Protein 2VQG (pdb70)

Organism: Corynebacterium glutamicum (strain ATCC 13032 / DSM 20300 / JCM 1318 / BCRC 11384 / CCUG 27702 / LMG 3730 / NBRC 12168 / NCIMB 10025 / NRRL B-2784 / 534) (NCBI:txid196627)

Foldseek 3Di:
DDPCQDLVNLVVLLVVCVVLVQADDQAALVSSLVSQLVSLDDDVLVPDVVSSVVSSVVSSVSSVSNVSSVRHHYDD/DVPDPCQDCVNLVVLLVVLVVVVQADPAAALVSSLVSQLVVVDDDPVVVPVVVSVVSSVVSSVSSVSNVSNVRHHYD/DVCLDLVNLVVLLVVCVVLVQADPAAALVSSLVSQLVSVDDDCVVVPVVVVVVSSVVSSVSSVSNVSNVRHHYDDVD/DDDPCQDLVNLVVLVVVLVVLVQADPAAALVSSLVSQLVSVDDDDLVPPVVVVVVSSVVSNVSSVSNVSNVRYHYD/DVCLDLVNLVVLLVVLVVLVQADPAAALVSSLVSQLVSVDDDVLVVDVVSSVVSSVVSSVSSVSNVVNVRYHYDDD/DDDPCQDLVVLVVLLVVCVVLVQADPAAALVSSLVSQLVSLDDDVLVPDVVVSVVSSVVSSVSSVSNVSNVRHHYD/DDPCQDLVVLVVLLVVCVVLVQADPAAALVSSLVSQLVSVDDDDLVVDVVVVVVSSVVSSVSSVSNVSNVRYHYDDD/DDPCQDCVVLVVLLVVLVVVVQADPAAALVSSLVSQLVVVDDDPVVVPVVVNVVSSVVSSVSSVSNVSNVRHHYDDD/DDDPCQPLVNLVVLLVVLVVLVLADPAAALVSSLVSQLVSLDDDDLVVDVVNSVVSSVVSSVSSVSNVSNVRHHYDD

Secondary structure (DSSP, 8-state):
--GGGSHHHHHHHHHHHHHTT---TT-BHHHHHHHHHHHH-SHHHHH-HHHHHHHHHHHHHHHHHHHHTTSSBPP-/--S-GGGSHHHHHHHHHHHHHTT---TT-BHHHHHHHHHHHH-SHHHHH-HHHHHHHHHHHHHHHHHHHHTTSSB--/-TTSSHHHHHHHHHHHHHTT---TT-BHHHHHHHHHHHH-SHHHHH-HHHHHHHHHHHHHHHHHHHHTTSSBPP---/---GGGSHHHHHHHHHHHHHTT---TT-BHHHHHHHHHHHH-SHHHHH-HHHHHHHHHHHHHHHHHHHHTT-SB--/-GGGSHHHHHHHHHHHHHTT---TT-BHHHHHHHHHHHH-SHHHHH-HHHHHHHHHHHHHHHHHHHHTTSSBPP--/---GGGSHHHHHHHHHHHHHTT---TT-BHHHHHHHHHHHH-SHHHHH-HHHHHHHHHHHHHHHHHHHHTTSSB--/--GGGSHHHHHHHHHHHHHTT---TT-BHHHHHHHHHHHH-SHHHHH-HHHHHHHHHHHHHHHHHHHHTTSSBPP--/--GGGSHHHHHHHHHHHHHTT---TT-BHHHHHHHHHHHH-SHHHHH-HHHHHHHHHHHHHHHHHHHHTTSSBPP--/---GGGSHHHHHHHHHHHHHTT---TT-BHHHHHHHHHHHH-SHHHHH-HHHHHHHHHHHHHHHHHHHHTTSSBPP-

Radius of gyration: 30.25 Å; Cα contacts (8 Å, |Δi|>4): 907; chains: 9; bounding box: 77×79×77 Å

B-factor: mean 21.17, std 8.53, range [7.39, 66.97]

Solvent-accessible surface area: 39552 Å² total; per-residue (Å²): 163,48,57,123,91,56,82,32,34,12,18,76,35,19,3,9,5,80,50,25,53,4,20,121,134,39,9,84,15,144,83,0,16,110,29,0,4,59,103,12,99,18,12,16,22,95,83,88,117,133,40,19,80,103,3,93,73,60,1,45,33,15,0,77,76,0,63,91,20,61,22,14,95,52,68,166,112,151,100,39,58,105,77,63,78,34,32,13,20,75,35,17,7,17,12,83,18,60,22,8,13,99,146,39,20,98,14,160,88,0,11,106,29,27,6,64,138,41,106,36,134,151,20,101,109,95,116,153,64,17,81,124,14,107,66,23,2,46,29,57,0,80,70,0,66,88,22,64,29,14,96,63,121,77,83,111,29,40,27,32,40,5,20,72,37,22,5,18,12,82,21,56,19,7,19,91,143,42,15,57,14,164,87,0,14,99,29,27,15,62,136,39,108,36,132,154,20,106,110,98,118,148,63,15,75,123,13,110,79,15,2,45,15,37,0,60,34,0,65,40,8,59,29,13,106,55,81,86,232,159,223,174,48,101,98,87,64,212,70,24,11,42,125,30,50,38,34,5,107,93,25,45,1,15,121,160,51,14,89,14,160,83,0,17,108,28,0,16,61,102,10,78,19,14,10,20,30,17,15,33,79,24,18,82,91,4,111,79,68,1,46,59,31,0,77,72,0,67,87,18,66,31,12,100,62,115,101,92,102,40,41,30,32,39,4,20,75,38,21,4,11,5,92,54,29,52,2,23,115,140,45,6,66,12,156,89,0,16,108,27,0,11,60,104,11,105,18,12,17,23,98,84,102,118,147,36,17,78,88,3,110,79,31,1,45,37,14,0,78,52,0,64,45,9,59,31,11,94,60,81,77,260,154,122,50,66,131,93,63,80,32,34,14,18,77,36,17,3,9,4,81,52,24,44,0,16,112,146,44,13,104,13,144,88,0,15,108,29,0,13,64,105,11,104,19,10,13,23,99,81,92,110,148,40,17,85,100,4,109,90,61,0,46,33,20,0,77,85,0,65,90,20,59,23,14,110,64,105,230,55,101,127,76,60,212,68,29,13,42,126,40,54,39,31,5,120,92,21,46,1,19,114,174,50,10,78,13,137,90,0,15,109,27,0,5,61,101,11,77,18,12,21,20,32,22,31,31,68,40,17,83,94,2,98,80,60,1,47,39,13,0,78,75,0,70,90,20,66,34,14,96,51,58,91,263,57,53,61,121,49,32,30,35,33,5,22,74,17,18,6,18,11,84,18,59,24,7,17,90,144,45,14,81,13,138,91,0,13,112,28,27,13,60,133,39,113,35,132,152,19,104,106,94,114,156,65,16,75,125,15,112,78,50,2,45,56,49,0,79,66,0,64,45,6,59,27,13,97,53,62,92,268,224,173,51,99,78,82,60,210,70,19,14,43,128,28,58,40,31,5,94,93,20,43,2,11,110,156,48,17,72,14,158,90,0,15,125,29,0,12,60,96,11,82,19,13,17,20,35,23,27,33,70,40,17,82,95,3,112,78,68,1,47,57,27,0,80,86,0,68,91,17,65,31,13,96,62,62,155

CATH classification: 1.10.10.1280

Nearest PDB structures (foldseek):
  2vqg-assembly7_G  TM=9.980E-01  e=3.128E-11  Corynebacterium glutamicum
  2vql-assembly2_B  TM=9.783E-01  e=1.333E-09  Corynebacterium glutamicum
  2vql-assembly4_D  TM=9.890E-01  e=3.830E-09  Corynebacterium glutamicum
  2vqg-assembly7_G  TM=1.006E+00  e=2.768E-11  Corynebacterium glutamicum
  2vql-assembly2_B  TM=9.774E-01  e=5.605E-10  Corynebacterium glutamicum

Sequence (689 aa):
LSPQYNWVACGILEGGLKAAGVLEEGQYNRRELAEAIAAKGEGFWTTQFPQQIGDDWNEEDQAAALADRRAQTCGLVKADTKELSPQYNWVACGILEGGLKAAGVLEEGQYNRELAEEAIAAKGEGFWTTQFPQIGDDWNEDQAAALADRAQTCGLVKADSPQYNWVACGILEGGLKAAGVLEEGQYNRELAEAIAAKGEGFWTTQFPQQIGDDWNEDQAAALADRRAQTCGLVKADTYLELSPQYNWVACGILEGGLKAAGVLEEGQYNRELAEAIAAKGEGFWTTQFPQIGDWNEDQAAALADRRAQTCGLVKADSPQYNWVACGILEGGLKAAGVLEEGQYNRELAEAIAAKGEGFWTTQFPQQIGDDWNEDQAAALADRRAQTCGLVKADTYELSPQYNWVACGILEGGLKAAGVLEEGQYNRELAEAIAAKGEGFWTTQFPQIGDDWNEDQAAALADRAQTCGLVKADLSPQYNWVACGILEGGLKAAGVLEEGQYNRELAEAIAAKGEGFWTTQFPQIGDDWNEDQAAALADRRAQTCGLVKADTYLSPQYNWVACGILEGGLKAAGVLEEGQYNRELAEAIAAKGEGFWTTQFPQIGDWNEDQAAALADRAQTCGLVKADTYELSPQYNWVACGILEGGLKAAGVLEEGQYNRELAEAIAAKGEGFWTTQFPQIGDDWNEDQAAALADRAQTCGLVKADT

InterPro domains:
  IPR021114 Porin PorB/PorC [PF11565] (32-126)
  IPR041910 Alpha-helical PorB/PorC [G3DSA:1.10.10.1280] (28-126)

Structure (mmCIF, N/CA/C/O backbone):
data_2VQG
#
_entry.id   2VQG
#
_cell.length_a   87.070
_cell.length_b   87.070
_cell.length_c   260.530
_cell.angle_alpha   90.00
_cell.angle_beta   90.00
_cell.angle_gamma   90.00
#
_symmetry.space_group_name_H-M   'P 41 21 2'
#
loop_
_entity.id
_entity.type
_entity.pdbx_description
1 polymer 'UNCHARACTERIZED PROTEIN CGL0972'
2 non-polymer 'ZINC ION'
3 non-polymer 'CACODYLATE ION'
4 non-polymer 'ACETATE ION'
5 non-polymer (4R)-2-METHYLPENTANE-2,4-DIOL
6 non-polymer 3,6,9,12,15,18,21,24,27-nonaoxaheptatriacontan-1-ol
7 water water
#
loop_
_atom_site.group_PDB
_atom_site.id
_atom_site.type_symbol
_atom_site.label_atom_id
_atom_site.label_alt_id
_atom_site.label_comp_id
_atom_site.label_asym_id
_atom_site.label_entity_id
_atom_site.label_seq_id
_atom_site.pdbx_PDB_ins_code
_atom_site.Cartn_x
_atom_site.Cartn_y
_atom_site.Cartn_z
_atom_site.occupancy
_atom_site.B_iso_or_equiv
_atom_site.auth_seq_id
_atom_site.auth_comp_id
_atom_site.auth_asym_id
_atom_site.auth_atom_id
_atom_site.pdbx_PDB_model_num
ATOM 1 N N . LEU A 1 13 ? 30.746 9.098 97.771 1.00 36.22 13 LEU A N 1
ATOM 2 C CA . LEU A 1 13 ? 29.410 9.758 97.755 1.00 36.19 13 LEU A CA 1
ATOM 3 C C . LEU A 1 13 ? 28.318 8.821 97.275 1.00 36.40 13 LEU A C 1
ATOM 4 O O . LEU A 1 13 ? 28.340 8.359 96.130 1.00 36.51 13 LEU A O 1
ATOM 9 N N . SER A 1 14 ? 27.354 8.560 98.153 1.00 36.51 14 SER A N 1
ATOM 10 C CA . SER A 1 14 ? 26.265 7.662 97.835 1.00 36.51 14 SER A CA 1
ATOM 11 C C . SER A 1 14 ? 25.196 8.376 97.014 1.00 35.95 14 SER A C 1
ATOM 12 O O . SER A 1 14 ? 24.712 9.442 97.411 1.00 35.66 14 SER A O 1
ATOM 15 N N . PRO A 1 15 ? 24.811 7.778 95.869 1.00 35.42 15 PRO A N 1
ATOM 16 C CA . PRO A 1 15 ? 23.777 8.352 94.995 1.00 34.38 15 PRO A CA 1
ATOM 17 C C . PRO A 1 15 ? 22.452 8.489 95.741 1.00 33.48 15 PRO A C 1
ATOM 18 O O . PRO A 1 15 ? 21.566 9.240 95.316 1.00 33.95 15 PRO A O 1
ATOM 22 N N . GLN A 1 16 ? 22.326 7.773 96.852 1.00 31.27 16 GLN A N 1
ATOM 23 C CA . GLN A 1 16 ? 21.125 7.859 97.657 1.00 29.45 16 GLN A CA 1
ATOM 24 C C . GLN A 1 16 ? 20.866 9.265 98.188 1.00 26.23 16 GLN A C 1
ATOM 25 O O . GLN A 1 16 ? 19.733 9.563 98.561 1.00 26.45 16 GLN A O 1
ATOM 31 N N . TYR A 1 17 ? 21.887 10.131 98.236 1.00 22.25 17 TYR A N 1
ATOM 32 C CA . TYR A 1 17 ? 21.617 11.506 98.694 1.00 19.09 17 TYR A CA 1
ATOM 33 C C . TYR A 1 17 ? 21.944 12.592 97.661 1.00 16.57 17 TYR A C 1
ATOM 34 O O . TYR A 1 17 ? 22.196 13.734 98.026 1.00 15.89 17 TYR A O 1
ATOM 43 N N . ASN A 1 18 ? 21.943 12.236 96.386 1.00 13.40 18 ASN A N 1
ATOM 44 C CA . ASN A 1 18 ? 22.116 13.245 95.340 1.00 12.29 18 ASN A CA 1
ATOM 45 C C . ASN A 1 18 ? 20.786 13.994 95.132 1.00 11.24 18 ASN A C 1
ATOM 46 O O . ASN A 1 18 ? 19.763 13.638 95.727 1.00 10.57 18 ASN A O 1
ATOM 51 N N . TRP A 1 19 ? 20.812 15.043 94.323 1.00 9.94 19 TRP A N 1
ATOM 52 C CA . TRP A 1 19 ? 19.646 15.927 94.222 1.00 10.61 19 TRP A CA 1
ATOM 53 C C . TRP A 1 19 ? 18.467 15.215 93.586 1.00 10.60 19 TRP A C 1
ATOM 54 O O . TRP A 1 19 ? 17.328 15.609 93.799 1.00 9.37 19 TRP A O 1
ATOM 65 N N . VAL A 1 20 ? 18.756 14.185 92.786 1.00 8.93 20 VAL A N 1
ATOM 66 C CA . VAL A 1 20 ? 17.658 13.426 92.118 1.00 9.52 20 VAL A CA 1
ATOM 67 C C . VAL A 1 20 ? 16.956 12.594 93.165 1.00 10.08 20 VAL A C 1
ATOM 68 O O . VAL A 1 20 ? 15.732 12.654 93.272 1.00 9.57 20 VAL A O 1
ATOM 72 N N . ALA A 1 21 ? 17.712 11.797 93.929 1.00 9.86 21 ALA A N 1
ATOM 73 C CA . ALA A 1 21 ? 17.084 11.028 94.998 1.00 10.24 21 ALA A CA 1
ATOM 74 C C . ALA A 1 21 ? 16.359 11.921 96.009 1.00 10.55 21 ALA A C 1
ATOM 75 O O . ALA A 1 21 ? 15.231 11.623 96.423 1.00 10.98 21 ALA A O 1
ATOM 77 N N . CYS A 1 22 ? 17.014 13.008 96.423 1.00 10.67 22 CYS A N 1
ATOM 78 C CA . CYS A 1 22 ? 16.419 13.934 97.381 1.00 10.65 22 CYS A CA 1
ATOM 79 C C . CYS A 1 22 ? 15.196 14.636 96.801 1.00 11.40 22 CYS A C 1
ATOM 80 O O . CYS A 1 22 ? 14.248 14.938 97.527 1.00 11.84 22 CYS A O 1
ATOM 83 N N . GLY A 1 23 ? 15.240 14.930 95.511 1.00 12.12 23 GLY A N 1
ATOM 84 C CA . GLY A 1 23 ? 14.091 15.576 94.863 1.00 12.46 23 GLY A CA 1
ATOM 85 C C . GLY A 1 23 ? 12.891 14.644 94.707 1.00 13.03 23 GLY A C 1
ATOM 86 O O . GLY A 1 23 ? 11.739 15.090 94.750 1.00 13.31 23 GLY A O 1
ATOM 87 N N . ILE A 1 24 ? 13.145 13.361 94.450 1.00 11.97 24 ILE A N 1
ATOM 88 C CA . ILE A 1 24 ? 12.054 12.368 94.446 1.00 12.40 24 ILE A CA 1
ATOM 89 C C . ILE A 1 24 ? 11.443 12.263 95.863 1.00 12.65 24 ILE A C 1
ATOM 90 O O . ILE A 1 24 ? 10.216 12.225 96.035 1.00 13.52 24 ILE A O 1
ATOM 95 N N . LEU A 1 25 ? 12.304 12.197 96.871 1.00 11.74 25 LEU A N 1
ATOM 96 C CA . LEU A 1 25 ? 11.849 12.157 98.253 1.00 12.29 25 LEU A CA 1
ATOM 97 C C . LEU A 1 25 ? 10.996 13.400 98.553 1.00 12.65 25 LEU A C 1
ATOM 98 O O . LEU A 1 25 ? 9.903 13.292 99.135 1.00 12.77 25 LEU A O 1
ATOM 103 N N . GLU A 1 26 ? 11.482 14.569 98.130 1.00 12.39 26 GLU A N 1
ATOM 104 C CA . GLU A 1 26 ? 10.775 15.830 98.463 1.00 12.47 26 GLU A CA 1
ATOM 105 C C . GLU A 1 26 ? 9.401 15.884 97.760 1.00 12.23 26 GLU A C 1
ATOM 106 O O . GLU A 1 26 ? 8.389 16.194 98.405 1.00 11.86 26 GLU A O 1
ATOM 112 N N . GLY A 1 27 ? 9.370 15.573 96.456 1.00 12.47 27 GLY A N 1
ATOM 113 C CA . GLY A 1 27 ? 8.100 15.512 95.702 1.00 11.28 27 GLY A CA 1
ATOM 114 C C . GLY A 1 27 ? 7.135 14.526 96.361 1.00 12.94 27 GLY A C 1
ATOM 115 O O . GLY A 1 27 ? 5.950 14.831 96.603 1.00 12.17 27 GLY A O 1
ATOM 116 N N . GLY A 1 28 ? 7.643 13.343 96.690 1.00 11.59 28 GLY A N 1
ATOM 117 C CA . GLY A 1 28 ? 6.774 12.305 97.268 1.00 13.06 28 GLY A CA 1
ATOM 118 C C . GLY A 1 28 ? 6.192 12.714 98.625 1.00 13.92 28 GLY A C 1
ATOM 119 O O . GLY A 1 28 ? 5.012 12.457 98.884 1.00 13.54 28 GLY A O 1
ATOM 120 N N . LEU A 1 29 ? 6.998 13.369 99.467 1.00 12.85 29 LEU A N 1
ATOM 121 C CA . LEU A 1 29 ? 6.528 13.827 100.772 1.00 14.02 29 LEU A CA 1
ATOM 122 C C . LEU A 1 29 ? 5.536 14.990 100.631 1.00 13.87 29 LEU A C 1
ATOM 123 O O . LEU A 1 29 ? 4.583 15.079 101.415 1.00 16.07 29 LEU A O 1
ATOM 128 N N . LYS A 1 30 ? 5.750 15.871 99.648 1.00 13.33 30 LYS A N 1
ATOM 129 C CA . LYS A 1 30 ? 4.762 16.923 99.365 1.00 12.85 30 LYS A CA 1
ATOM 130 C C . LYS A 1 30 ? 3.457 16.303 98.878 1.00 13.40 30 LYS A C 1
ATOM 131 O O . LYS A 1 30 ? 2.371 16.682 99.335 1.00 11.98 30 LYS A O 1
ATOM 137 N N . ALA A 1 31 ? 3.550 15.371 97.925 1.00 12.61 31 ALA A N 1
ATOM 138 C CA . ALA A 1 31 ? 2.331 14.745 97.360 1.00 12.35 31 ALA A CA 1
ATOM 139 C C . ALA A 1 31 ? 1.548 13.948 98.403 1.00 14.00 31 ALA A C 1
ATOM 140 O O . ALA A 1 31 ? 0.324 13.806 98.296 1.00 13.35 31 ALA A O 1
ATOM 142 N N . ALA A 1 32 ? 2.269 13.434 99.404 1.00 13.50 32 ALA A N 1
ATOM 143 C CA . ALA A 1 32 ? 1.670 12.687 100.505 1.00 15.26 32 ALA A CA 1
ATOM 144 C C . ALA A 1 32 ? 1.073 13.605 101.582 1.00 16.06 32 ALA A C 1
ATOM 145 O O . ALA A 1 32 ? 0.397 13.118 102.517 1.00 17.74 32 ALA A O 1
ATOM 147 N N . GLY A 1 33 ? 1.301 14.907 101.453 1.00 16.64 33 GLY A N 1
ATOM 148 C CA . GLY A 1 33 ? 0.738 15.902 102.371 1.00 18.10 33 GLY A CA 1
ATOM 149 C C . GLY A 1 33 ? 1.409 15.978 103.735 1.00 19.05 33 GLY A C 1
ATOM 150 O O . GLY A 1 33 ? 0.782 16.418 104.697 1.00 19.63 33 GLY A O 1
ATOM 151 N N . VAL A 1 34 ? 2.669 15.540 103.828 1.00 18.46 34 VAL A N 1
ATOM 152 C CA . VAL A 1 34 ? 3.386 15.508 105.115 1.00 19.15 34 VAL A CA 1
ATOM 153 C C . VAL A 1 34 ? 4.511 16.543 105.218 1.00 19.73 34 VAL A C 1
ATOM 154 O O . VAL A 1 34 ? 4.854 16.990 106.318 1.00 20.33 34 VAL A O 1
ATOM 158 N N . LEU A 1 35 ? 5.068 16.951 104.083 1.00 20.16 35 LEU A N 1
ATOM 159 C CA . LEU A 1 35 ? 6.150 17.936 104.094 1.00 21.73 35 LEU A CA 1
ATOM 160 C C . LEU A 1 35 ? 5.638 19.335 103.833 1.00 24.39 35 LEU A C 1
ATOM 161 O O . LEU A 1 35 ? 4.860 19.539 102.885 1.00 25.04 35 LEU A O 1
ATOM 166 N N . GLU A 1 36 ? 6.084 20.274 104.672 1.00 26.49 36 GLU A N 1
ATOM 167 C CA . GLU A 1 36 ? 5.830 21.702 104.487 1.00 29.14 36 GLU A CA 1
ATOM 168 C C . GLU A 1 36 ? 7.018 22.606 104.858 1.00 29.88 36 GLU A C 1
ATOM 169 O O . GLU A 1 36 ? 8.089 22.132 105.251 1.00 29.94 36 GLU A O 1
ATOM 175 N N . GLU A 1 37 ? 6.774 23.913 104.759 1.00 30.35 37 GLU A N 1
ATOM 176 C CA . GLU A 1 37 ? 7.779 24.946 104.865 1.00 31.41 37 GLU A CA 1
ATOM 177 C C . GLU A 1 37 ? 8.150 25.263 106.318 1.00 31.22 37 GLU A C 1
ATOM 178 O O . GLU A 1 37 ? 7.282 25.319 107.196 1.00 31.23 37 GLU A O 1
ATOM 184 N N . GLY A 1 38 ? 9.444 25.471 106.559 1.00 30.93 38 GLY A N 1
ATOM 185 C CA . GLY A 1 38 ? 9.928 25.844 107.894 1.00 30.00 38 GLY A CA 1
ATOM 186 C C . GLY A 1 38 ? 9.699 24.731 108.890 1.00 29.31 38 GLY A C 1
ATOM 187 O O . GLY A 1 38 ? 9.666 24.952 110.104 1.00 29.34 38 GLY A O 1
ATOM 188 N N . GLN A 1 39 ? 9.527 23.523 108.366 1.00 28.56 39 GLN A N 1
ATOM 189 C CA . GLN A 1 39 ? 9.226 22.388 109.186 1.00 27.56 39 GLN A CA 1
ATOM 190 C C . GLN A 1 39 ? 10.496 21.880 109.849 1.00 26.74 39 GLN A C 1
ATOM 191 O O . GLN A 1 39 ? 11.559 21.831 109.226 1.00 26.90 39 GLN A O 1
ATOM 197 N N . TYR A 1 40 ? 10.375 21.520 111.122 1.00 26.00 40 TYR A N 1
ATOM 198 C CA . TYR A 1 40 ? 11.438 20.836 111.839 1.00 25.32 40 TYR A CA 1
ATOM 199 C C . TYR A 1 40 ? 11.360 19.351 111.587 1.00 24.72 40 TYR A C 1
ATOM 200 O O . TYR A 1 40 ? 10.283 18.840 111.254 1.00 24.78 40 TYR A O 1
ATOM 209 N N . ASN A 1 41 ? 12.484 18.659 111.771 1.00 23.12 41 ASN A N 1
ATOM 210 C CA . ASN A 1 41 ? 12.531 17.196 111.676 1.00 21.92 41 ASN A CA 1
ATOM 211 C C . ASN A 1 41 ? 11.373 16.549 112.457 1.00 21.25 41 ASN A C 1
ATOM 212 O O . ASN A 1 41 ? 10.587 15.765 111.902 1.00 20.08 41 ASN A O 1
ATOM 217 N N A AR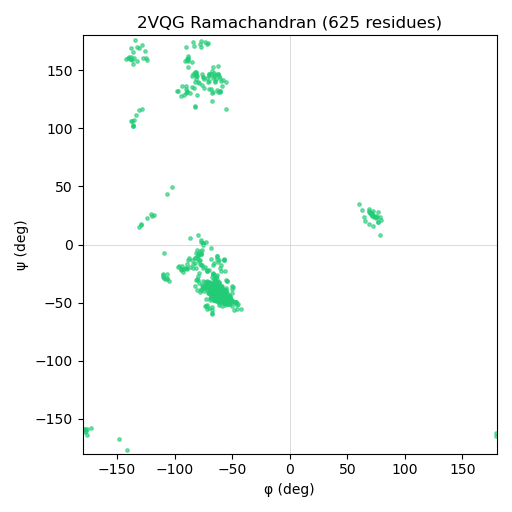G A 1 42 ? 11.254 16.915 113.732 0.50 21.03 42 ARG A N 1
ATOM 218 N N B ARG A 1 42 ? 11.245 16.899 113.738 0.50 21.01 42 ARG A N 1
ATOM 219 C CA A ARG A 1 42 ? 10.234 16.339 114.609 0.50 21.28 42 ARG A CA 1
ATOM 220 C CA B ARG A 1 42 ? 10.211 16.288 114.585 0.50 21.18 42 ARG A CA 1
ATOM 221 C C A ARG A 1 42 ? 8.815 16.456 114.046 0.50 20.81 42 ARG A C 1
ATOM 222 C C B ARG A 1 42 ? 8.799 16.439 114.021 0.50 20.78 42 ARG A C 1
ATOM 223 O O A ARG A 1 42 ? 8.025 15.510 114.145 0.50 21.36 42 ARG A O 1
ATOM 224 O O B ARG A 1 42 ? 7.993 15.503 114.100 0.50 21.33 42 ARG A O 1
ATOM 239 N N . GLU A 1 43 ? 8.504 17.611 113.461 1.00 20.60 43 GLU A N 1
ATOM 240 C CA . GLU A 1 43 ? 7.178 17.886 112.885 1.00 20.89 43 GLU A CA 1
ATOM 241 C C . GLU A 1 43 ? 6.885 17.003 111.676 1.00 19.67 43 GLU A C 1
ATOM 242 O O . GLU A 1 43 ? 5.781 16.467 111.535 1.00 18.35 43 GLU A O 1
ATOM 248 N N . LEU A 1 44 ? 7.878 16.859 110.804 1.00 18.32 44 LEU A N 1
ATOM 249 C CA . LEU A 1 44 ? 7.715 15.931 109.675 1.00 17.25 44 LEU A CA 1
ATOM 250 C C . LEU A 1 44 ? 7.489 14.490 110.154 1.00 17.69 44 LEU A C 1
ATOM 251 O O . LEU A 1 44 ? 6.627 13.780 109.621 1.00 16.23 44 LEU A O 1
ATOM 256 N N . ALA A 1 45 ? 8.293 14.042 111.115 1.00 17.57 45 ALA A N 1
ATOM 257 C CA . ALA A 1 45 ? 8.160 12.679 111.629 1.00 18.40 45 ALA A CA 1
ATOM 258 C C . ALA A 1 45 ? 6.746 12.473 112.168 1.00 18.22 45 ALA A C 1
ATOM 259 O O . ALA A 1 45 ? 6.130 11.440 111.924 1.00 17.95 45 ALA A O 1
ATOM 261 N N . GLU A 1 46 ? 6.240 13.471 112.892 1.00 18.46 46 GLU A N 1
ATOM 262 C CA . GLU A 1 46 ? 4.889 13.391 113.458 1.00 18.85 46 GLU A CA 1
ATOM 263 C C . GLU A 1 46 ? 3.825 13.354 112.388 1.00 17.85 46 GLU A C 1
ATOM 264 O O . GLU A 1 46 ? 2.838 12.623 112.509 1.00 17.02 46 GLU A O 1
ATOM 270 N N . ALA A 1 47 ? 4.029 14.144 111.337 1.00 17.08 47 ALA A N 1
ATOM 271 C CA . ALA A 1 47 ? 3.092 14.172 110.237 1.00 16.46 47 ALA A CA 1
ATOM 272 C C . ALA A 1 47 ? 3.070 12.843 109.482 1.00 16.02 47 ALA A C 1
ATOM 273 O O . ALA A 1 47 ? 1.983 12.356 109.114 1.00 16.33 47 ALA A O 1
ATOM 275 N N . ILE A 1 48 ? 4.251 12.256 109.251 1.00 15.51 48 ILE A N 1
ATOM 276 C CA . ILE A 1 48 ? 4.326 10.931 108.605 1.00 14.94 48 ILE A CA 1
ATOM 277 C C . ILE A 1 48 ? 3.609 9.875 109.471 1.00 15.22 48 ILE A C 1
ATOM 278 O O . ILE A 1 48 ? 2.754 9.113 108.984 1.00 14.40 48 ILE A O 1
ATOM 283 N N . ALA A 1 49 ? 3.920 9.866 110.765 1.00 15.25 49 ALA A N 1
ATOM 284 C CA . ALA A 1 49 ? 3.293 8.901 111.685 1.00 15.10 49 ALA A CA 1
ATOM 285 C C . ALA A 1 49 ? 1.765 9.018 111.687 1.00 15.13 49 ALA A C 1
ATOM 286 O O . ALA A 1 49 ? 1.052 8.012 111.698 1.00 15.06 49 ALA A O 1
ATOM 288 N N . ALA A 1 50 ? 1.263 10.247 111.697 1.00 15.18 50 ALA A N 1
ATOM 289 C CA . ALA A 1 50 ? -0.178 10.473 111.713 1.00 15.22 50 ALA A CA 1
ATOM 290 C C . ALA A 1 50 ? -0.826 9.841 110.472 1.00 15.52 50 ALA A C 1
ATOM 291 O O . ALA A 1 50 ? -1.873 9.184 110.577 1.00 14.76 50 ALA A O 1
ATOM 293 N N . LYS A 1 51 ? -0.185 10.016 109.311 1.00 15.25 51 LYS A N 1
ATOM 294 C CA . LYS A 1 51 ? -0.726 9.453 108.069 1.00 15.76 51 LYS A CA 1
ATOM 295 C C . LYS A 1 51 ? -0.508 7.934 107.966 1.00 14.60 51 LYS A C 1
ATOM 296 O O . LYS A 1 51 ? -1.203 7.256 107.188 1.00 14.63 51 LYS A O 1
ATOM 302 N N . GLY A 1 52 ? 0.453 7.408 108.724 1.00 15.35 52 GLY A N 1
ATOM 303 C CA . GLY A 1 52 ? 0.680 5.956 108.750 1.00 16.50 52 GLY A CA 1
ATOM 304 C C . GLY A 1 52 ? -0.265 5.204 109.687 1.00 17.59 52 GLY A C 1
ATOM 305 O O . GLY A 1 52 ? -0.344 3.973 109.640 1.00 17.92 52 GLY A O 1
ATOM 306 N N . GLU A 1 53 ? -0.988 5.932 110.529 1.00 17.94 53 GLU A N 1
ATOM 307 C CA . GLU A 1 53 ? -1.946 5.311 111.458 1.00 19.30 53 GLU A CA 1
ATOM 308 C C . GLU A 1 53 ? -3.097 4.667 110.700 1.00 19.30 53 GLU A C 1
ATOM 309 O O . GLU A 1 53 ? -3.475 5.120 109.622 1.00 19.30 53 GLU A O 1
ATOM 315 N N . GLY A 1 54 ? -3.626 3.583 111.255 1.00 18.38 54 GLY A N 1
ATOM 316 C CA . GLY A 1 54 ? -4.764 2.899 110.639 1.00 17.87 54 GLY A CA 1
ATOM 317 C C . GLY A 1 54 ? -5.104 1.708 111.490 1.00 17.26 54 GLY A C 1
ATOM 318 O O . GLY A 1 54 ? -4.636 1.596 112.645 1.00 17.10 54 GLY A O 1
ATOM 319 N N . PHE A 1 55 ? -5.892 0.807 110.911 1.00 16.41 55 PHE A N 1
ATOM 320 C CA . PHE A 1 55 ? -6.326 -0.374 111.619 1.00 16.04 55 PHE A CA 1
ATOM 321 C C . PHE A 1 55 ? -5.189 -1.061 112.397 1.00 16.21 55 PHE A C 1
ATOM 322 O O . PHE A 1 55 ? -5.304 -1.327 113.623 1.00 16.48 55 PHE A O 1
ATOM 330 N N . TRP A 1 56 ? -4.081 -1.325 111.724 1.00 15.55 56 TRP A N 1
ATOM 331 C CA . TRP A 1 56 ? -3.018 -2.171 112.351 1.00 16.30 56 TRP A CA 1
ATOM 332 C C . TRP A 1 56 ? -2.247 -1.457 113.452 1.00 17.12 56 TRP A C 1
ATOM 333 O O . TRP A 1 56 ? -1.849 -2.096 114.448 1.00 17.08 56 TRP A O 1
ATOM 344 N N . THR A 1 57 ? -2.031 -0.146 113.297 1.00 18.14 57 THR A N 1
ATOM 345 C CA . THR A 1 57 ? -1.312 0.601 114.343 1.00 20.51 57 THR A CA 1
ATOM 346 C C . THR A 1 57 ? -2.152 0.719 115.582 1.00 21.91 57 THR A C 1
ATOM 347 O O . THR A 1 57 ? -1.618 0.722 116.714 1.00 23.85 57 THR A O 1
ATOM 351 N N . THR A 1 58 ? -3.458 0.806 115.404 1.00 21.73 58 THR A N 1
ATOM 352 C CA . THR A 1 58 ? -4.357 0.891 116.557 1.00 23.75 58 THR A CA 1
ATOM 353 C C . THR A 1 58 ? -4.354 -0.443 117.343 1.00 22.32 58 THR A C 1
ATOM 354 O O . THR A 1 58 ? -4.250 -0.456 118.579 1.00 23.55 58 THR A O 1
ATOM 358 N N . GLN A 1 59 ? -4.410 -1.553 116.617 1.00 19.30 59 GLN A N 1
ATOM 359 C CA . GLN A 1 59 ? -4.661 -2.847 117.240 1.00 18.18 59 GLN A CA 1
ATOM 360 C C . GLN A 1 59 ? -3.417 -3.472 117.896 1.00 16.03 59 GLN A C 1
ATOM 361 O O . GLN A 1 59 ? -3.532 -4.226 118.878 1.00 15.46 59 GLN A O 1
ATOM 367 N N . PHE A 1 60 ? -2.230 -3.131 117.389 1.00 15.17 60 PHE A N 1
ATOM 368 C CA . PHE A 1 60 ? -0.975 -3.819 117.806 1.00 15.07 60 PHE A CA 1
ATOM 369 C C . PHE A 1 60 ? 0.126 -2.807 118.102 1.00 14.13 60 PHE A C 1
ATOM 370 O O . PHE A 1 60 ? 0.596 -2.126 117.173 1.00 13.53 60 PHE A O 1
ATOM 378 N N . PRO A 1 61 ? 0.523 -2.673 119.386 1.00 13.24 61 PRO A N 1
ATOM 379 C CA . PRO A 1 61 ? 1.621 -1.807 119.822 1.00 13.38 61 PRO A CA 1
ATOM 380 C C . PRO A 1 61 ? 2.868 -1.896 118.965 1.00 13.64 61 PRO A C 1
ATOM 381 O O . PRO A 1 61 ? 3.484 -0.860 118.672 1.00 13.60 61 PRO A O 1
ATOM 385 N N A GLN A 1 62 ? 3.236 -3.107 118.556 0.50 13.72 62 GLN A N 1
ATOM 386 N N B GLN A 1 62 ? 3.244 -3.107 118.565 0.50 13.63 62 GLN A N 1
ATOM 387 C CA A GLN A 1 62 ? 4.457 -3.303 117.758 0.50 15.28 62 GLN A CA 1
ATOM 388 C CA B GLN A 1 62 ? 4.461 -3.289 117.763 0.50 15.07 62 GLN A CA 1
ATOM 389 C C A GLN A 1 62 ? 4.363 -2.618 116.397 0.50 14.95 62 GLN A C 1
ATOM 390 C C B GLN A 1 62 ? 4.350 -2.555 116.432 0.50 14.85 62 GLN A C 1
ATOM 391 O O A GLN A 1 62 ? 5.368 -2.151 115.851 0.50 14.95 62 GLN A O 1
ATOM 392 O O B GLN A 1 62 ? 5.329 -1.982 115.945 0.50 14.91 62 GLN A O 1
ATOM 403 N N . ILE A 1 63 ? 3.153 -2.567 115.855 1.00 15.11 63 ILE A N 1
ATOM 404 C CA . ILE A 1 63 ? 2.922 -1.893 114.570 1.00 15.30 63 ILE A CA 1
ATOM 405 C C . ILE A 1 63 ? 2.884 -0.376 114.772 1.00 15.89 63 ILE A C 1
ATOM 406 O O . ILE A 1 63 ? 3.450 0.371 113.966 1.00 15.47 63 ILE A O 1
ATOM 411 N N . GLY A 1 64 ? 2.233 0.085 115.846 1.00 15.63 64 GLY A N 1
ATOM 412 C CA . GLY A 1 64 ? 2.294 1.490 116.223 1.00 16.66 64 GLY A CA 1
ATOM 413 C C . GLY A 1 64 ? 3.742 1.943 116.365 1.00 17.03 64 GLY A C 1
ATOM 414 O O . GLY A 1 64 ? 4.129 3.027 115.895 1.00 17.13 64 GLY A O 1
ATOM 415 N N . ASP A 1 65 ? 4.554 1.115 117.011 1.00 17.40 65 ASP A N 1
ATOM 416 C CA A ASP A 1 65 ? 5.952 1.442 117.219 0.50 18.03 65 ASP A CA 1
ATOM 417 C CA B ASP A 1 65 ? 5.954 1.446 117.215 0.50 17.63 65 ASP A CA 1
ATOM 418 C C . ASP A 1 65 ? 6.732 1.471 115.903 1.00 17.56 65 ASP A C 1
ATOM 419 O O . ASP A 1 65 ? 7.542 2.383 115.669 1.00 17.77 65 ASP A O 1
ATOM 428 N N . TRP A 1 66 ? 6.487 0.480 115.049 1.00 17.84 66 TRP A N 1
ATOM 429 C CA . TRP A 1 66 ? 7.105 0.430 113.711 1.00 18.49 66 TRP A CA 1
ATOM 430 C C . TRP A 1 66 ? 6.766 1.706 112.932 1.00 18.91 66 TRP A C 1
ATOM 431 O O . TRP A 1 66 ? 7.654 2.333 112.340 1.00 18.04 66 TRP A O 1
ATOM 442 N N . ASN A 1 67 ? 5.489 2.107 112.965 1.00 17.81 67 ASN A N 1
ATOM 443 C CA . ASN A 1 67 ? 5.064 3.359 112.330 1.00 18.64 67 ASN A CA 1
ATOM 444 C C . ASN A 1 67 ? 5.906 4.559 112.802 1.00 19.21 67 ASN A C 1
ATOM 445 O O . ASN A 1 67 ? 6.453 5.290 111.975 1.00 18.70 67 ASN A O 1
ATOM 450 N N A GLU A 1 68 ? 6.016 4.744 114.121 0.50 19.50 68 GLU A N 1
ATOM 451 N N B GLU A 1 68 ? 6.035 4.734 114.116 0.50 19.17 68 GLU A N 1
ATOM 452 C CA A GLU A 1 68 ? 6.765 5.871 114.688 0.50 20.31 68 GLU A CA 1
ATOM 453 C CA B GLU A 1 68 ? 6.756 5.881 114.663 0.50 19.63 68 GLU A CA 1
ATOM 454 C C A GLU A 1 68 ? 8.231 5.804 114.297 0.50 20.25 68 GLU A C 1
ATOM 455 C C B GLU A 1 68 ? 8.248 5.820 114.370 0.50 19.91 68 GLU A C 1
ATOM 456 O O A GLU A 1 68 ? 8.811 6.802 113.848 0.50 20.13 68 GLU A O 1
ATOM 457 O O B GLU A 1 68 ? 8.864 6.842 114.050 0.50 19.95 68 GLU A O 1
ATOM 468 N N . ASP A 1 69 ? 8.816 4.619 114.442 1.00 19.96 69 ASP A N 1
ATOM 469 C CA . ASP A 1 69 ? 10.242 4.426 114.128 1.00 20.82 69 ASP A CA 1
ATOM 470 C C . ASP A 1 69 ? 10.576 4.689 112.661 1.00 20.40 69 ASP A C 1
ATOM 471 O O . ASP A 1 69 ? 11.604 5.302 112.368 1.00 20.40 69 ASP A O 1
ATOM 476 N N . GLN A 1 70 ? 9.736 4.204 111.755 1.00 19.75 70 GLN A N 1
ATOM 477 C CA . GLN A 1 70 ? 9.955 4.440 110.331 1.00 20.28 70 GLN A CA 1
ATOM 478 C C . GLN A 1 70 ? 9.677 5.890 109.938 1.00 19.62 70 GLN A C 1
ATOM 479 O O . GLN A 1 70 ? 10.386 6.437 109.082 1.00 19.55 70 GLN A O 1
ATOM 485 N N . ALA A 1 71 ? 8.706 6.530 110.597 1.00 18.49 71 ALA A N 1
ATOM 486 C CA . ALA A 1 71 ? 8.447 7.953 110.378 1.00 18.54 71 ALA A CA 1
ATOM 487 C C . ALA A 1 71 ? 9.685 8.766 110.795 1.00 19.07 71 ALA A C 1
ATOM 488 O O . ALA A 1 71 ? 10.130 9.674 110.070 1.00 18.45 71 ALA A O 1
ATOM 490 N N . ALA A 1 72 ? 10.249 8.411 111.950 1.00 19.23 72 ALA A N 1
ATOM 491 C CA . ALA A 1 72 ? 11.454 9.085 112.455 1.00 19.18 72 ALA A CA 1
ATOM 492 C C . ALA A 1 72 ? 12.611 8.920 111.480 1.00 19.48 72 ALA A C 1
ATOM 493 O O . ALA A 1 72 ? 13.313 9.897 111.174 1.00 19.85 72 ALA A O 1
ATOM 495 N N . ALA A 1 73 ? 12.815 7.690 111.006 1.00 18.90 73 ALA A N 1
ATOM 496 C CA . ALA A 1 73 ? 13.899 7.390 110.067 1.00 19.06 73 ALA A CA 1
ATOM 497 C C . ALA A 1 73 ? 13.738 8.130 108.749 1.00 18.45 73 ALA A C 1
ATOM 498 O O . ALA A 1 73 ? 14.727 8.599 108.173 1.00 18.10 73 ALA A O 1
ATOM 500 N N . LEU A 1 74 ? 12.500 8.222 108.259 1.00 17.16 74 LEU A N 1
ATOM 501 C CA . LEU A 1 74 ? 12.241 8.913 106.996 1.00 16.83 74 LEU A CA 1
ATOM 502 C C . LEU A 1 74 ? 12.462 10.430 107.142 1.00 17.06 74 LEU A C 1
ATOM 503 O O . LEU A 1 74 ? 13.023 11.080 106.244 1.00 16.52 74 LEU A O 1
ATOM 508 N N . ALA A 1 75 ? 12.085 10.986 108.298 1.00 16.86 75 ALA A N 1
ATOM 509 C CA . ALA A 1 75 ? 12.267 12.406 108.540 1.00 16.89 75 ALA A CA 1
ATOM 510 C C . ALA A 1 75 ? 13.748 12.708 108.646 1.00 17.05 75 ALA A C 1
ATOM 511 O O . ALA A 1 75 ? 14.198 13.759 108.174 1.00 17.51 75 ALA A O 1
ATOM 513 N N . ASP A 1 76 ? 14.503 11.781 109.241 1.00 17.97 76 ASP A N 1
ATOM 514 C CA . ASP A 1 76 ? 15.980 11.881 109.262 1.00 18.34 76 ASP A CA 1
ATOM 515 C C . ASP A 1 76 ? 16.559 11.948 107.839 1.00 18.29 76 ASP A C 1
ATOM 516 O O . ASP A 1 76 ? 17.452 12.763 107.578 1.00 17.47 76 ASP A O 1
ATOM 521 N N . ARG A 1 77 ? 16.077 11.080 106.944 1.00 18.34 77 ARG A N 1
ATOM 522 C CA A ARG A 1 77 ? 16.549 11.092 105.562 0.50 18.19 77 ARG A CA 1
ATOM 523 C CA B ARG A 1 77 ? 16.512 11.084 105.536 0.50 18.02 77 ARG A CA 1
ATOM 524 C C . ARG A 1 77 ? 16.191 12.408 104.861 1.00 17.43 77 ARG A C 1
ATOM 525 O O . ARG A 1 77 ? 17.014 12.949 104.112 1.00 17.22 77 ARG A O 1
ATOM 540 N N . ALA A 1 78 ? 14.998 12.933 105.139 1.00 15.98 78 ALA A N 1
ATOM 541 C CA . ALA A 1 78 ? 14.601 14.247 104.647 1.00 15.86 78 ALA A CA 1
ATOM 542 C C . ALA A 1 78 ? 15.530 15.367 105.137 1.00 15.54 78 ALA A C 1
ATOM 543 O O . ALA A 1 78 ? 15.886 16.268 104.369 1.00 15.68 78 ALA A O 1
ATOM 545 N N . GLN A 1 79 ? 15.934 15.308 106.399 1.00 15.31 79 GLN A N 1
ATOM 546 C CA . GLN A 1 79 ? 16.842 16.327 106.936 1.00 15.23 79 GLN A CA 1
ATOM 547 C C . GLN A 1 79 ? 18.187 16.267 106.231 1.00 15.45 79 GLN A C 1
ATOM 548 O O . GLN A 1 79 ? 18.752 17.307 105.856 1.00 15.65 79 GLN A O 1
ATOM 554 N N . THR A 1 80 ? 18.689 15.050 106.026 1.00 15.25 80 THR A N 1
ATOM 555 C CA . THR A 1 80 ? 19.945 14.845 105.308 1.00 15.72 80 THR A CA 1
ATOM 556 C C . THR A 1 80 ? 19.852 15.448 103.912 1.00 15.19 80 THR A C 1
ATOM 557 O O . THR A 1 80 ? 20.813 16.072 103.426 1.00 13.49 80 THR A O 1
ATOM 561 N N . CYS A 1 81 ? 18.677 15.305 103.302 1.00 13.39 81 CYS A N 1
ATOM 562 C CA . CYS A 1 81 ? 18.391 15.862 101.974 1.00 15.11 81 CYS A CA 1
ATOM 563 C C . CYS A 1 81 ? 18.152 17.381 101.976 1.00 15.59 81 CYS A C 1
ATOM 564 O O . CYS A 1 81 ? 17.851 17.952 100.922 1.00 15.85 81 CYS A O 1
ATOM 567 N N . GLY A 1 82 ? 18.251 17.996 103.157 1.00 15.71 82 GLY A N 1
ATOM 568 C CA . GLY A 1 82 ? 18.064 19.444 103.362 1.00 16.87 82 GLY A CA 1
ATOM 569 C C . GLY A 1 82 ? 16.629 19.931 103.278 1.00 18.11 82 GLY A C 1
ATOM 570 O O . GLY A 1 82 ? 16.395 21.114 103.013 1.00 18.50 82 GLY A O 1
ATOM 571 N N . LEU A 1 83 ? 15.672 19.029 103.537 1.00 17.63 83 LEU A N 1
ATOM 572 C CA . LEU A 1 83 ? 14.246 19.313 103.377 1.00 18.82 83 LEU A CA 1
ATOM 573 C C . LEU A 1 83 ? 13.555 19.843 104.636 1.00 19.15 83 LEU A C 1
ATOM 574 O O . LEU A 1 83 ? 12.490 20.461 104.550 1.00 20.36 83 LEU A O 1
ATOM 579 N N . VAL A 1 84 ? 14.151 19.599 105.797 1.00 19.67 84 VAL A N 1
ATOM 580 C CA . VAL A 1 84 ? 13.621 20.042 107.083 1.00 19.54 84 VAL A CA 1
ATOM 581 C C . VAL A 1 84 ? 14.769 20.507 107.978 1.00 20.84 84 VAL A C 1
ATOM 582 O O . VAL A 1 84 ? 15.928 20.143 107.744 1.00 19.97 84 VAL A O 1
ATOM 586 N N . LYS A 1 85 ? 14.428 21.304 108.990 1.00 22.17 85 LYS A N 1
ATOM 587 C CA . LYS A 1 85 ? 15.384 21.815 109.979 1.00 24.07 85 LYS A CA 1
ATOM 588 C C . LYS A 1 85 ? 15.703 20.810 111.087 1.00 24.63 85 LYS A C 1
ATOM 589 O O . LYS A 1 85 ? 14.840 20.022 111.496 1.00 24.60 85 LYS A O 1
ATOM 595 N N . ALA A 1 86 ? 16.940 20.862 111.589 1.00 25.52 86 ALA A N 1
ATOM 596 C CA . ALA A 1 86 ? 17.356 20.078 112.768 1.00 26.36 86 ALA A CA 1
ATOM 597 C C . ALA A 1 86 ? 16.643 20.541 114.075 1.00 27.15 86 ALA A C 1
ATOM 598 O O . ALA A 1 86 ? 16.211 21.731 114.116 1.00 27.00 86 ALA A O 1
ATOM 600 N N . ASP A 1 87 ? 16.542 19.579 114.948 1.00 28.17 87 ASP A N 1
ATOM 601 C CA . ASP A 1 87 ? 15.970 19.895 116.251 1.00 28.61 87 ASP A CA 1
ATOM 602 C C . ASP A 1 87 ? 16.973 20.620 117.083 1.00 29.80 87 ASP A C 1
ATOM 603 O O . ASP A 1 87 ? 18.182 20.274 117.060 1.00 29.74 87 ASP A O 1
ATOM 608 N N . THR A 1 88 ? 16.471 21.663 117.774 1.00 29.31 88 THR A N 1
ATOM 609 C CA . THR A 1 88 ? 17.332 22.395 118.699 1.00 30.25 88 THR A CA 1
ATOM 610 C C . THR A 1 88 ? 16.981 22.124 120.151 1.00 29.78 88 THR A C 1
ATOM 611 O O . THR A 1 88 ? 16.046 21.342 120.588 1.00 30.20 88 THR A O 1
ATOM 615 N N . LYS B 1 11 ? 5.204 13.410 67.177 1.00 38.43 11 LYS B N 1
ATOM 616 C CA . LYS B 1 11 ? 4.635 14.704 67.677 1.00 37.93 11 LYS B CA 1
ATOM 617 C C . LYS B 1 11 ? 3.119 14.876 67.452 1.00 37.80 11 LYS B C 1
ATOM 618 O O . LYS B 1 11 ? 2.474 15.643 68.184 1.00 37.97 11 LYS B O 1
ATOM 624 N N . GLU B 1 12 ? 2.549 14.169 66.468 1.00 37.00 12 GLU B N 1
ATOM 625 C CA . GLU B 1 12 ? 1.079 14.098 66.356 1.00 36.16 12 GLU B CA 1
ATOM 626 C C . GLU B 1 12 ? 0.503 13.212 67.476 1.00 35.33 12 GLU B C 1
ATOM 627 O O . GLU B 1 12 ? -0.467 13.599 68.133 1.00 34.61 12 GLU B O 1
ATOM 633 N N . LEU B 1 13 ? 1.101 12.035 67.692 1.00 34.23 13 LEU B N 1
ATOM 634 C CA . LEU B 1 13 ? 0.869 11.293 68.934 1.00 33.25 13 LEU B CA 1
ATOM 635 C C . LEU B 1 13 ? 1.345 12.178 70.071 1.00 32.73 13 LEU B C 1
ATOM 636 O O . LEU B 1 13 ? 2.448 12.733 70.016 1.00 32.62 13 LEU B O 1
ATOM 641 N N . SER B 1 14 ? 0.508 12.309 71.095 1.00 32.14 14 SER B N 1
ATOM 642 C CA . SER B 1 14 ? 0.803 13.175 72.208 1.00 31.62 14 SER B CA 1
ATOM 643 C C . SER B 1 14 ? 1.724 12.463 73.207 1.00 31.40 14 SER B C 1
ATOM 644 O O . SER B 1 14 ? 1.358 11.418 73.748 1.00 30.71 14 SER B O 1
ATOM 647 N N . PRO B 1 15 ? 2.934 13.020 73.435 1.00 31.33 15 PRO B N 1
ATOM 648 C CA . PRO B 1 15 ? 3.814 12.531 74.501 1.00 30.68 15 PRO B CA 1
ATOM 649 C C . PRO B 1 15 ? 3.102 12.600 75.843 1.00 29.79 15 PRO B C 1
ATOM 650 O O . PRO B 1 15 ? 3.551 11.999 76.818 1.00 30.00 15 PRO B O 1
ATOM 654 N N . GLN B 1 16 ? 1.975 13.304 75.883 1.00 28.02 16 GLN B N 1
ATOM 655 C CA . GLN B 1 16 ? 1.139 13.298 77.067 1.00 27.36 16 GLN B CA 1
ATOM 656 C C . GLN B 1 16 ? 0.668 11.880 77.406 1.00 23.97 16 GLN B C 1
ATOM 657 O O . GLN B 1 16 ? 0.307 11.615 78.552 1.00 23.81 16 GLN B O 1
ATOM 663 N N . TYR B 1 17 ? 0.644 10.985 76.417 1.00 20.13 17 TYR B N 1
ATOM 664 C CA . TYR B 1 17 ? 0.071 9.658 76.686 1.00 16.64 17 TYR B CA 1
ATOM 665 C C . TYR B 1 17 ? 1.031 8.503 76.379 1.00 13.93 17 TYR B C 1
ATOM 666 O O . TYR B 1 17 ? 0.585 7.372 76.166 1.00 12.14 17 TYR B O 1
ATOM 675 N N . ASN B 1 18 ? 2.325 8.783 76.383 1.00 10.74 18 ASN B N 1
ATOM 676 C CA . ASN B 1 18 ? 3.320 7.702 76.254 1.00 9.69 18 ASN B CA 1
ATOM 677 C C . ASN B 1 18 ? 3.459 6.960 77.575 1.00 8.59 18 ASN B C 1
ATOM 678 O O . ASN B 1 18 ? 2.863 7.352 78.577 1.00 8.43 18 ASN B O 1
ATOM 683 N N . TRP B 1 19 ? 4.255 5.893 77.580 1.00 7.78 19 TRP B N 1
ATOM 684 C CA . TRP B 1 19 ? 4.296 5.031 78.781 1.00 8.26 19 TRP B CA 1
ATOM 685 C C . TRP B 1 19 ? 4.910 5.735 79.989 1.00 9.03 19 TRP B C 1
ATOM 686 O O . TRP B 1 19 ? 4.624 5.389 81.138 1.00 8.00 19 TRP B O 1
ATOM 697 N N . VAL B 1 20 ? 5.804 6.691 79.733 1.00 8.46 20 VAL B N 1
ATOM 698 C CA . VAL B 1 20 ? 6.410 7.455 80.848 1.00 9.57 20 VAL B CA 1
ATOM 699 C C . VAL B 1 20 ? 5.370 8.324 81.528 1.00 9.47 20 VAL B C 1
ATOM 700 O O . VAL B 1 20 ? 5.172 8.235 82.761 1.00 10.24 20 VAL B O 1
ATOM 704 N N . ALA B 1 21 ? 4.682 9.153 80.739 1.00 10.05 21 ALA B N 1
ATOM 705 C CA . ALA B 1 21 ? 3.609 9.991 81.269 1.00 10.56 21 ALA B CA 1
ATOM 706 C C . ALA B 1 21 ? 2.504 9.179 81.945 1.00 11.34 21 ALA B C 1
ATOM 707 O O . ALA B 1 21 ? 2.053 9.494 83.057 1.00 12.15 21 ALA B O 1
ATOM 709 N N . CYS B 1 22 ? 2.049 8.135 81.270 1.00 10.24 22 CYS B N 1
ATOM 710 C CA . CYS B 1 22 ? 1.016 7.279 81.838 1.00 10.87 22 CYS B CA 1
ATOM 711 C C . CYS B 1 22 ? 1.472 6.558 83.106 1.00 11.15 22 CYS B C 1
ATOM 712 O O . CYS B 1 22 ? 0.655 6.347 84.027 1.00 11.85 22 CYS B O 1
ATOM 715 N N . GLY B 1 23 ? 2.744 6.158 83.117 1.00 10.50 23 GLY B N 1
ATOM 716 C CA . GLY B 1 23 ? 3.377 5.471 84.262 1.00 10.88 23 GLY B CA 1
ATOM 717 C C . GLY B 1 23 ? 3.412 6.388 85.462 1.00 11.74 23 GLY B C 1
ATOM 718 O O . GLY B 1 23 ? 3.129 5.956 86.587 1.00 11.68 23 GLY B O 1
ATOM 719 N N . ILE B 1 24 ? 3.784 7.648 85.236 1.00 10.66 24 ILE B N 1
ATOM 720 C CA . ILE B 1 24 ? 3.777 8.661 86.311 1.00 11.82 24 ILE B CA 1
ATOM 721 C C . ILE B 1 24 ? 2.366 8.862 86.854 1.00 12.34 24 ILE B C 1
ATOM 722 O O . ILE B 1 24 ? 2.142 8.867 88.069 1.00 11.93 24 ILE B O 1
ATOM 727 N N . LEU B 1 25 ? 1.393 9.018 85.961 1.00 11.76 25 LEU B N 1
ATOM 728 C CA . LEU B 1 25 ? -0.002 9.135 86.380 1.00 12.66 25 LEU B CA 1
ATOM 729 C C . LEU B 1 25 ? -0.472 7.913 87.195 1.00 12.55 25 LEU B C 1
ATOM 730 O O . LEU B 1 25 ? -1.074 8.071 88.254 1.00 12.89 25 LEU B O 1
ATOM 735 N N . GLU B 1 26 ? -0.166 6.710 86.714 1.00 11.54 26 GLU B N 1
ATOM 736 C CA . GLU B 1 26 ? -0.549 5.489 87.435 1.00 11.73 26 GLU B CA 1
ATOM 737 C C . GLU B 1 26 ? 0.054 5.478 88.857 1.00 12.53 26 GLU B C 1
ATOM 738 O O . GLU B 1 26 ? -0.685 5.255 89.830 1.00 12.27 26 GLU B O 1
ATOM 744 N N . GLY B 1 27 ? 1.373 5.676 88.942 1.00 12.82 27 GLY B N 1
ATOM 745 C CA . GLY B 1 27 ? 2.106 5.682 90.228 1.00 12.25 27 GLY B CA 1
ATOM 746 C C . GLY B 1 27 ? 1.534 6.722 91.160 1.00 12.97 27 GLY B C 1
ATOM 747 O O . GLY B 1 27 ? 1.278 6.429 92.340 1.00 12.08 27 GLY B O 1
ATOM 748 N N . GLY B 1 28 ? 1.329 7.938 90.639 1.00 11.27 28 GLY B N 1
ATOM 749 C CA . GLY B 1 28 ? 0.777 9.022 91.468 1.00 11.40 28 GLY B CA 1
ATOM 750 C C . GLY B 1 28 ? -0.616 8.723 91.974 1.00 11.79 28 GLY B C 1
ATOM 751 O O . GLY B 1 28 ? -0.932 8.998 93.150 1.00 11.78 28 GLY B O 1
ATOM 752 N N . LEU B 1 29 ? -1.469 8.158 91.114 1.00 11.32 29 LEU B N 1
ATOM 753 C CA . LEU B 1 29 ? -2.843 7.866 91.521 1.00 12.67 29 LEU B CA 1
ATOM 754 C C . LEU B 1 29 ? -2.883 6.714 92.530 1.00 12.49 29 LEU B C 1
ATOM 755 O O . LEU B 1 29 ? -3.703 6.732 93.456 1.00 13.35 29 LEU B O 1
ATOM 760 N N . LYS B 1 30 ? -1.999 5.734 92.357 1.00 11.88 30 LYS B N 1
ATOM 761 C CA . LYS B 1 30 ? -1.835 4.657 93.359 1.00 13.58 30 LYS B CA 1
ATOM 762 C C . LYS B 1 30 ? -1.309 5.185 94.697 1.00 13.06 30 LYS B C 1
ATOM 763 O O . LYS B 1 30 ? -1.858 4.834 95.769 1.00 11.54 30 LYS B O 1
ATOM 769 N N . ALA B 1 31 ? -0.262 6.016 94.646 1.00 11.71 31 ALA B N 1
ATOM 770 C CA . ALA B 1 31 ? 0.296 6.608 95.879 1.00 12.05 31 ALA B CA 1
ATOM 771 C C . ALA B 1 31 ? -0.708 7.493 96.612 1.00 12.85 31 ALA B C 1
ATOM 772 O O . ALA B 1 31 ? -0.671 7.539 97.858 1.00 14.44 31 ALA B O 1
ATOM 774 N N . ALA B 1 32 ? -1.579 8.180 95.872 1.00 13.21 32 ALA B N 1
ATOM 775 C CA . ALA B 1 32 ? -2.645 9.008 96.461 1.00 14.52 32 ALA B CA 1
ATOM 776 C C . ALA B 1 32 ? -3.819 8.181 97.004 1.00 15.64 32 ALA B C 1
ATOM 777 O O . ALA B 1 32 ? -4.765 8.753 97.594 1.00 17.46 32 ALA B O 1
ATOM 779 N N . GLY B 1 33 ? -3.760 6.865 96.789 1.00 16.15 33 GLY B N 1
ATOM 780 C CA . GLY B 1 33 ? -4.768 5.892 97.263 1.00 17.71 33 GLY B CA 1
ATOM 781 C C . GLY B 1 33 ? -6.127 5.999 96.562 1.00 18.33 33 GLY B C 1
ATOM 782 O O . GLY B 1 33 ? -7.154 5.688 97.159 1.00 18.53 33 GLY B O 1
ATOM 783 N N . VAL B 1 34 ? -6.149 6.449 95.307 1.00 17.48 34 VAL B N 1
ATOM 784 C CA . VAL B 1 34 ? -7.425 6.539 94.577 1.00 16.95 34 VAL B CA 1
ATOM 785 C C . VAL B 1 34 ? -7.581 5.503 93.457 1.00 17.38 34 VAL B C 1
ATOM 786 O O . VAL B 1 34 ? -8.708 5.130 93.129 1.00 17.39 34 VAL B O 1
ATOM 790 N N . LEU B 1 35 ? -6.467 5.068 92.852 1.00 16.77 35 LEU B N 1
ATOM 791 C CA . LEU B 1 35 ? -6.525 4.091 91.769 1.00 18.17 35 LEU B CA 1
ATOM 792 C C . LEU B 1 35 ? -6.437 2.671 92.293 1.00 19.73 35 LEU B C 1
ATOM 793 O O . LEU B 1 35 ? -5.575 2.372 93.107 1.00 20.58 35 LEU B O 1
ATOM 798 N N . GLU B 1 36 ? -7.307 1.796 91.792 1.00 21.47 36 GLU B N 1
ATOM 799 C CA . GLU B 1 36 ? -7.241 0.371 92.111 1.00 24.05 36 GLU B CA 1
ATOM 800 C C . GLU B 1 36 ? -7.446 -0.525 90.891 1.00 24.20 36 GLU B C 1
ATOM 801 O O . GLU B 1 36 ? -7.876 -0.061 89.837 1.00 23.35 36 GLU B O 1
ATOM 807 N N . GLU B 1 37 ? -7.113 -1.811 91.043 1.00 25.24 37 GLU B N 1
ATOM 808 C CA . GLU B 1 37 ? -7.219 -2.801 89.970 1.00 26.22 37 GLU B CA 1
ATOM 809 C C . GLU B 1 37 ? -8.686 -3.022 89.565 1.00 26.31 37 GLU B C 1
ATOM 810 O O . GLU B 1 37 ? -9.576 -3.038 90.414 1.00 26.19 37 GLU B O 1
ATOM 816 N N . GLY B 1 38 ? -8.930 -3.159 88.264 1.00 26.30 38 GLY B N 1
ATOM 817 C CA . GLY B 1 38 ? -10.276 -3.426 87.761 1.00 25.29 38 GLY B CA 1
ATOM 818 C C . GLY B 1 38 ? -11.283 -2.301 87.898 1.00 24.32 38 GLY B C 1
ATOM 819 O O . GLY B 1 38 ? -12.485 -2.536 87.812 1.00 24.49 38 GLY B O 1
ATOM 820 N N . GLN B 1 39 ? -10.802 -1.074 88.110 1.00 23.33 39 GLN B N 1
ATOM 821 C CA . GLN B 1 39 ? -11.680 0.090 88.276 1.00 21.78 39 GLN B CA 1
ATOM 822 C C . GLN B 1 39 ? -12.280 0.581 86.975 1.00 21.45 39 GLN B C 1
ATOM 823 O O . GLN B 1 39 ? -11.615 0.571 85.934 1.00 21.55 39 GLN B O 1
ATOM 829 N N . TYR B 1 40 ? -13.526 1.037 87.051 1.00 21.01 40 TYR B N 1
ATOM 830 C CA . TYR B 1 40 ? -14.139 1.786 85.965 1.00 21.04 40 TYR B CA 1
ATOM 831 C C . TYR B 1 40 ? -13.861 3.268 86.124 1.00 20.13 40 TYR B C 1
ATOM 832 O O . TYR B 1 40 ? -13.557 3.732 87.221 1.00 19.66 40 TYR B O 1
ATOM 841 N N . ASN B 1 41 ? -13.987 3.999 85.021 1.00 19.45 41 ASN B N 1
ATOM 842 C CA . ASN B 1 41 ? -13.719 5.433 84.971 1.00 18.68 41 ASN B CA 1
ATOM 843 C C . ASN B 1 41 ? -14.519 6.135 86.081 1.00 18.47 41 ASN B C 1
ATOM 844 O O . ASN B 1 41 ? -13.940 6.852 86.902 1.00 17.84 41 ASN B O 1
ATOM 849 N N . ARG B 1 42 ? -15.822 5.863 86.157 1.00 18.47 42 ARG B N 1
ATOM 850 C CA . ARG B 1 42 ? -16.670 6.538 87.144 1.00 19.08 42 ARG B CA 1
ATOM 851 C C . ARG B 1 42 ? -16.183 6.291 88.567 1.00 18.31 42 ARG B C 1
ATOM 852 O O . ARG B 1 42 ? -16.224 7.187 89.393 1.00 18.56 42 ARG B O 1
ATOM 860 N N . GLU B 1 43 ? -15.741 5.068 88.849 1.00 17.56 43 GLU B N 1
ATOM 861 C CA . GLU B 1 43 ? -15.242 4.727 90.177 1.00 16.52 43 GLU B CA 1
ATOM 862 C C . GLU B 1 43 ? -13.991 5.498 90.559 1.00 15.92 43 GLU B C 1
ATOM 863 O O . GLU B 1 43 ? -13.853 5.932 91.703 1.00 15.93 43 GLU B O 1
ATOM 869 N N . LEU B 1 44 ? -13.054 5.614 89.617 1.00 15.45 44 LEU B N 1
ATOM 870 C CA . LEU B 1 44 ? -11.870 6.445 89.864 1.00 14.62 44 LEU B CA 1
ATOM 871 C C . LEU B 1 44 ? -12.273 7.900 90.101 1.00 14.82 44 LEU B C 1
ATOM 872 O O . LEU B 1 44 ? -11.761 8.555 91.024 1.00 14.73 44 LEU B O 1
ATOM 877 N N . ALA B 1 45 ? -13.187 8.406 89.279 1.00 15.61 45 ALA B N 1
ATOM 878 C CA . ALA B 1 45 ? -13.623 9.795 89.412 1.00 16.02 45 ALA B CA 1
ATOM 879 C C . ALA B 1 45 ? -14.211 10.049 90.802 1.00 16.31 45 ALA B C 1
ATOM 880 O O . ALA B 1 45 ? -13.905 11.067 91.439 1.00 15.68 45 ALA B O 1
ATOM 882 N N A GLU B 1 46 ? -15.039 9.121 91.274 0.50 16.62 46 GLU B N 1
ATOM 883 N N B GLU B 1 46 ? -15.043 9.118 91.266 0.50 16.65 46 GLU B N 1
ATOM 884 C CA A GLU B 1 46 ? -15.651 9.253 92.601 0.50 17.08 46 GLU B CA 1
ATOM 885 C CA B GLU B 1 46 ? -15.656 9.219 92.597 0.50 17.36 46 GLU B CA 1
ATOM 886 C C A GLU B 1 46 ? -14.627 9.161 93.736 0.50 16.52 46 GLU B C 1
ATOM 887 C C B GLU B 1 46 ? -14.616 9.176 93.717 0.50 16.57 46 GLU B C 1
ATOM 888 O O A GLU B 1 46 ? -14.752 9.855 94.748 0.50 15.76 46 GLU B O 1
ATOM 889 O O B GLU B 1 46 ? -14.718 9.918 94.699 0.50 15.86 46 GLU B O 1
ATOM 900 N N . ALA B 1 47 ? -13.629 8.299 93.567 1.00 15.57 47 ALA B N 1
ATOM 901 C CA . ALA B 1 47 ? -12.562 8.143 94.553 1.00 14.09 47 ALA B CA 1
ATOM 902 C C . ALA B 1 47 ? -11.733 9.423 94.636 1.00 13.49 47 ALA B C 1
ATOM 903 O O . ALA B 1 47 ? -11.424 9.875 95.739 1.00 14.01 47 ALA B O 1
ATOM 905 N N . ILE B 1 48 ? -11.389 9.997 93.480 1.00 12.31 48 ILE B N 1
ATOM 906 C CA . ILE B 1 48 ? -10.683 11.296 93.451 1.00 13.25 48 ILE B CA 1
ATOM 907 C C . ILE B 1 48 ? -11.536 12.400 94.105 1.00 13.02 48 ILE B C 1
ATOM 908 O O . ILE B 1 48 ? -11.066 13.122 95.005 1.00 12.04 48 ILE B O 1
ATOM 913 N N . ALA B 1 49 ? -12.784 12.524 93.656 1.00 13.74 49 ALA B N 1
ATOM 914 C CA . ALA B 1 49 ? -13.665 13.545 94.242 1.00 14.46 49 ALA B CA 1
ATOM 915 C C . ALA B 1 49 ? -13.808 13.406 95.770 1.00 13.84 49 ALA B C 1
ATOM 916 O O . ALA B 1 49 ? -13.723 14.405 96.485 1.00 14.49 49 ALA B O 1
ATOM 918 N N . ALA B 1 50 ? -13.943 12.178 96.265 1.00 14.49 50 ALA B N 1
ATOM 919 C CA . ALA B 1 50 ? -14.047 11.930 97.718 1.00 14.43 50 ALA B CA 1
ATOM 920 C C . ALA B 1 50 ? -12.831 12.443 98.479 1.00 14.84 50 ALA B C 1
ATOM 921 O O . ALA B 1 50 ? -12.954 13.045 99.554 1.00 13.89 50 ALA B O 1
ATOM 923 N N . LYS B 1 51 ? -11.649 12.237 97.904 1.00 13.62 51 LYS B N 1
ATOM 924 C CA . LYS B 1 51 ? -10.422 12.714 98.548 1.00 13.82 51 LYS B CA 1
ATOM 925 C C . LYS B 1 51 ? -10.212 14.209 98.371 1.00 13.56 51 LYS B C 1
ATOM 926 O O . LYS B 1 51 ? -9.448 14.829 99.116 1.00 13.73 51 LYS B O 1
ATOM 932 N N . GLY B 1 52 ? -10.904 14.803 97.407 1.00 13.61 52 GLY B N 1
ATOM 933 C CA . GLY B 1 52 ? -10.801 16.233 97.218 1.00 14.43 52 GLY B CA 1
ATOM 934 C C . GLY B 1 52 ? -11.788 17.015 98.076 1.00 15.99 52 GLY B C 1
ATOM 935 O O . GLY B 1 52 ? -11.637 18.232 98.217 1.00 16.26 52 GLY B O 1
ATOM 936 N N . GLU B 1 53 ? -12.758 16.338 98.685 1.00 14.54 53 GLU B N 1
ATOM 937 C CA . GLU B 1 53 ? -13.772 17.038 99.510 1.00 15.37 53 GLU B CA 1
ATOM 938 C C . GLU B 1 53 ? -13.150 17.572 100.799 1.00 15.12 53 GLU B C 1
ATOM 939 O O . GLU B 1 53 ? -12.260 16.941 101.385 1.00 15.15 53 GLU B O 1
ATOM 945 N N . GLY B 1 54 ? -13.644 18.707 101.259 1.00 12.80 54 GLY B N 1
ATOM 946 C CA . GLY B 1 54 ? -13.132 19.298 102.494 1.00 12.37 54 GLY B CA 1
ATOM 947 C C . GLY B 1 54 ? -13.885 20.563 102.801 1.00 11.88 54 GLY B C 1
ATOM 948 O O . GLY B 1 54 ? -15.004 20.744 102.307 1.00 12.40 54 GLY B O 1
ATOM 949 N N . PHE B 1 55 ? -13.272 21.426 103.609 1.00 10.61 55 PHE B N 1
ATOM 950 C CA . PHE B 1 55 ? -13.924 22.654 104.066 1.00 10.48 55 PHE B CA 1
ATOM 951 C C . PHE B 1 55 ? -14.463 23.472 102.901 1.00 10.45 55 PHE B C 1
ATOM 952 O O . PHE B 1 55 ? -15.584 23.944 102.965 1.00 10.98 55 PHE B O 1
ATOM 960 N N . TRP B 1 56 ? -13.664 23.685 101.857 1.00 10.75 56 TRP B N 1
ATOM 961 C CA . TRP B 1 56 ? -14.119 24.591 100.796 1.00 10.34 56 TRP B CA 1
ATOM 962 C C . TRP B 1 56 ? -15.177 23.957 99.911 1.00 11.76 56 TRP B C 1
ATOM 963 O O . TRP B 1 56 ? -16.088 24.658 99.487 1.00 11.22 56 TRP B O 1
ATOM 974 N N . THR B 1 57 ? -15.092 22.647 99.639 1.00 11.19 57 THR B N 1
ATOM 975 C CA . THR B 1 57 ? -16.110 22.043 98.756 1.00 12.12 57 THR B CA 1
ATOM 976 C C . THR B 1 57 ? -17.464 21.994 99.413 1.00 12.85 57 THR B C 1
ATOM 977 O O . THR B 1 57 ? -18.483 22.116 98.737 1.00 13.15 57 THR B O 1
ATOM 981 N N . THR B 1 58 ? -17.492 21.826 100.727 1.00 12.43 58 THR B N 1
ATOM 982 C CA . THR B 1 58 ? -18.782 21.748 101.423 1.00 13.82 58 THR B CA 1
ATOM 983 C C . THR B 1 58 ? -19.374 23.134 101.646 1.00 13.51 58 THR B C 1
ATOM 984 O O . THR B 1 58 ? -20.602 23.270 101.671 1.00 14.53 58 THR B O 1
ATOM 988 N N . GLN B 1 59 ? -18.520 24.147 101.808 1.00 13.12 59 GLN B N 1
ATOM 989 C CA . GLN B 1 59 ? -19.009 25.521 102.160 1.00 12.90 59 GLN B CA 1
ATOM 990 C C . GLN B 1 59 ? -19.388 26.337 100.898 1.00 12.30 59 GLN B C 1
ATOM 991 O O . GLN B 1 59 ? -20.106 27.338 100.993 1.00 10.98 59 GLN B O 1
ATOM 997 N N . PHE B 1 60 ? -18.872 25.916 99.731 1.00 11.51 60 PHE B N 1
ATOM 998 C CA . PHE B 1 60 ? -19.039 26.671 98.479 1.00 12.02 60 PHE B CA 1
ATOM 999 C C . PHE B 1 60 ? -19.392 25.731 97.342 1.00 12.44 60 PHE B C 1
ATOM 1000 O O . PHE B 1 60 ? -18.519 25.047 96.801 1.00 11.93 60 PHE B O 1
ATOM 1008 N N . PRO B 1 61 ? -20.678 25.694 96.941 1.00 12.77 61 PRO B N 1
ATOM 1009 C CA . PRO B 1 61 ? -21.060 24.755 95.884 1.00 13.53 61 PRO B CA 1
ATOM 1010 C C . PRO B 1 61 ? -20.250 24.867 94.590 1.00 14.46 61 PRO B C 1
ATOM 1011 O O . PRO B 1 61 ? -20.038 23.838 93.954 1.00 15.37 61 PRO B O 1
ATOM 1015 N N . GLN B 1 62 ? -19.776 26.064 94.224 1.00 14.80 62 GLN B N 1
ATOM 1016 C CA . GLN B 1 62 ? -18.910 26.228 93.031 1.00 15.73 62 GLN B CA 1
ATOM 1017 C C . GLN B 1 62 ? -17.643 25.364 93.144 1.00 14.52 62 GLN B C 1
ATOM 1018 O O . GLN B 1 62 ? -17.157 24.787 92.161 1.00 14.74 62 GLN B O 1
ATOM 1024 N N . ILE B 1 63 ? -17.086 25.343 94.347 1.00 12.29 63 ILE B N 1
ATOM 1025 C CA . ILE B 1 63 ? -15.870 24.567 94.628 1.00 12.40 63 ILE B CA 1
ATOM 1026 C C . ILE B 1 63 ? -16.185 23.076 94.649 1.00 12.18 63 ILE B C 1
ATOM 1027 O O . ILE B 1 63 ? -15.408 22.251 94.160 1.00 12.14 63 ILE B O 1
ATOM 1032 N N . GLY B 1 64 ? -17.339 22.710 95.210 1.00 11.43 64 GLY B N 1
ATOM 1033 C CA . GLY B 1 64 ? -17.771 21.299 95.132 1.00 12.56 64 GLY B CA 1
ATOM 1034 C C . GLY B 1 64 ? -17.900 20.854 93.673 1.00 13.53 64 GLY B C 1
ATOM 1035 O O . GLY B 1 64 ? -17.475 19.733 93.306 1.00 13.17 64 GLY B O 1
ATOM 1036 N N A ASP B 1 65 ? -18.464 21.728 92.843 0.50 12.73 65 ASP B N 1
ATOM 1037 N N B ASP B 1 65 ? -18.477 21.725 92.844 0.50 13.66 65 ASP B N 1
ATOM 1038 C CA A ASP B 1 65 ? -18.580 21.454 91.412 0.50 12.75 65 ASP B CA 1
ATOM 1039 C CA B ASP B 1 65 ? -18.609 21.471 91.400 0.50 14.53 65 ASP B CA 1
ATOM 1040 C C A ASP B 1 65 ? -17.217 21.323 90.745 0.50 13.21 65 ASP B C 1
ATOM 1041 C C B ASP B 1 65 ? -17.242 21.357 90.712 0.50 14.20 65 ASP B C 1
ATOM 1042 O O A ASP B 1 65 ? -16.996 20.391 89.961 0.50 12.85 65 ASP B O 1
ATOM 1043 O O B ASP B 1 65 ? -17.033 20.447 89.899 0.50 13.73 65 ASP B O 1
ATOM 1052 N N . TRP B 1 66 ? -16.314 22.254 91.057 1.00 14.00 66 TRP B N 1
ATOM 1053 C CA . TRP B 1 66 ? -14.947 22.237 90.497 1.00 14.47 66 TRP B CA 1
ATOM 1054 C C . TRP B 1 66 ? -14.245 20.904 90.830 1.00 14.77 66 TRP B C 1
ATOM 1055 O O . TRP B 1 66 ? -13.618 20.279 89.969 1.00 13.90 66 TRP B O 1
ATOM 1066 N N . ASN B 1 67 ? -14.402 20.455 92.074 1.00 14.38 67 ASN B N 1
ATOM 1067 C CA . ASN B 1 67 ? -13.865 19.169 92.539 1.00 14.47 67 ASN B CA 1
ATOM 1068 C C . ASN B 1 67 ? -14.381 17.999 91.687 1.00 15.28 67 ASN B C 1
ATOM 1069 O O . ASN B 1 67 ? -13.599 17.196 91.159 1.00 15.14 67 ASN B O 1
ATOM 1074 N N . GLU B 1 68 ? -15.693 17.937 91.499 1.00 15.39 68 GLU B N 1
ATOM 1075 C CA . GLU B 1 68 ? -16.290 16.904 90.672 1.00 16.77 68 GLU B CA 1
ATOM 1076 C C . GLU B 1 68 ? -15.849 16.986 89.197 1.00 16.60 68 GLU B C 1
ATOM 1077 O O . GLU B 1 68 ? -15.516 15.962 88.574 1.00 17.39 68 GLU B O 1
ATOM 1083 N N . ASP B 1 69 ? -15.817 18.188 88.645 1.00 16.18 69 ASP B N 1
ATOM 1084 C CA . ASP B 1 69 ? -15.427 18.345 87.243 1.00 16.10 69 ASP B CA 1
ATOM 1085 C C . ASP B 1 69 ? -13.975 17.924 87.030 1.00 15.92 69 ASP B C 1
ATOM 1086 O O . ASP B 1 69 ? -13.653 17.282 86.027 1.00 15.44 69 ASP B O 1
ATOM 1091 N N . GLN B 1 70 ? -13.092 18.332 87.934 1.00 15.87 70 GLN B N 1
ATOM 1092 C CA . GLN B 1 70 ? -11.661 18.008 87.760 1.00 15.94 70 GLN B CA 1
ATOM 1093 C C . GLN B 1 70 ? -11.407 16.529 88.003 1.00 15.32 70 GLN B C 1
ATOM 1094 O O . GLN B 1 70 ? -10.492 15.937 87.381 1.00 15.53 70 GLN B O 1
ATOM 1100 N N . ALA B 1 71 ? -12.193 15.925 88.891 1.00 14.37 71 ALA B N 1
ATOM 1101 C CA . ALA B 1 71 ? -12.031 14.490 89.162 1.00 14.43 71 ALA B CA 1
ATOM 1102 C C . ALA B 1 71 ? -12.417 13.706 87.903 1.00 14.96 71 ALA B C 1
ATOM 1103 O O . ALA B 1 71 ? -11.748 12.730 87.522 1.00 13.57 71 ALA B O 1
ATOM 1105 N N . ALA B 1 72 ? -13.491 14.135 87.256 1.00 14.40 72 ALA B N 1
ATOM 1106 C CA . ALA B 1 72 ? -13.944 13.475 86.026 1.00 15.06 72 ALA B CA 1
ATOM 1107 C C . ALA B 1 72 ? -12.940 13.636 84.891 1.00 15.35 72 ALA B C 1
ATOM 1108 O O . ALA B 1 72 ? -12.649 12.676 84.167 1.00 15.80 72 ALA B O 1
ATOM 1110 N N . ALA B 1 73 ? -12.396 14.843 84.742 1.00 15.23 73 ALA B N 1
ATOM 1111 C CA . ALA B 1 73 ? -11.368 15.107 83.745 1.00 15.13 73 ALA B CA 1
ATOM 1112 C C . ALA B 1 73 ? -10.111 14.263 83.985 1.00 15.72 73 ALA B C 1
ATOM 1113 O O . ALA B 1 73 ? -9.522 13.731 83.041 1.00 14.92 73 ALA B O 1
ATOM 1115 N N . LEU B 1 74 ? -9.723 14.101 85.249 1.00 15.00 74 LEU B N 1
ATOM 1116 C CA . LEU B 1 74 ? -8.531 13.296 85.557 1.00 15.84 74 LEU B CA 1
ATOM 1117 C C . LEU B 1 74 ? -8.798 11.809 85.349 1.00 15.74 74 LEU B C 1
ATOM 1118 O O . LEU B 1 74 ? -7.902 11.079 84.897 1.00 14.82 74 LEU B O 1
ATOM 1123 N N . ALA B 1 75 ? -10.013 11.358 85.670 1.00 14.73 75 ALA B N 1
ATOM 1124 C CA . ALA B 1 75 ? -10.378 9.953 85.408 1.00 16.45 75 ALA B CA 1
ATOM 1125 C C . ALA B 1 75 ? -10.355 9.645 83.915 1.00 16.13 75 ALA B C 1
ATOM 1126 O O . ALA B 1 75 ? -9.932 8.553 83.503 1.00 16.55 75 ALA B O 1
ATOM 1128 N N . ASP B 1 76 ? -10.787 10.611 83.110 1.00 16.66 76 ASP B N 1
ATOM 1129 C CA . ASP B 1 76 ? -10.713 10.478 81.631 1.00 16.80 76 ASP B CA 1
ATOM 1130 C C . ASP B 1 76 ? -9.269 10.347 81.139 1.00 16.54 76 ASP B C 1
ATOM 1131 O O . ASP B 1 76 ? -8.989 9.570 80.217 1.00 16.34 76 ASP B O 1
ATOM 1136 N N . ARG B 1 77 ? -8.350 11.111 81.727 1.00 16.17 77 ARG B N 1
ATOM 1137 C CA . ARG B 1 77 ? -6.938 10.985 81.347 1.00 16.95 77 ARG B CA 1
ATOM 1138 C C . ARG B 1 77 ? -6.430 9.590 81.703 1.00 16.14 77 ARG B C 1
ATOM 1139 O O . ARG B 1 77 ? -5.680 8.984 80.923 1.00 15.95 77 ARG B O 1
ATOM 1147 N N . ALA B 1 78 ? -6.829 9.092 82.877 1.00 14.56 78 ALA B N 1
ATOM 1148 C CA . ALA B 1 78 ? -6.424 7.762 83.317 1.00 13.82 78 ALA B CA 1
ATOM 1149 C C . ALA B 1 78 ? -6.987 6.705 82.354 1.00 13.96 78 ALA B C 1
ATOM 1150 O O . ALA B 1 78 ? -6.307 5.724 82.043 1.00 13.59 78 ALA B O 1
ATOM 1152 N N . GLN B 1 79 ? -8.223 6.904 81.899 1.00 14.42 79 GLN B N 1
ATOM 1153 C CA . GLN B 1 79 ? -8.786 5.989 80.893 1.00 15.66 79 GLN B CA 1
ATOM 1154 C C . GLN B 1 79 ? -7.962 5.995 79.611 1.00 15.79 79 GLN B C 1
ATOM 1155 O O . GLN B 1 79 ? -7.687 4.939 79.023 1.00 16.48 79 GLN B O 1
ATOM 1161 N N . THR B 1 80 ? -7.562 7.180 79.166 1.00 17.08 80 THR B N 1
ATOM 1162 C CA . THR B 1 80 ? -6.779 7.271 77.943 1.00 17.96 80 THR B CA 1
ATOM 1163 C C . THR B 1 80 ? -5.477 6.478 78.093 1.00 18.09 80 THR B C 1
ATOM 1164 O O . THR B 1 80 ? -5.063 5.749 77.171 1.00 18.49 80 THR B O 1
ATOM 1168 N N . CYS B 1 81 ? -4.891 6.559 79.290 1.00 16.56 81 CYS B N 1
ATOM 1169 C CA . CYS B 1 81 ? -3.647 5.879 79.658 1.00 17.21 81 CYS B CA 1
ATOM 1170 C C . CYS B 1 81 ? -3.851 4.382 79.909 1.00 18.00 81 CYS B C 1
ATOM 1171 O O . CYS B 1 81 ? -2.896 3.668 80.257 1.00 17.95 81 CYS B O 1
ATOM 1174 N N . GLY B 1 82 ? -5.097 3.927 79.763 1.00 18.00 82 GLY B N 1
ATOM 1175 C CA . GLY B 1 82 ? -5.448 2.516 79.900 1.00 18.76 82 GLY B CA 1
ATOM 1176 C C . GLY B 1 82 ? -5.456 2.042 81.343 1.00 19.05 82 GLY B C 1
ATOM 1177 O O . GLY B 1 82 ? -5.314 0.848 81.615 1.00 18.68 82 GLY B O 1
ATOM 1178 N N . LEU B 1 83 ? -5.630 2.987 82.273 1.00 17.29 83 LEU B N 1
ATOM 1179 C CA . LEU B 1 83 ? -5.557 2.666 83.685 1.00 16.35 83 LEU B CA 1
ATOM 1180 C C . LEU B 1 83 ? -6.888 2.258 84.284 1.00 16.27 83 LEU B C 1
ATOM 1181 O O . LEU B 1 83 ? -6.919 1.618 85.347 1.00 15.97 83 LEU B O 1
ATOM 1186 N N . VAL B 1 84 ? -7.978 2.643 83.622 1.00 16.17 84 VAL B N 1
ATOM 1187 C CA . VAL B 1 84 ? -9.314 2.268 84.063 1.00 16.86 84 VAL B CA 1
ATOM 1188 C C . VAL B 1 84 ? -10.180 1.857 82.867 1.00 17.81 84 VAL B C 1
ATOM 1189 O O . VAL B 1 84 ? -9.884 2.216 81.716 1.00 18.27 84 VAL B O 1
ATOM 1193 N N . LYS B 1 85 ? -11.257 1.137 83.155 1.00 18.96 85 LYS B N 1
ATOM 1194 C CA . LYS B 1 85 ? -12.162 0.639 82.105 1.00 20.02 85 LYS B CA 1
ATOM 1195 C C . LYS B 1 85 ? -13.176 1.709 81.711 1.00 20.15 85 LYS B C 1
ATOM 1196 O O . LYS B 1 85 ? -13.616 2.502 82.553 1.00 19.13 85 LYS B O 1
ATOM 1202 N N . ALA B 1 86 ? -13.552 1.717 80.431 1.00 21.41 86 ALA B N 1
ATOM 1203 C CA . ALA B 1 86 ? -14.687 2.525 79.964 1.00 22.00 86 ALA B CA 1
ATOM 1204 C C . ALA B 1 86 ? -15.956 2.130 80.711 1.00 22.45 86 ALA B C 1
ATOM 1205 O O . ALA B 1 86 ? -16.160 0.950 80.988 1.00 23.18 86 ALA B O 1
ATOM 1207 N N . ASP B 1 87 ? -16.804 3.116 81.045 1.00 23.05 87 ASP B N 1
ATOM 1208 C CA . ASP B 1 87 ? -18.143 2.867 81.614 1.00 22.58 87 ASP B CA 1
ATOM 1209 C C . ASP B 1 87 ? -19.098 2.060 80.688 1.00 23.89 87 ASP B C 1
ATOM 1210 O O . ASP B 1 87 ? -19.073 2.216 79.468 1.00 21.94 87 ASP B O 1
ATOM 1215 N N . SER C 1 14 ? 10.899 25.973 72.668 1.00 33.75 14 SER C N 1
ATOM 1216 C CA . SER C 1 14 ? 9.807 25.551 73.596 1.00 33.35 14 SER C CA 1
ATOM 1217 C C . SER C 1 14 ? 10.377 24.943 74.872 1.00 32.74 14 SER C C 1
ATOM 1218 O O . SER C 1 14 ? 11.320 24.143 74.808 1.00 32.71 14 SER C O 1
ATOM 1221 N N . PRO C 1 15 ? 9.790 25.297 76.030 1.00 32.00 15 PRO C N 1
ATOM 1222 C CA . PRO C 1 15 ? 10.240 24.780 77.332 1.00 31.39 15 PRO C CA 1
ATOM 1223 C C . PRO C 1 15 ? 10.108 23.263 77.498 1.00 30.35 15 PRO C C 1
ATOM 1224 O O . PRO C 1 15 ? 10.691 22.703 78.431 1.00 29.94 15 PRO C O 1
ATOM 1228 N N . GLN C 1 16 ? 9.338 22.614 76.622 1.00 29.23 16 GLN C N 1
ATOM 1229 C CA . GLN C 1 16 ? 9.172 21.158 76.667 1.00 28.22 16 GLN C CA 1
ATOM 1230 C C . GLN C 1 16 ? 10.385 20.404 76.099 1.00 25.74 16 GLN C C 1
ATOM 1231 O O . GLN C 1 16 ? 10.449 19.172 76.158 1.00 25.77 16 GLN C O 1
ATOM 1237 N N . TYR C 1 17 ? 11.315 21.135 75.499 1.00 22.23 17 TYR C N 1
ATOM 1238 C CA . TYR C 1 17 ? 12.544 20.531 75.007 1.00 19.47 17 TYR C CA 1
ATOM 1239 C C . TYR C 1 17 ? 13.681 20.831 75.987 1.00 18.02 17 TYR C C 1
ATOM 1240 O O . TYR C 1 17 ? 14.732 21.304 75.590 1.00 18.46 17 TYR C O 1
ATOM 1249 N N . ASN C 1 18 ? 13.440 20.586 77.268 1.00 15.22 18 ASN C N 1
ATOM 1250 C CA . ASN C 1 18 ? 14.444 20.799 78.298 1.00 12.55 18 ASN C CA 1
ATOM 1251 C C . ASN C 1 18 ? 15.228 19.487 78.449 1.00 11.66 18 ASN C C 1
ATOM 1252 O O . ASN C 1 18 ? 14.821 18.448 77.886 1.00 10.79 18 ASN C O 1
ATOM 1257 N N . TRP C 1 19 ? 16.335 19.536 79.192 1.00 9.68 19 TRP C N 1
ATOM 1258 C CA . TRP C 1 19 ? 17.241 18.377 79.253 1.00 9.93 19 TRP C CA 1
ATOM 1259 C C . TRP C 1 19 ? 16.585 17.147 79.881 1.00 8.93 19 TRP C C 1
ATOM 1260 O O . TRP C 1 19 ? 16.983 16.018 79.585 1.00 8.29 19 TRP C O 1
ATOM 1271 N N . VAL C 1 20 ? 15.604 17.367 80.762 1.00 8.74 20 VAL C N 1
ATOM 1272 C CA . VAL C 1 20 ? 14.950 16.236 81.439 1.00 8.89 20 VAL C CA 1
ATOM 1273 C C . VAL C 1 20 ? 14.078 15.511 80.428 1.00 9.74 20 VAL C C 1
ATOM 1274 O O . VAL C 1 20 ? 14.182 14.295 80.276 1.00 9.77 20 VAL C O 1
ATOM 1278 N N . ALA C 1 21 ? 13.214 16.256 79.731 1.00 10.07 21 ALA C N 1
ATOM 1279 C CA . ALA C 1 21 ? 12.359 15.669 78.704 1.00 10.30 21 ALA C CA 1
ATOM 1280 C C . ALA C 1 21 ? 13.187 15.017 77.595 1.00 11.04 21 ALA C C 1
ATOM 1281 O O . ALA C 1 21 ? 12.870 13.902 77.143 1.00 10.79 21 ALA C O 1
ATOM 1283 N N . CYS C 1 22 ? 14.219 15.717 77.136 1.00 9.90 22 CYS C N 1
ATOM 1284 C CA . CYS C 1 22 ? 15.099 15.195 76.097 1.00 9.94 22 CYS C CA 1
ATOM 1285 C C . CYS C 1 22 ? 15.870 13.950 76.553 1.00 10.51 22 CYS C C 1
ATOM 1286 O O . CYS C 1 22 ? 16.071 13.021 75.762 1.00 9.52 22 CYS C O 1
ATOM 1289 N N . GLY C 1 23 ? 16.276 13.935 77.814 1.00 10.13 23 GLY C N 1
ATOM 1290 C CA . GLY C 1 23 ? 16.999 12.782 78.387 1.00 10.53 23 GLY C CA 1
ATOM 1291 C C . GLY C 1 23 ? 16.082 11.566 78.485 1.00 11.14 23 GLY C C 1
ATOM 1292 O O . GLY C 1 23 ? 16.518 10.424 78.307 1.00 11.55 23 GLY C O 1
ATOM 1293 N N . ILE C 1 24 ? 14.832 11.799 78.838 1.00 11.26 24 ILE C N 1
ATOM 1294 C CA . ILE C 1 24 ? 13.851 10.707 78.871 1.00 11.87 24 ILE C CA 1
ATOM 1295 C C . ILE C 1 24 ? 13.637 10.140 77.467 1.00 11.54 24 ILE C C 1
ATOM 1296 O O . ILE C 1 24 ? 13.610 8.910 77.274 1.00 10.84 24 ILE C O 1
ATOM 1301 N N . LEU C 1 25 ? 13.467 11.023 76.489 1.00 10.39 25 LEU C N 1
ATOM 1302 C CA . LEU C 1 25 ? 13.352 10.601 75.095 1.00 10.81 25 LEU C CA 1
ATOM 1303 C C . LEU C 1 25 ? 14.581 9.775 74.651 1.00 10.60 25 LEU C C 1
ATOM 1304 O O . LEU C 1 25 ? 14.424 8.706 74.062 1.00 10.52 25 LEU C O 1
ATOM 1309 N N . GLU C 1 26 ? 15.784 10.282 74.922 1.00 10.64 26 GLU C N 1
ATOM 1310 C CA . GLU C 1 26 ? 17.007 9.560 74.563 1.00 10.19 26 GLU C CA 1
ATOM 1311 C C . GLU C 1 26 ? 17.023 8.174 75.232 1.00 10.72 26 GLU C C 1
ATOM 1312 O O . GLU C 1 26 ? 17.262 7.166 74.553 1.00 10.30 26 GLU C O 1
ATOM 1318 N N . GLY C 1 27 ? 16.752 8.130 76.543 1.00 10.23 27 GLY C N 1
ATOM 1319 C CA . GLY C 1 27 ? 16.740 6.850 77.264 1.00 9.56 27 GLY C CA 1
ATOM 1320 C C . GLY C 1 27 ? 15.749 5.873 76.654 1.00 10.05 27 GLY C C 1
ATOM 1321 O O . GLY C 1 27 ? 16.078 4.691 76.423 1.00 9.92 27 GLY C O 1
ATOM 1322 N N . GLY C 1 28 ? 14.541 6.365 76.377 1.00 9.26 28 GLY C N 1
ATOM 1323 C CA . GLY C 1 28 ? 13.471 5.494 75.873 1.00 10.78 28 GLY C CA 1
ATOM 1324 C C . GLY C 1 28 ? 13.828 4.960 74.499 1.00 11.62 28 GLY C C 1
ATOM 1325 O O . GLY C 1 28 ? 13.571 3.785 74.185 1.00 9.95 28 GLY C O 1
ATOM 1326 N N . LEU C 1 29 ? 14.437 5.819 73.668 1.00 10.41 29 LEU C N 1
ATOM 1327 C CA . LEU C 1 29 ? 14.754 5.412 72.297 1.00 11.35 29 LEU C CA 1
ATOM 1328 C C . LEU C 1 29 ? 15.910 4.408 72.283 1.00 11.41 29 LEU C C 1
ATOM 1329 O O . LEU C 1 29 ? 15.950 3.514 71.429 1.00 11.51 29 LEU C O 1
ATOM 1334 N N . LYS C 1 30 ? 16.823 4.545 73.242 1.00 11.34 30 LYS C N 1
ATOM 1335 C CA . LYS C 1 30 ? 17.923 3.589 73.389 1.00 12.49 30 LYS C CA 1
ATOM 1336 C C . LYS C 1 30 ? 17.354 2.270 73.875 1.00 11.70 30 LYS C C 1
ATOM 1337 O O . LYS C 1 30 ? 17.698 1.191 73.337 1.00 10.27 30 LYS C O 1
ATOM 1343 N N . ALA C 1 31 ? 16.511 2.331 74.910 1.00 10.03 31 ALA C N 1
ATOM 1344 C CA . ALA C 1 31 ? 15.934 1.100 75.467 1.00 10.84 31 ALA C CA 1
ATOM 1345 C C . ALA C 1 31 ? 15.102 0.369 74.421 1.00 11.54 31 ALA C C 1
ATOM 1346 O O . ALA C 1 31 ? 15.022 -0.861 74.419 1.00 11.93 31 ALA C O 1
ATOM 1348 N N . ALA C 1 32 ? 14.484 1.131 73.527 1.00 11.12 32 ALA C N 1
ATOM 1349 C CA . ALA C 1 32 ? 13.654 0.525 72.512 1.00 12.57 32 ALA C CA 1
ATOM 1350 C C . ALA C 1 32 ? 14.484 -0.051 71.360 1.00 13.45 32 ALA C C 1
ATOM 1351 O O . ALA C 1 32 ? 13.941 -0.718 70.479 1.00 14.44 32 ALA C O 1
ATOM 1353 N N . GLY C 1 33 ? 15.782 0.220 71.369 1.00 13.37 33 GLY C N 1
ATOM 1354 C CA . GLY C 1 33 ? 16.739 -0.315 70.382 1.00 15.00 33 GLY C CA 1
ATOM 1355 C C . GLY C 1 33 ? 16.718 0.397 69.039 1.00 15.66 33 GLY C C 1
ATOM 1356 O O . GLY C 1 33 ? 17.095 -0.197 68.019 1.00 16.35 33 GLY C O 1
ATOM 1357 N N . VAL C 1 34 ? 16.260 1.651 69.014 1.00 14.48 34 VAL C N 1
ATOM 1358 C CA . VAL C 1 34 ? 16.169 2.392 67.741 1.00 14.90 34 VAL C CA 1
ATOM 1359 C C . VAL C 1 34 ? 17.213 3.509 67.601 1.00 15.48 34 VAL C C 1
ATOM 1360 O O . VAL C 1 34 ? 17.633 3.851 66.486 1.00 14.92 34 VAL C O 1
ATOM 1364 N N . LEU C 1 35 ? 17.626 4.081 68.725 1.00 14.90 35 LEU C N 1
ATOM 1365 C CA . LEU C 1 35 ? 18.637 5.144 68.699 1.00 16.66 35 LEU C CA 1
ATOM 1366 C C . LEU C 1 35 ? 20.073 4.633 68.776 1.00 18.42 35 LEU C C 1
ATOM 1367 O O . LEU C 1 35 ? 20.394 3.798 69.636 1.00 19.85 35 LEU C O 1
ATOM 1372 N N . GLU C 1 36 ? 20.923 5.153 67.885 1.00 19.04 36 GLU C N 1
ATOM 1373 C CA . GLU C 1 36 ? 22.347 4.799 67.808 1.00 21.46 36 GLU C CA 1
ATOM 1374 C C . GLU C 1 36 ? 23.215 6.044 67.829 1.00 20.64 36 GLU C C 1
ATOM 1375 O O . GLU C 1 36 ? 22.763 7.125 67.500 1.00 20.59 36 GLU C O 1
ATOM 1381 N N . GLU C 1 37 ? 24.488 5.865 68.164 1.00 21.57 37 GLU C N 1
ATOM 1382 C CA . GLU C 1 37 ? 25.466 6.938 68.125 1.00 22.70 37 GLU C CA 1
ATOM 1383 C C . GLU C 1 37 ? 25.725 7.372 66.681 1.00 22.26 37 GLU C C 1
ATOM 1384 O O . GLU C 1 37 ? 25.959 6.537 65.807 1.00 22.95 37 GLU C O 1
ATOM 1390 N N . GLY C 1 38 ? 25.668 8.677 66.437 1.00 21.87 38 GLY C N 1
ATOM 1391 C CA . GLY C 1 38 ? 26.046 9.238 65.139 1.00 20.79 38 GLY C CA 1
ATOM 1392 C C . GLY C 1 38 ? 25.006 9.057 64.052 1.00 19.85 38 GLY C C 1
ATOM 1393 O O . GLY C 1 38 ? 25.324 9.148 62.867 1.00 19.95 38 GLY C O 1
ATOM 1394 N N . GLN C 1 39 ? 23.767 8.799 64.464 1.00 18.53 39 GLN C N 1
ATOM 1395 C CA . GLN C 1 39 ? 22.618 8.631 63.553 1.00 17.00 39 GLN C CA 1
ATOM 1396 C C . GLN C 1 39 ? 22.127 9.946 62.985 1.00 16.07 39 GLN C C 1
ATOM 1397 O O . GLN C 1 39 ? 22.117 10.966 63.689 1.00 15.88 39 GLN C O 1
ATOM 1403 N N . TYR C 1 40 ? 21.694 9.902 61.725 1.00 15.89 40 TYR C N 1
ATOM 1404 C CA . TYR C 1 40 ? 20.922 10.982 61.117 1.00 16.09 40 TYR C CA 1
ATOM 1405 C C . TYR C 1 40 ? 19.439 10.805 61.349 1.00 15.19 40 TYR C C 1
ATOM 1406 O O . TYR C 1 40 ? 18.986 9.705 61.630 1.00 14.28 40 TYR C O 1
ATOM 1415 N N . ASN C 1 41 ? 18.698 11.904 61.198 1.00 14.44 41 ASN C N 1
ATOM 1416 C CA . ASN C 1 41 ? 17.246 11.929 61.368 1.00 14.72 41 ASN C CA 1
ATOM 1417 C C . ASN C 1 41 ? 16.580 10.773 60.589 1.00 14.30 41 ASN C C 1
ATOM 1418 O O . ASN C 1 41 ? 15.863 9.944 61.157 1.00 13.51 41 ASN C O 1
ATOM 1423 N N . ARG C 1 42 ? 16.836 10.707 59.284 1.00 14.25 42 ARG C N 1
ATOM 1424 C CA . ARG C 1 42 ? 16.226 9.656 58.450 1.00 15.31 42 ARG C CA 1
ATOM 1425 C C . ARG C 1 42 ? 16.507 8.244 58.947 1.00 13.60 42 ARG C C 1
ATOM 1426 O O . ARG C 1 42 ? 15.627 7.385 58.899 1.00 14.39 42 ARG C O 1
ATOM 1434 N N . GLU C 1 43 ? 17.723 7.996 59.417 1.00 13.35 43 GLU C N 1
ATOM 1435 C CA . GLU C 1 43 ? 18.093 6.672 59.944 1.00 13.33 43 GLU C CA 1
ATOM 1436 C C . GLU C 1 43 ? 17.246 6.305 61.162 1.00 13.19 43 GLU C C 1
ATOM 1437 O O . GLU C 1 43 ? 16.723 5.189 61.265 1.00 13.04 43 GLU C O 1
ATOM 1443 N N . LEU C 1 44 ? 17.123 7.248 62.089 1.00 12.75 44 LEU C N 1
ATOM 1444 C CA . LEU C 1 44 ? 16.265 7.008 63.250 1.00 12.27 44 LEU C CA 1
ATOM 1445 C C . LEU C 1 44 ? 14.798 6.803 62.839 1.00 12.03 44 LEU C C 1
ATOM 1446 O O . LEU C 1 44 ? 14.135 5.908 63.374 1.00 12.85 44 LEU C O 1
ATOM 1451 N N . ALA C 1 45 ? 14.279 7.649 61.947 1.00 12.04 45 ALA C N 1
ATOM 1452 C CA . ALA C 1 45 ? 12.894 7.487 61.488 1.00 12.94 45 ALA C CA 1
ATOM 1453 C C . ALA C 1 45 ? 12.707 6.085 60.864 1.00 13.51 45 ALA C C 1
ATOM 1454 O O . ALA C 1 45 ? 11.709 5.413 61.129 1.00 12.68 45 ALA C O 1
ATOM 1456 N N . GLU C 1 46 ? 13.660 5.650 60.036 1.00 14.31 46 GLU C N 1
ATOM 1457 C CA . GLU C 1 46 ? 13.561 4.319 59.418 1.00 16.21 46 GLU C CA 1
ATOM 1458 C C . GLU C 1 46 ? 13.602 3.207 60.477 1.00 14.74 46 GLU C C 1
ATOM 1459 O O . GLU C 1 46 ? 12.863 2.211 60.374 1.00 13.66 46 GLU C O 1
ATOM 1465 N N . ALA C 1 47 ? 14.446 3.388 61.501 1.00 12.68 47 ALA C N 1
ATOM 1466 C CA . ALA C 1 47 ? 14.566 2.413 62.596 1.00 11.73 47 ALA C CA 1
ATOM 1467 C C . ALA C 1 47 ? 13.257 2.275 63.390 1.00 10.84 47 ALA C C 1
ATOM 1468 O O . ALA C 1 47 ? 12.828 1.154 63.725 1.00 11.69 47 ALA C O 1
ATOM 1470 N N . ILE C 1 48 ? 12.646 3.415 63.698 1.00 10.05 48 ILE C N 1
ATOM 1471 C CA . ILE C 1 48 ? 11.355 3.445 64.389 1.00 9.87 48 ILE C CA 1
ATOM 1472 C C . ILE C 1 48 ? 10.260 2.794 63.536 1.00 10.51 48 ILE C C 1
ATOM 1473 O O . ILE C 1 48 ? 9.534 1.928 64.012 1.00 9.20 48 ILE C O 1
ATOM 1478 N N . ALA C 1 49 ? 10.176 3.190 62.266 1.00 10.95 49 ALA C N 1
ATOM 1479 C CA . ALA C 1 49 ? 9.138 2.633 61.399 1.00 12.15 49 ALA C CA 1
ATOM 1480 C C . ALA C 1 49 ? 9.292 1.108 61.296 1.00 11.88 49 ALA C C 1
ATOM 1481 O O . ALA C 1 49 ? 8.308 0.392 61.329 1.00 12.01 49 ALA C O 1
ATOM 1483 N N . ALA C 1 50 ? 10.523 0.617 61.197 1.00 11.15 50 ALA C N 1
ATOM 1484 C CA . ALA C 1 50 ? 10.758 -0.826 61.095 1.00 11.75 50 ALA C CA 1
ATOM 1485 C C . ALA C 1 50 ? 10.225 -1.569 62.330 1.00 11.36 50 ALA C C 1
ATOM 1486 O O . ALA C 1 50 ? 9.605 -2.639 62.221 1.00 10.82 50 ALA C O 1
ATOM 1488 N N . LYS C 1 51 ? 10.476 -0.999 63.500 1.00 11.11 51 LYS C N 1
ATOM 1489 C CA . LYS C 1 51 ? 9.983 -1.586 64.750 1.00 11.85 51 LYS C CA 1
ATOM 1490 C C . LYS C 1 51 ? 8.486 -1.392 64.948 1.00 10.79 51 LYS C C 1
ATOM 1491 O O . LYS C 1 51 ? 7.853 -2.162 65.673 1.00 11.57 51 LYS C O 1
ATOM 1497 N N . GLY C 1 52 ? 7.912 -0.430 64.233 1.00 10.98 52 GLY C N 1
ATOM 1498 C CA . GLY C 1 52 ? 6.467 -0.183 64.294 1.00 12.00 52 GLY C CA 1
ATOM 1499 C C . GLY C 1 52 ? 5.657 -1.079 63.366 1.00 13.37 52 GLY C C 1
ATOM 1500 O O . GLY C 1 52 ? 4.431 -1.211 63.529 1.00 15.20 52 GLY C O 1
ATOM 1501 N N . GLU C 1 53 ? 6.318 -1.706 62.400 1.00 12.57 53 GLU C N 1
ATOM 1502 C CA . GLU C 1 53 ? 5.625 -2.605 61.435 1.00 13.03 53 GLU C CA 1
ATOM 1503 C C . GLU C 1 53 ? 5.089 -3.845 62.132 1.00 13.93 53 GLU C C 1
ATOM 1504 O O . GLU C 1 53 ? 5.728 -4.390 63.040 1.00 14.14 53 GLU C O 1
ATOM 1510 N N . GLY C 1 54 ? 3.923 -4.298 61.697 1.00 13.37 54 GLY C N 1
ATOM 1511 C CA . GLY C 1 54 ? 3.320 -5.488 62.271 1.00 12.19 54 GLY C CA 1
ATOM 1512 C C . GLY C 1 54 ? 2.068 -5.785 61.493 1.00 11.63 54 GLY C C 1
ATOM 1513 O O . GLY C 1 54 ? 1.877 -5.265 60.372 1.00 10.67 54 GLY C O 1
ATOM 1514 N N . PHE C 1 55 ? 1.221 -6.624 62.079 1.00 10.01 55 PHE C N 1
ATOM 1515 C CA . PHE C 1 55 ? 0.011 -7.091 61.393 1.00 10.58 55 PHE C CA 1
ATOM 1516 C C . PHE C 1 55 ? -0.791 -5.921 60.846 1.00 10.09 55 PHE C C 1
ATOM 1517 O O . PHE C 1 55 ? -1.295 -5.967 59.717 1.00 10.11 55 PHE C O 1
ATOM 1525 N N . TRP C 1 56 ? -0.966 -4.879 61.642 1.00 9.53 56 TRP C N 1
ATOM 1526 C CA . TRP C 1 56 ? -1.914 -3.817 61.231 1.00 10.61 56 TRP C CA 1
ATOM 1527 C C . TRP C 1 56 ? -1.314 -2.932 60.139 1.00 11.11 56 TRP C C 1
ATOM 1528 O O . TRP C 1 56 ? -2.043 -2.467 59.247 1.00 11.34 56 TRP C O 1
ATOM 1539 N N . THR C 1 57 ? -0.003 -2.694 60.188 1.00 10.65 57 THR C N 1
ATOM 1540 C CA . THR C 1 57 ? 0.610 -1.829 59.175 1.00 12.07 57 THR C CA 1
ATOM 1541 C C . THR C 1 57 ? 0.666 -2.466 57.807 1.00 11.87 57 THR C C 1
ATOM 1542 O O . THR C 1 57 ? 0.599 -1.750 56.790 1.00 13.17 57 THR C O 1
ATOM 1546 N N . THR C 1 58 ? 0.816 -3.789 57.773 1.00 10.83 58 THR C N 1
ATOM 1547 C CA . THR C 1 58 ? 0.830 -4.523 56.501 1.00 12.44 58 THR C CA 1
ATOM 1548 C C . THR C 1 58 ? -0.576 -4.792 55.950 1.00 12.11 58 THR C C 1
ATOM 1549 O O . THR C 1 58 ? -0.734 -4.879 54.726 1.00 12.51 58 THR C O 1
ATOM 1553 N N . GLN C 1 59 ? -1.585 -4.938 56.818 1.00 12.13 59 GLN C N 1
ATOM 1554 C CA . GLN C 1 59 ? -2.933 -5.370 56.355 1.00 11.40 59 GLN C CA 1
ATOM 1555 C C . GLN C 1 59 ? -3.789 -4.128 55.961 1.00 11.05 59 GLN C C 1
ATOM 1556 O O . GLN C 1 59 ? -4.767 -4.251 55.203 1.00 11.26 59 GLN C O 1
ATOM 1562 N N . PHE C 1 60 ? -3.369 -2.934 56.410 1.00 9.81 60 PHE C N 1
ATOM 1563 C CA . PHE C 1 60 ? -4.137 -1.673 56.226 1.00 10.93 60 PHE C CA 1
ATOM 1564 C C . PHE C 1 60 ? -3.161 -0.598 55.810 1.00 11.94 60 PHE C C 1
ATOM 1565 O O . PHE C 1 60 ? -2.406 -0.071 56.642 1.00 11.91 60 PHE C O 1
ATOM 1573 N N . PRO C 1 61 ? -3.127 -0.279 54.509 1.00 12.68 61 PRO C N 1
ATOM 1574 C CA . PRO C 1 61 ? -2.111 0.667 54.038 1.00 13.51 61 PRO C CA 1
ATOM 1575 C C . PRO C 1 61 ? -2.131 2.011 54.747 1.00 14.23 61 PRO C C 1
ATOM 1576 O O . PRO C 1 61 ? -1.053 2.614 54.914 1.00 14.54 61 PRO C O 1
ATOM 1580 N N A GLN C 1 62 ? -3.300 2.481 55.184 0.50 13.96 62 GLN C N 1
ATOM 1581 N N B GLN C 1 62 ? -3.310 2.464 55.193 0.50 14.50 62 GLN C N 1
ATOM 1582 C CA A GLN C 1 62 ? -3.334 3.743 55.928 0.50 14.30 62 GLN C CA 1
ATOM 1583 C CA B GLN C 1 62 ? -3.413 3.727 55.952 0.50 15.58 62 GLN C CA 1
ATOM 1584 C C A GLN C 1 62 ? -2.544 3.666 57.236 0.50 13.76 62 GLN C C 1
ATOM 1585 C C B GLN C 1 62 ? -2.651 3.691 57.285 0.50 14.36 62 GLN C C 1
ATOM 1586 O O A GLN C 1 62 ? -1.866 4.627 57.623 0.50 13.10 62 GLN C O 1
ATOM 1587 O O B GLN C 1 62 ? -2.089 4.698 57.732 0.50 13.73 62 GLN C O 1
ATOM 1598 N N . ILE C 1 63 ? -2.634 2.518 57.906 1.00 13.38 63 ILE C N 1
ATOM 1599 C CA . ILE C 1 63 ? -1.915 2.321 59.171 1.00 12.55 63 ILE C CA 1
ATOM 1600 C C . ILE C 1 63 ? -0.417 2.235 58.874 1.00 12.39 63 ILE C C 1
ATOM 1601 O O . ILE C 1 63 ? 0.415 2.747 59.646 1.00 12.84 63 ILE C O 1
ATOM 1606 N N . GLY C 1 64 ? -0.059 1.584 57.762 1.00 11.55 64 GLY C N 1
ATOM 1607 C CA . GLY C 1 64 ? 1.323 1.631 57.266 1.00 12.10 64 GLY C CA 1
ATOM 1608 C C . GLY C 1 64 ? 1.799 3.078 57.098 1.00 12.47 64 GLY C C 1
ATOM 1609 O O . GLY C 1 64 ? 2.918 3.451 57.529 1.00 12.42 64 GLY C O 1
ATOM 1610 N N . ASP C 1 65 ? 0.944 3.917 56.522 1.00 12.67 65 ASP C N 1
ATOM 1611 C CA A ASP C 1 65 ? 1.276 5.329 56.334 0.50 14.07 65 ASP C CA 1
ATOM 1612 C CA B ASP C 1 65 ? 1.302 5.321 56.327 0.50 13.66 65 ASP C CA 1
ATOM 1613 C C . ASP C 1 65 ? 1.406 6.043 57.675 1.00 13.78 65 ASP C C 1
ATOM 1614 O O . ASP C 1 65 ? 2.309 6.852 57.874 1.00 14.00 65 ASP C O 1
ATOM 1623 N N . TRP C 1 66 ? 0.492 5.733 58.595 1.00 13.92 66 TRP C N 1
ATOM 1624 C CA . TRP C 1 66 ? 0.502 6.324 59.948 1.00 14.01 66 TRP C CA 1
ATOM 1625 C C . TRP C 1 66 ? 1.823 5.985 60.669 1.00 13.85 66 TRP C C 1
ATOM 1626 O O . TRP C 1 66 ? 2.442 6.870 61.277 1.00 13.60 66 TRP C O 1
ATOM 1637 N N . ASN C 1 67 ? 2.261 4.730 60.549 1.00 12.22 67 ASN C N 1
ATOM 1638 C CA . ASN C 1 67 ? 3.547 4.269 61.116 1.00 12.94 67 ASN C CA 1
ATOM 1639 C C . ASN C 1 67 ? 4.712 5.113 60.595 1.00 13.02 67 ASN C C 1
ATOM 1640 O O . ASN C 1 67 ? 5.534 5.635 61.379 1.00 12.60 67 ASN C O 1
ATOM 1645 N N . GLU C 1 68 ? 4.779 5.275 59.272 1.00 12.66 68 GLU C N 1
ATOM 1646 C CA . GLU C 1 68 ? 5.822 6.079 58.666 1.00 14.73 68 GLU C CA 1
ATOM 1647 C C . GLU C 1 68 ? 5.728 7.536 59.098 1.00 14.65 68 GLU C C 1
ATOM 1648 O O . GLU C 1 68 ? 6.759 8.159 59.465 1.00 14.92 68 GLU C O 1
ATOM 1654 N N . ASP C 1 69 ? 4.516 8.080 59.087 1.00 14.21 69 ASP C N 1
ATOM 1655 C CA . ASP C 1 69 ? 4.331 9.489 59.487 1.00 15.74 69 ASP C CA 1
ATOM 1656 C C . ASP C 1 69 ? 4.770 9.786 60.933 1.00 15.39 69 ASP C C 1
ATOM 1657 O O . ASP C 1 69 ? 5.458 10.806 61.195 1.00 15.50 69 ASP C O 1
ATOM 1662 N N . GLN C 1 70 ? 4.335 8.938 61.864 1.00 14.60 70 GLN C N 1
ATOM 1663 C CA . GLN C 1 70 ? 4.646 9.122 63.288 1.00 14.28 70 GLN C CA 1
ATOM 1664 C C . GLN C 1 70 ? 6.121 8.851 63.548 1.00 13.69 70 GLN C C 1
ATOM 1665 O O . GLN C 1 70 ? 6.729 9.503 64.397 1.00 12.66 70 GLN C O 1
ATOM 1671 N N . ALA C 1 71 ? 6.714 7.907 62.813 1.00 11.98 71 ALA C N 1
ATOM 1672 C CA . ALA C 1 71 ? 8.155 7.666 62.980 1.00 12.14 71 ALA C CA 1
ATOM 1673 C C . ALA C 1 71 ? 8.952 8.903 62.571 1.00 12.56 71 ALA C C 1
ATOM 1674 O O . ALA C 1 71 ? 9.915 9.297 63.256 1.00 12.65 71 ALA C O 1
ATOM 1676 N N . ALA C 1 72 ? 8.542 9.523 61.471 1.00 12.62 72 ALA C N 1
ATOM 1677 C CA . ALA C 1 72 ? 9.191 10.750 61.016 1.00 13.18 72 ALA C CA 1
ATOM 1678 C C . ALA C 1 72 ? 9.029 11.878 62.033 1.00 13.63 72 ALA C C 1
ATOM 1679 O O . ALA C 1 72 ? 9.991 12.593 62.327 1.00 13.79 72 ALA C O 1
ATOM 1681 N N . ALA C 1 73 ? 7.829 12.035 62.584 1.00 13.21 73 ALA C N 1
ATOM 1682 C CA . ALA C 1 73 ? 7.576 13.098 63.567 1.00 13.74 73 ALA C CA 1
ATOM 1683 C C . ALA C 1 73 ? 8.408 12.886 64.841 1.00 13.91 73 ALA C C 1
ATOM 1684 O O . ALA C 1 73 ? 8.964 13.855 65.426 1.00 13.93 73 ALA C O 1
ATOM 1686 N N . LEU C 1 74 ? 8.481 11.636 65.293 1.00 12.93 74 LEU C N 1
ATOM 1687 C CA . LEU C 1 74 ? 9.303 11.323 66.475 1.00 13.67 74 LEU C CA 1
ATOM 1688 C C . LEU C 1 74 ? 10.796 11.546 66.212 1.00 13.65 74 LEU C C 1
ATOM 1689 O O . LEU C 1 74 ? 11.529 12.037 67.097 1.00 13.01 74 LEU C O 1
ATOM 1694 N N . ALA C 1 75 ? 11.262 11.210 65.010 1.00 12.81 75 ALA C N 1
ATOM 1695 C CA . ALA C 1 75 ? 12.661 11.445 64.686 1.00 13.76 75 ALA C CA 1
ATOM 1696 C C . ALA C 1 75 ? 12.935 12.944 64.692 1.00 14.27 75 ALA C C 1
ATOM 1697 O O . ALA C 1 75 ? 14.013 13.368 65.122 1.00 13.34 75 ALA C O 1
ATOM 1699 N N . ASP C 1 76 ? 11.946 13.732 64.258 1.00 14.06 76 ASP C N 1
ATOM 1700 C CA . ASP C 1 76 ? 12.087 15.208 64.243 1.00 14.18 76 ASP C CA 1
ATOM 1701 C C . ASP C 1 76 ? 12.210 15.727 65.672 1.00 14.32 76 ASP C C 1
ATOM 1702 O O . ASP C 1 76 ? 13.049 16.598 65.935 1.00 14.23 76 ASP C O 1
ATOM 1707 N N A ARG C 1 77 ? 11.384 15.208 66.582 0.50 13.85 77 ARG C N 1
ATOM 1708 N N B ARG C 1 77 ? 11.384 15.197 66.579 0.50 13.94 77 ARG C N 1
ATOM 1709 C CA A ARG C 1 77 ? 11.497 15.566 68.002 0.50 14.20 77 ARG C CA 1
ATOM 1710 C CA B ARG C 1 77 ? 11.468 15.546 68.006 0.50 14.68 77 ARG C CA 1
ATOM 1711 C C A ARG C 1 77 ? 12.883 15.217 68.540 0.50 13.59 77 ARG C C 1
ATOM 1712 C C B ARG C 1 77 ? 12.846 15.189 68.581 0.50 13.70 77 ARG C C 1
ATOM 1713 O O A ARG C 1 77 ? 13.506 16.021 69.247 0.50 13.21 77 ARG C O 1
ATOM 1714 O O B ARG C 1 77 ? 13.427 15.966 69.352 0.50 13.38 77 ARG C O 1
ATOM 1729 N N . ALA C 1 78 ? 13.372 14.020 68.207 1.00 12.76 78 ALA C N 1
ATOM 1730 C CA . ALA C 1 78 ? 14.736 13.613 68.613 1.00 12.68 78 ALA C CA 1
ATOM 1731 C C . ALA C 1 78 ? 15.796 14.593 68.097 1.00 12.01 78 ALA C C 1
ATOM 1732 O O . ALA C 1 78 ? 16.728 14.975 68.826 1.00 11.94 78 ALA C O 1
ATOM 1734 N N . GLN C 1 79 ? 15.654 15.002 66.844 1.00 12.72 79 GLN C N 1
ATOM 1735 C CA . GLN C 1 79 ? 16.586 16.009 66.301 1.00 13.10 79 GLN C CA 1
ATOM 1736 C C . GLN C 1 79 ? 16.563 17.321 67.097 1.00 13.30 79 GLN C C 1
ATOM 1737 O O . GLN C 1 79 ? 17.621 17.902 67.391 1.00 13.53 79 GLN C O 1
ATOM 1743 N N . THR C 1 80 ? 15.364 17.789 67.428 1.00 13.27 80 THR C N 1
ATOM 1744 C CA . THR C 1 80 ? 15.198 19.018 68.200 1.00 13.77 80 THR C CA 1
ATOM 1745 C C . THR C 1 80 ? 15.857 18.869 69.581 1.00 14.08 80 THR C C 1
ATOM 1746 O O . THR C 1 80 ? 16.482 19.812 70.086 1.00 14.08 80 THR C O 1
ATOM 1750 N N . CYS C 1 81 ? 15.782 17.654 70.133 1.00 13.40 81 CYS C N 1
ATOM 1751 C CA . CYS C 1 81 ? 16.439 17.315 71.392 1.00 13.77 81 CYS C CA 1
ATOM 1752 C C . CYS C 1 81 ? 17.949 17.118 71.293 1.00 14.68 81 CYS C C 1
ATOM 1753 O O . CYS C 1 81 ? 18.590 16.805 72.299 1.00 14.85 81 CYS C O 1
ATOM 1756 N N . GLY C 1 82 ? 18.504 17.292 70.095 1.00 13.33 82 GLY C N 1
ATOM 1757 C CA . GLY C 1 82 ? 19.942 17.146 69.845 1.00 14.29 82 GLY C CA 1
ATOM 1758 C C . GLY C 1 82 ? 20.427 15.701 69.781 1.00 14.29 82 GLY C C 1
ATOM 1759 O O . GLY C 1 82 ? 21.626 15.445 69.929 1.00 14.05 82 GLY C O 1
ATOM 1760 N N . LEU C 1 83 ? 19.504 14.749 69.563 1.00 12.82 83 LEU C N 1
ATOM 1761 C CA . LEU C 1 83 ? 19.825 13.323 69.654 1.00 12.63 83 LEU C CA 1
ATOM 1762 C C . LEU C 1 83 ? 20.288 12.670 68.343 1.00 12.91 83 LEU C C 1
ATOM 1763 O O . LEU C 1 83 ? 20.898 11.593 68.365 1.00 12.88 83 LEU C O 1
ATOM 1768 N N . VAL C 1 84 ? 19.966 13.316 67.222 1.00 13.50 84 VAL C N 1
ATOM 1769 C CA . VAL C 1 84 ? 20.355 12.855 65.904 1.00 14.48 84 VAL C CA 1
ATOM 1770 C C . VAL C 1 84 ? 20.716 14.066 65.034 1.00 15.19 84 VAL C C 1
ATOM 1771 O O . VAL C 1 84 ? 20.312 15.215 65.305 1.00 15.46 84 VAL C O 1
ATOM 1775 N N . LYS C 1 85 ? 21.465 13.789 63.988 1.00 16.76 85 LYS C N 1
ATOM 1776 C CA . LYS C 1 85 ? 21.944 14.835 63.077 1.00 18.45 85 LYS C CA 1
ATOM 1777 C C . LYS C 1 85 ? 20.882 15.224 62.057 1.00 19.01 85 LYS C C 1
ATOM 1778 O O . LYS C 1 85 ? 20.125 14.382 61.597 1.00 18.36 85 LYS C O 1
ATOM 1784 N N . ALA C 1 86 ? 20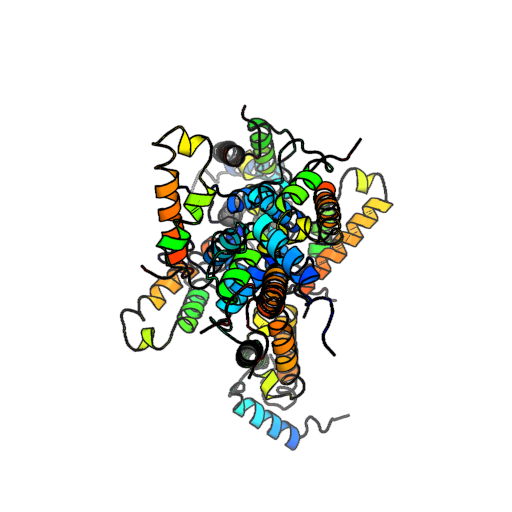.860 16.505 61.678 1.00 19.66 86 ALA C N 1
ATOM 1785 C CA . ALA C 1 86 ? 20.036 16.966 60.559 1.00 20.15 86 ALA C CA 1
ATOM 1786 C C . ALA C 1 86 ? 20.445 16.245 59.267 1.00 20.70 86 ALA C C 1
ATOM 1787 O O . ALA C 1 86 ? 21.634 16.012 59.045 1.00 20.82 86 ALA C O 1
ATOM 1789 N N . ASP C 1 87 ? 19.469 15.881 58.431 1.00 20.69 87 ASP C N 1
ATOM 1790 C CA . ASP C 1 87 ? 19.760 15.274 57.125 1.00 21.14 87 ASP C CA 1
ATOM 1791 C C . ASP C 1 87 ? 20.478 16.310 56.246 1.00 22.70 87 ASP C C 1
ATOM 1792 O O . ASP C 1 87 ? 20.205 17.505 56.356 1.00 21.92 87 ASP C O 1
ATOM 1797 N N . THR C 1 88 ? 21.392 15.840 55.397 1.00 23.78 88 THR C N 1
ATOM 1798 C CA . THR C 1 88 ? 22.078 16.707 54.422 1.00 26.25 88 THR C CA 1
ATOM 1799 C C . THR C 1 88 ? 21.963 16.088 53.027 1.00 27.42 88 THR C C 1
ATOM 1800 O O . THR C 1 88 ? 21.490 14.961 52.891 1.00 27.89 88 THR C O 1
ATOM 1804 N N . TYR C 1 89 ? 22.378 16.814 51.985 1.00 29.43 89 TYR C N 1
ATOM 1805 C CA . TYR C 1 89 ? 22.481 16.206 50.652 1.00 30.80 89 TYR C CA 1
ATOM 1806 C C . TYR C 1 89 ? 23.405 14.994 50.767 1.00 31.32 89 TYR C C 1
ATOM 1807 O O . TYR C 1 89 ? 23.138 13.956 50.154 1.00 31.50 89 TYR C O 1
ATOM 1816 N N . LEU C 1 90 ? 24.482 15.140 51.566 1.00 32.19 90 LEU C N 1
ATOM 1817 C CA . LEU C 1 90 ? 25.192 13.991 52.154 1.00 33.01 90 LEU C CA 1
ATOM 1818 C C . LEU C 1 90 ? 26.083 13.217 51.184 1.00 33.45 90 LEU C C 1
ATOM 1819 O O . LEU C 1 90 ? 25.604 12.428 50.364 1.00 34.44 90 LEU C O 1
ATOM 1824 N N . GLU D 1 12 ? 53.266 -21.168 68.569 1.00 43.24 12 GLU D N 1
ATOM 1825 C CA . GLU D 1 12 ? 52.667 -22.481 68.184 1.00 43.46 12 GLU D CA 1
ATOM 1826 C C . GLU D 1 12 ? 51.238 -22.340 67.662 1.00 42.89 12 GLU D C 1
ATOM 1827 O O . GLU D 1 12 ? 50.404 -21.663 68.276 1.00 42.93 12 GLU D O 1
ATOM 1833 N N . LEU D 1 13 ? 50.972 -23.003 66.535 1.00 42.30 13 LEU D N 1
ATOM 1834 C CA . LEU D 1 13 ? 49.643 -23.061 65.914 1.00 41.63 13 LEU D CA 1
ATOM 1835 C C . LEU D 1 13 ? 48.637 -23.842 66.759 1.00 41.27 13 LEU D C 1
ATOM 1836 O O . LEU D 1 13 ? 48.858 -25.007 67.099 1.00 41.06 13 LEU D O 1
ATOM 1841 N N . SER D 1 14 ? 47.529 -23.188 67.093 1.00 40.81 14 SER D N 1
ATOM 1842 C CA . SER D 1 14 ? 46.466 -23.828 67.850 1.00 40.33 14 SER D CA 1
ATOM 1843 C C . SER D 1 14 ? 45.504 -24.594 66.933 1.00 39.94 14 SER D C 1
ATOM 1844 O O . SER D 1 14 ? 45.093 -24.073 65.893 1.00 40.16 14 SER D O 1
ATOM 1847 N N . PRO D 1 15 ? 45.122 -25.826 67.330 1.00 39.35 15 PRO D N 1
ATOM 1848 C CA . PRO D 1 15 ? 44.088 -26.599 66.628 1.00 38.47 15 PRO D CA 1
ATOM 1849 C C . PRO D 1 15 ? 42.758 -25.846 66.534 1.00 37.70 15 PRO D C 1
ATOM 1850 O O . PRO D 1 15 ? 41.873 -26.243 65.771 1.00 38.05 15 PRO D O 1
ATOM 1854 N N . GLN D 1 16 ? 42.621 -24.763 67.292 1.00 36.19 16 GLN D N 1
ATOM 1855 C CA . GLN D 1 16 ? 41.420 -23.934 67.212 1.00 35.20 16 GLN D CA 1
ATOM 1856 C C . GLN D 1 16 ? 41.266 -23.315 65.827 1.00 33.25 16 GLN D C 1
ATOM 1857 O O . GLN D 1 16 ? 40.207 -22.770 65.497 1.00 33.64 16 GLN D O 1
ATOM 1863 N N . TYR D 1 17 ? 42.329 -23.388 65.022 1.00 30.34 17 TYR D N 1
ATOM 1864 C CA . TYR D 1 17 ? 42.330 -22.702 63.745 1.00 27.65 17 TYR D CA 1
ATOM 1865 C C . TYR D 1 17 ? 42.730 -23.591 62.569 1.00 25.82 17 TYR D C 1
ATOM 1866 O O . TYR D 1 17 ? 43.058 -23.080 61.501 1.00 24.30 17 TYR D O 1
ATOM 1875 N N . ASN D 1 18 ? 42.671 -24.906 62.758 1.00 23.56 18 ASN D N 1
ATOM 1876 C CA . ASN D 1 18 ? 42.850 -25.829 61.641 1.00 23.08 18 ASN D CA 1
ATOM 1877 C C . ASN D 1 18 ? 41.635 -25.821 60.707 1.00 22.58 18 ASN D C 1
ATOM 1878 O O . ASN D 1 18 ? 40.594 -25.215 61.004 1.00 22.57 18 ASN D O 1
ATOM 1883 N N . TRP D 1 19 ? 41.763 -26.501 59.579 1.00 22.41 19 TRP D N 1
ATOM 1884 C CA . TRP D 1 19 ? 40.756 -26.439 58.543 1.00 22.79 19 TRP D CA 1
ATOM 1885 C C . TRP D 1 19 ? 39.412 -26.979 59.040 1.00 23.10 19 TRP D C 1
ATOM 1886 O O . TRP D 1 19 ? 38.364 -26.470 58.630 1.00 22.95 19 TRP D O 1
ATOM 1897 N N . VAL D 1 20 ? 39.460 -27.964 59.944 1.00 22.98 20 VAL D N 1
ATOM 1898 C CA . VAL D 1 20 ? 38.233 -28.594 60.508 1.00 24.62 20 VAL D CA 1
ATOM 1899 C C . VAL D 1 20 ? 37.491 -27.596 61.377 1.00 24.08 20 VAL D C 1
ATOM 1900 O O . VAL D 1 20 ? 36.294 -27.315 61.171 1.00 25.08 20 VAL D O 1
ATOM 1904 N N . ALA D 1 21 ? 38.209 -27.079 62.370 1.00 24.16 21 ALA D N 1
ATOM 1905 C CA . ALA D 1 21 ? 37.698 -26.078 63.279 1.00 23.82 21 ALA D CA 1
ATOM 1906 C C . ALA D 1 21 ? 37.142 -24.870 62.533 1.00 24.04 21 ALA D C 1
ATOM 1907 O O . ALA D 1 21 ? 36.050 -24.390 62.855 1.00 23.39 21 ALA D O 1
ATOM 1909 N N . CYS D 1 22 ? 37.874 -24.382 61.526 1.00 22.40 22 CYS D N 1
ATOM 1910 C CA . CYS D 1 22 ? 37.445 -23.190 60.776 1.00 21.40 22 CYS D CA 1
ATOM 1911 C C . CYS D 1 22 ? 36.240 -23.415 59.870 1.00 21.55 22 CYS D C 1
ATOM 1912 O O . CYS D 1 22 ? 35.435 -22.505 59.661 1.00 21.08 22 CYS D O 1
ATOM 1915 N N . GLY D 1 23 ? 36.137 -24.612 59.301 1.00 21.52 23 GLY D N 1
ATOM 1916 C CA . GLY D 1 23 ? 34.979 -24.972 58.492 1.00 21.20 23 GLY D CA 1
ATOM 1917 C C . GLY D 1 23 ? 33.708 -25.026 59.337 1.00 21.73 23 GLY D C 1
ATOM 1918 O O . GLY D 1 23 ? 32.632 -24.628 58.880 1.00 21.24 23 GLY D O 1
ATOM 1919 N N . ILE D 1 24 ? 33.842 -25.508 60.568 1.00 21.25 24 ILE D N 1
ATOM 1920 C CA . ILE D 1 24 ? 32.714 -25.555 61.511 1.00 22.56 24 ILE D CA 1
ATOM 1921 C C . ILE D 1 24 ? 32.310 -24.132 61.875 1.00 21.82 24 ILE D C 1
ATOM 1922 O O . ILE D 1 24 ? 31.111 -23.797 61.893 1.00 22.84 24 ILE D O 1
ATOM 1927 N N . LEU D 1 25 ? 33.303 -23.294 62.156 1.00 20.78 25 LEU D N 1
ATOM 1928 C CA . LEU D 1 25 ? 33.054 -21.876 62.457 1.00 20.55 25 LEU D CA 1
ATOM 1929 C C . LEU D 1 25 ? 32.311 -21.204 61.304 1.00 20.45 25 LEU D C 1
ATOM 1930 O O . LEU D 1 25 ? 31.297 -20.535 61.504 1.00 19.51 25 LEU D O 1
ATOM 1935 N N . GLU D 1 26 ? 32.825 -21.383 60.090 1.00 19.90 26 GLU D N 1
ATOM 1936 C CA . GLU D 1 26 ? 32.148 -20.838 58.922 1.00 19.83 26 GLU D CA 1
ATOM 1937 C C . GLU D 1 26 ? 30.680 -21.298 58.786 1.00 19.37 26 GLU D C 1
ATOM 1938 O O . GLU D 1 26 ? 29.795 -20.479 58.523 1.00 18.73 26 GLU D O 1
ATOM 1944 N N . GLY D 1 27 ? 30.428 -22.597 58.943 1.00 18.77 27 GLY D N 1
ATOM 1945 C CA . GLY D 1 27 ? 29.071 -23.119 58.848 1.00 19.10 27 GLY D CA 1
ATOM 1946 C C . GLY D 1 27 ? 28.166 -22.493 59.893 1.00 19.26 27 GLY D C 1
ATOM 1947 O O . GLY D 1 27 ? 27.019 -22.099 59.595 1.00 18.88 27 GLY D O 1
ATOM 1948 N N . GLY D 1 28 ? 28.672 -22.423 61.121 1.00 18.99 28 GLY D N 1
ATOM 1949 C CA . GLY D 1 28 ? 27.933 -21.794 62.240 1.00 19.04 28 GLY D CA 1
ATOM 1950 C C . GLY D 1 28 ? 27.584 -20.332 62.014 1.00 19.34 28 GLY D C 1
ATOM 1951 O O . GLY D 1 28 ? 26.440 -19.897 62.298 1.00 19.25 28 GLY D O 1
ATOM 1952 N N . LEU D 1 29 ? 28.553 -19.559 61.527 1.00 19.15 29 LEU D N 1
ATOM 1953 C CA . LEU D 1 29 ? 28.328 -18.125 61.232 1.00 19.88 29 LEU D CA 1
ATOM 1954 C C . LEU D 1 29 ? 27.373 -17.908 60.056 1.00 20.10 29 LEU D C 1
ATOM 1955 O O . LEU D 1 29 ? 26.605 -16.937 60.030 1.00 20.03 29 LEU D O 1
ATOM 1960 N N . LYS D 1 30 ? 27.430 -18.810 59.075 1.00 19.90 30 LYS D N 1
ATOM 1961 C CA . LYS D 1 30 ? 26.493 -18.760 57.975 1.00 20.65 30 LYS D CA 1
ATOM 1962 C C . LYS D 1 30 ? 25.105 -19.135 58.459 1.00 20.52 30 LYS D C 1
ATOM 1963 O O . LYS D 1 30 ? 24.111 -18.503 58.077 1.00 20.34 30 LYS D O 1
ATOM 1969 N N . ALA D 1 31 ? 25.035 -20.161 59.304 1.00 20.31 31 ALA D N 1
ATOM 1970 C CA . ALA D 1 31 ? 23.752 -20.600 59.846 1.00 21.06 31 ALA D CA 1
ATOM 1971 C C . ALA D 1 31 ? 23.086 -19.490 60.653 1.00 21.48 31 ALA D C 1
ATOM 1972 O O . ALA D 1 31 ? 21.858 -19.324 60.636 1.00 21.42 31 ALA D O 1
ATOM 1974 N N . ALA D 1 32 ? 23.910 -18.725 61.355 1.00 21.74 32 ALA D N 1
ATOM 1975 C CA . ALA D 1 32 ? 23.451 -17.623 62.186 1.00 22.94 32 ALA D CA 1
ATOM 1976 C C . ALA D 1 32 ? 23.118 -16.377 61.343 1.00 23.83 32 ALA D C 1
ATOM 1977 O O . ALA D 1 32 ? 22.623 -15.382 61.856 1.00 24.33 32 ALA D O 1
ATOM 1979 N N . GLY D 1 33 ? 23.392 -16.440 60.047 1.00 24.41 33 GLY D N 1
ATOM 1980 C CA . GLY D 1 33 ? 23.093 -15.342 59.136 1.00 25.84 33 GLY D CA 1
ATOM 1981 C C . GLY D 1 33 ? 23.922 -14.086 59.311 1.00 26.17 33 GLY D C 1
ATOM 1982 O O . GLY D 1 33 ? 23.448 -12.992 58.999 1.00 26.82 33 GLY D O 1
ATOM 1983 N N . VAL D 1 34 ? 25.155 -14.224 59.804 1.00 25.53 34 VAL D N 1
ATOM 1984 C CA . VAL D 1 34 ? 26.021 -13.060 60.006 1.00 25.13 34 VAL D CA 1
ATOM 1985 C C . VAL D 1 34 ? 27.152 -12.952 58.992 1.00 25.30 34 VAL D C 1
ATOM 1986 O O . VAL D 1 34 ? 27.606 -11.856 58.672 1.00 25.06 34 VAL D O 1
ATOM 1990 N N . LEU D 1 35 ? 27.614 -14.095 58.490 1.00 25.45 35 LEU D N 1
ATOM 1991 C CA . LEU D 1 35 ? 28.743 -14.117 57.585 1.00 25.89 35 LEU D CA 1
ATOM 1992 C C . LEU D 1 35 ? 28.258 -14.077 56.142 1.00 26.84 35 LEU D C 1
ATOM 1993 O O . LEU D 1 35 ? 27.314 -14.777 55.780 1.00 26.80 35 LEU D O 1
ATOM 1998 N N . GLU D 1 36 ? 28.919 -13.254 55.331 1.00 28.08 36 GLU D N 1
ATOM 1999 C CA . GLU D 1 36 ? 28.615 -13.129 53.903 1.00 29.53 36 GLU D CA 1
ATOM 2000 C C . GLU D 1 36 ? 29.882 -13.135 53.055 1.00 29.39 36 GLU D C 1
ATOM 2001 O O . GLU D 1 36 ? 30.996 -13.148 53.583 1.00 29.68 36 GLU D O 1
ATOM 2007 N N . GLU D 1 37 ? 29.691 -13.117 51.735 1.00 29.18 37 GLU D N 1
ATOM 2008 C CA . GLU D 1 37 ? 30.780 -13.076 50.769 1.00 29.40 37 GLU D CA 1
ATOM 2009 C C . GLU D 1 37 ? 31.495 -11.741 50.764 1.00 28.98 37 GLU D C 1
ATOM 2010 O O . GLU D 1 37 ? 30.855 -10.691 50.747 1.00 29.51 37 GLU D O 1
ATOM 2016 N N . GLY D 1 38 ? 32.824 -11.790 50.772 1.00 28.56 38 GLY D N 1
ATOM 2017 C CA . GLY D 1 38 ? 33.651 -10.588 50.627 1.00 27.93 38 GLY D CA 1
ATOM 2018 C C . GLY D 1 38 ? 33.501 -9.601 51.770 1.00 27.27 38 GLY D C 1
ATOM 2019 O O . GLY D 1 38 ? 33.756 -8.409 51.610 1.00 27.22 38 GLY D O 1
ATOM 2020 N N . GLN D 1 39 ? 33.077 -10.107 52.924 1.00 26.62 39 GLN D N 1
ATOM 2021 C CA . GLN D 1 39 ? 32.904 -9.302 54.115 1.00 26.10 39 GLN D CA 1
ATOM 2022 C C . GLN D 1 39 ? 34.249 -8.955 54.710 1.00 25.35 39 GLN D C 1
ATOM 2023 O O . GLN D 1 39 ? 35.170 -9.778 54.703 1.00 25.43 39 GLN D O 1
ATOM 2029 N N . TYR D 1 40 ? 34.346 -7.732 55.217 1.00 24.40 40 TYR D N 1
ATOM 2030 C CA . TYR D 1 40 ? 35.459 -7.299 56.044 1.00 23.80 40 TYR D CA 1
ATOM 2031 C C . TYR D 1 40 ? 35.177 -7.580 57.516 1.00 23.04 40 TYR D C 1
ATOM 2032 O O . TYR D 1 40 ? 34.021 -7.716 57.929 1.00 23.03 40 TYR D O 1
ATOM 2041 N N . ASN D 1 41 ? 36.251 -7.643 58.291 1.00 22.08 41 ASN D N 1
ATOM 2042 C CA . ASN D 1 41 ? 36.203 -7.905 59.716 1.00 21.57 41 ASN D CA 1
ATOM 2043 C C . ASN D 1 41 ? 35.144 -7.039 60.430 1.00 21.41 41 ASN D C 1
ATOM 2044 O O . ASN D 1 41 ? 34.294 -7.576 61.158 1.00 20.20 41 ASN D O 1
ATOM 2049 N N . ARG D 1 42 ? 35.169 -5.720 60.190 1.00 21.44 42 ARG D N 1
ATOM 2050 C CA . ARG D 1 42 ? 34.243 -4.783 60.850 1.00 22.71 42 ARG D CA 1
ATOM 2051 C C . ARG D 1 42 ? 32.778 -5.083 60.522 1.00 22.19 42 ARG D C 1
ATOM 2052 O O . ARG D 1 42 ? 31.920 -4.976 61.391 1.00 21.78 42 ARG D O 1
ATOM 2060 N N . GLU D 1 43 ? 32.504 -5.465 59.272 1.00 21.86 43 GLU D N 1
ATOM 2061 C CA . GLU D 1 43 ? 31.138 -5.782 58.821 1.00 21.35 43 GLU D CA 1
ATOM 2062 C C . GLU D 1 43 ? 30.587 -7.026 59.527 1.00 20.66 43 GLU D C 1
ATOM 2063 O O . GLU D 1 43 ? 29.401 -7.081 59.904 1.00 19.66 43 GLU D O 1
ATOM 2069 N N . LEU D 1 44 ? 31.456 -8.021 59.707 1.00 19.62 44 LEU D N 1
ATOM 2070 C CA . LEU D 1 44 ? 31.083 -9.212 60.448 1.00 19.27 44 LEU D CA 1
ATOM 2071 C C . LEU D 1 44 ? 30.844 -8.879 61.929 1.00 18.66 44 LEU D C 1
ATOM 2072 O O . LEU D 1 44 ? 29.860 -9.316 62.502 1.00 17.99 44 LEU D O 1
ATOM 2077 N N . ALA D 1 45 ? 31.743 -8.101 62.527 1.00 18.32 45 ALA D N 1
ATOM 2078 C CA . ALA D 1 45 ? 31.588 -7.697 63.928 1.00 18.54 45 ALA D CA 1
ATOM 2079 C C . ALA D 1 45 ? 30.251 -6.969 64.125 1.00 18.31 45 ALA D C 1
ATOM 2080 O O . ALA D 1 45 ? 29.525 -7.256 65.074 1.00 18.00 45 ALA D O 1
ATOM 2082 N N . GLU D 1 46 ? 29.924 -6.038 63.224 1.00 18.91 46 GLU D N 1
ATOM 2083 C CA . GLU D 1 46 ? 28.642 -5.307 63.321 1.00 19.59 46 GLU D CA 1
ATOM 2084 C C . GLU D 1 46 ? 27.429 -6.234 63.181 1.00 18.22 46 GLU D C 1
ATOM 2085 O O . GLU D 1 46 ? 26.424 -6.088 63.887 1.00 17.26 46 GLU D O 1
ATOM 2091 N N . ALA D 1 47 ? 27.533 -7.203 62.271 1.00 16.38 47 ALA D N 1
ATOM 2092 C CA . ALA D 1 47 ? 26.428 -8.134 62.033 1.00 16.16 47 ALA D CA 1
ATOM 2093 C C . ALA D 1 47 ? 26.189 -9.029 63.242 1.00 15.31 47 ALA D C 1
ATOM 2094 O O . ALA D 1 47 ? 25.043 -9.301 63.596 1.00 15.83 47 ALA D O 1
ATOM 2096 N N . ILE D 1 48 ? 27.275 -9.510 63.844 1.00 15.15 48 ILE D N 1
ATOM 2097 C CA . ILE D 1 48 ? 27.164 -10.356 65.049 1.00 15.19 48 ILE D CA 1
ATOM 2098 C C . ILE D 1 48 ? 26.555 -9.501 66.174 1.00 15.35 48 ILE D C 1
ATOM 2099 O O . ILE D 1 48 ? 25.612 -9.935 66.875 1.00 14.29 48 ILE D O 1
ATOM 2104 N N . ALA D 1 49 ? 27.079 -8.288 66.342 1.00 15.07 49 ALA D N 1
ATOM 2105 C CA . ALA D 1 49 ? 26.554 -7.422 67.416 1.00 15.08 49 ALA D CA 1
ATOM 2106 C C . ALA D 1 49 ? 25.055 -7.148 67.245 1.00 15.59 49 ALA D C 1
ATOM 2107 O O . ALA D 1 49 ? 24.314 -7.160 68.221 1.00 15.71 49 ALA D O 1
ATOM 2109 N N . ALA D 1 50 ? 24.601 -6.928 66.006 1.00 15.50 50 ALA D N 1
ATOM 2110 C CA . ALA D 1 50 ? 23.186 -6.642 65.741 1.00 15.59 50 ALA D CA 1
ATOM 2111 C C . ALA D 1 50 ? 22.306 -7.840 66.142 1.00 16.18 50 ALA D C 1
ATOM 2112 O O . ALA D 1 50 ? 21.250 -7.654 66.740 1.00 15.53 50 ALA D O 1
ATOM 2114 N N . LYS D 1 51 ? 22.763 -9.054 65.822 1.00 16.43 51 LYS D N 1
ATOM 2115 C CA . LYS D 1 51 ? 22.049 -10.288 66.179 1.00 17.51 51 LYS D CA 1
ATOM 2116 C C . LYS D 1 51 ? 22.155 -10.564 67.688 1.00 16.90 51 LYS D C 1
ATOM 2117 O O . LYS D 1 51 ? 21.331 -11.299 68.245 1.00 17.66 51 LYS D O 1
ATOM 2123 N N . GLY D 1 52 ? 23.174 -9.989 68.330 1.00 16.23 52 GLY D N 1
ATOM 2124 C CA . GLY D 1 52 ? 23.361 -10.138 69.783 1.00 16.49 52 GLY D CA 1
ATOM 2125 C C . GLY D 1 52 ? 22.439 -9.223 70.586 1.00 16.41 52 GLY D C 1
ATOM 2126 O O . GLY D 1 52 ? 22.252 -9.420 71.797 1.00 17.64 52 GLY D O 1
ATOM 2127 N N . GLU D 1 53 ? 21.833 -8.237 69.929 1.00 16.30 53 GLU D N 1
ATOM 2128 C CA . GLU D 1 53 ? 20.983 -7.255 70.638 1.00 16.26 53 GLU D CA 1
ATOM 2129 C C . GLU D 1 53 ? 19.660 -7.860 71.119 1.00 16.34 53 GLU D C 1
ATOM 2130 O O . GLU D 1 53 ? 19.021 -8.644 70.398 1.00 17.84 53 GLU D O 1
ATOM 2136 N N . GLY D 1 54 ? 19.247 -7.486 72.323 1.00 15.67 54 GLY D N 1
ATOM 2137 C CA . GLY D 1 54 ? 17.940 -7.903 72.851 1.00 13.97 54 GLY D CA 1
ATOM 2138 C C . GLY D 1 54 ? 17.633 -7.207 74.147 1.00 13.20 54 GLY D C 1
ATOM 2139 O O . GLY D 1 54 ? 18.189 -6.116 74.417 1.00 12.52 54 GLY D O 1
ATOM 2140 N N . PHE D 1 55 ? 16.742 -7.812 74.937 1.00 11.93 55 PHE D N 1
ATOM 2141 C CA . PHE D 1 55 ? 16.286 -7.214 76.180 1.00 12.41 55 PHE D CA 1
ATOM 2142 C C . PHE D 1 55 ? 17.451 -6.676 77.027 1.00 12.31 55 PHE D C 1
ATOM 2143 O O . PHE D 1 55 ? 17.408 -5.544 77.510 1.00 13.01 55 PHE D O 1
ATOM 2151 N N . TRP D 1 56 ? 18.483 -7.494 77.226 1.00 11.72 56 TRP D N 1
ATOM 2152 C CA . TRP D 1 56 ? 19.544 -7.108 78.180 1.00 11.72 56 TRP D CA 1
ATOM 2153 C C . TRP D 1 56 ? 20.497 -6.064 77.610 1.00 11.72 56 TRP D C 1
ATOM 2154 O O . TRP D 1 56 ? 20.923 -5.157 78.341 1.00 12.10 56 TRP D O 1
ATOM 2165 N N . THR D 1 57 ? 20.837 -6.170 76.325 1.00 12.69 57 THR D N 1
ATOM 2166 C CA . THR D 1 57 ? 21.800 -5.208 75.745 1.00 14.53 57 THR D CA 1
ATOM 2167 C C . THR D 1 57 ? 21.259 -3.796 75.654 1.00 14.93 57 THR D C 1
ATOM 2168 O O . THR D 1 57 ? 22.024 -2.824 75.817 1.00 14.15 57 THR D O 1
ATOM 2172 N N . THR D 1 58 ? 19.959 -3.634 75.400 1.00 13.91 58 THR D N 1
ATOM 2173 C CA . THR D 1 58 ? 19.438 -2.277 75.240 1.00 15.29 58 THR D CA 1
ATOM 2174 C C . THR D 1 58 ? 19.147 -1.646 76.594 1.00 15.40 58 THR D C 1
ATOM 2175 O O . THR D 1 58 ? 18.984 -0.437 76.688 1.00 16.86 58 THR D O 1
ATOM 2179 N N . GLN D 1 59 ? 19.070 -2.454 77.644 1.00 14.36 59 GLN D N 1
ATOM 2180 C CA . GLN D 1 59 ? 18.682 -1.870 78.946 1.00 15.01 59 GLN D CA 1
ATOM 2181 C C . GLN D 1 59 ? 19.770 -1.794 79.984 1.00 13.50 59 GLN D C 1
ATOM 2182 O O . GLN D 1 59 ? 19.594 -1.145 81.026 1.00 12.53 59 GLN D O 1
ATOM 2188 N N . PHE D 1 60 ? 20.911 -2.409 79.659 1.00 11.77 60 PHE D N 1
ATOM 2189 C CA . PHE D 1 60 ? 22.067 -2.353 80.522 1.00 12.02 60 PHE D CA 1
ATOM 2190 C C . PHE D 1 60 ? 23.301 -2.062 79.663 1.00 11.85 60 PHE D C 1
ATOM 2191 O O . PHE D 1 60 ? 23.780 -2.926 78.921 1.00 12.13 60 PHE D O 1
ATOM 2199 N N . PRO D 1 61 ? 23.834 -0.835 79.741 1.00 12.76 61 PRO D N 1
ATOM 2200 C CA . PRO D 1 61 ? 25.063 -0.510 78.997 1.00 12.86 61 PRO D CA 1
ATOM 2201 C C . PRO D 1 61 ? 26.250 -1.469 79.139 1.00 12.84 61 PRO D C 1
ATOM 2202 O O . PRO D 1 61 ? 26.957 -1.683 78.152 1.00 13.09 61 PRO D O 1
ATOM 2206 N N . GLN D 1 62 ? 26.468 -2.055 80.314 1.00 12.69 62 GLN D N 1
ATOM 2207 C CA . GLN D 1 62 ? 27.573 -3.021 80.482 1.00 14.30 62 GLN D CA 1
ATOM 2208 C C . GLN D 1 62 ? 27.355 -4.184 79.521 1.00 13.66 62 GLN D C 1
ATOM 2209 O O . GLN D 1 62 ? 28.303 -4.777 78.958 1.00 14.18 62 GLN D O 1
ATOM 2215 N N . ILE D 1 63 ? 26.086 -4.522 79.330 1.00 13.46 63 ILE D N 1
ATOM 2216 C CA . ILE D 1 63 ? 25.780 -5.680 78.501 1.00 13.30 63 ILE D CA 1
ATOM 2217 C C . ILE D 1 63 ? 25.851 -5.323 77.033 1.00 13.11 63 ILE D C 1
ATOM 2218 O O . ILE D 1 63 ? 26.325 -6.125 76.228 1.00 13.39 63 ILE D O 1
ATOM 2223 N N . GLY D 1 64 ? 25.376 -4.129 76.677 1.00 13.61 64 GLY D N 1
ATOM 2224 C CA . GLY D 1 64 ? 25.572 -3.605 75.316 1.00 14.05 64 GLY D CA 1
ATOM 2225 C C . GLY D 1 64 ? 27.054 -3.654 74.959 1.00 15.24 64 GLY D C 1
ATOM 2226 O O . GLY D 1 64 ? 27.437 -4.065 73.844 1.00 14.36 64 GLY D O 1
ATOM 2227 N N . ASP D 1 65 ? 27.889 -3.235 75.916 1.00 14.99 65 ASP D N 1
ATOM 2228 C CA . ASP D 1 65 ? 29.348 -3.176 75.709 1.00 15.13 65 ASP D CA 1
ATOM 2229 C C . ASP D 1 65 ? 29.933 -4.586 75.540 1.00 15.04 65 ASP D C 1
ATOM 2230 O O . ASP D 1 65 ? 30.742 -4.820 74.628 1.00 14.67 65 ASP D O 1
ATOM 2235 N N . TRP D 1 66 ? 29.496 -5.516 76.390 1.00 13.99 66 TRP D N 1
ATOM 2236 C CA . TRP D 1 66 ? 29.918 -6.921 76.320 1.00 15.47 66 TRP D CA 1
ATOM 2237 C C . TRP D 1 66 ? 29.587 -7.515 74.934 1.00 14.62 66 TRP D C 1
ATOM 2238 O O . TRP D 1 66 ? 30.437 -8.150 74.270 1.00 14.48 66 TRP D O 1
ATOM 2249 N N . ASN D 1 67 ? 28.357 -7.286 74.489 1.00 14.79 67 ASN D N 1
ATOM 2250 C CA . ASN D 1 67 ? 27.927 -7.725 73.146 1.00 15.20 67 ASN D CA 1
ATOM 2251 C C . ASN D 1 67 ? 28.906 -7.231 72.064 1.00 16.02 67 ASN D C 1
ATOM 2252 O O . ASN D 1 67 ? 29.393 -8.017 71.241 1.00 15.40 67 ASN D O 1
ATOM 2257 N N . GLU D 1 68 ? 29.215 -5.942 72.086 1.00 15.98 68 GLU D N 1
ATOM 2258 C CA . GLU D 1 68 ? 30.132 -5.381 71.090 1.00 17.41 68 GLU D CA 1
ATOM 2259 C C . GLU D 1 68 ? 31.547 -5.946 71.206 1.00 18.05 68 GLU D C 1
ATOM 2260 O O . GLU D 1 68 ? 32.178 -6.265 70.185 1.00 18.66 68 GLU D O 1
ATOM 2266 N N . ASP D 1 69 ? 32.031 -6.093 72.437 1.00 17.93 69 ASP D N 1
ATOM 2267 C CA . ASP D 1 69 ? 33.375 -6.660 72.677 1.00 18.47 69 ASP D CA 1
ATOM 2268 C C . ASP D 1 69 ? 33.484 -8.092 72.182 1.00 18.67 69 ASP D C 1
ATOM 2269 O O . ASP D 1 69 ? 34.454 -8.454 71.484 1.00 18.90 69 ASP D O 1
ATOM 2274 N N . GLN D 1 70 ? 32.500 -8.915 72.529 1.00 17.88 70 GLN D N 1
ATOM 2275 C CA . GLN D 1 70 ? 32.504 -10.307 72.090 1.00 18.69 70 GLN D CA 1
ATOM 2276 C C . GLN D 1 70 ? 32.334 -10.427 70.575 1.00 18.37 70 GLN D C 1
ATOM 2277 O O . GLN D 1 70 ? 32.950 -11.313 69.938 1.00 17.86 70 GLN D O 1
ATOM 2283 N N . ALA D 1 71 ? 31.503 -9.556 70.001 1.00 17.16 71 ALA D N 1
ATOM 2284 C CA . ALA D 1 71 ? 31.336 -9.532 68.535 1.00 17.49 71 ALA D CA 1
ATOM 2285 C C . ALA D 1 71 ? 32.663 -9.262 67.818 1.00 17.64 71 ALA D C 1
ATOM 2286 O O . ALA D 1 71 ? 32.984 -9.929 66.815 1.00 17.49 71 ALA D O 1
ATOM 2288 N N . ALA D 1 72 ? 33.435 -8.312 68.353 1.00 16.99 72 ALA D N 1
ATOM 2289 C CA . ALA D 1 72 ? 34.754 -7.954 67.821 1.00 17.56 72 ALA D CA 1
ATOM 2290 C C . ALA D 1 72 ? 35.722 -9.120 67.896 1.00 18.25 72 ALA D C 1
ATOM 2291 O O . ALA D 1 72 ? 36.404 -9.442 66.904 1.00 18.72 72 ALA D O 1
ATOM 2293 N N . ALA D 1 73 ? 35.784 -9.765 69.058 1.00 18.50 73 ALA D N 1
ATOM 2294 C CA . ALA D 1 73 ? 36.687 -10.910 69.240 1.00 18.43 73 ALA D CA 1
ATOM 2295 C C . ALA D 1 73 ? 36.310 -12.066 68.301 1.00 18.11 73 ALA D C 1
ATOM 2296 O O . ALA D 1 73 ? 37.187 -12.689 67.686 1.00 17.25 73 ALA D O 1
ATOM 2298 N N . LEU D 1 74 ? 35.018 -12.329 68.143 1.00 17.24 74 LEU D N 1
ATOM 2299 C CA . LEU D 1 74 ? 34.580 -13.420 67.251 1.00 17.60 74 LEU D CA 1
ATOM 2300 C C . LEU D 1 74 ? 34.906 -13.108 65.791 1.00 18.11 74 LEU D C 1
ATOM 2301 O O . LEU D 1 74 ? 35.342 -14.013 65.037 1.00 16.93 74 LEU D O 1
ATOM 2306 N N . ALA D 1 75 ? 34.713 -11.846 65.379 1.00 18.28 75 ALA D N 1
ATOM 2307 C CA . ALA D 1 75 ? 35.070 -11.458 64.009 1.00 19.09 75 ALA D CA 1
ATOM 2308 C C . ALA D 1 75 ? 36.563 -11.669 63.768 1.00 20.21 75 ALA D C 1
ATOM 2309 O O . ALA D 1 75 ? 36.948 -12.100 62.682 1.00 20.21 75 ALA D O 1
ATOM 2311 N N . ASP D 1 76 ? 37.387 -11.362 64.778 1.00 20.95 76 ASP D N 1
ATOM 2312 C CA . ASP D 1 76 ? 38.845 -11.595 64.700 1.00 21.68 76 ASP D CA 1
ATOM 2313 C C . ASP D 1 76 ? 39.185 -13.066 64.528 1.00 21.79 76 ASP D C 1
ATOM 2314 O O . ASP D 1 76 ? 40.120 -13.412 63.781 1.00 21.47 76 ASP D O 1
ATOM 2319 N N A ARG D 1 77 ? 38.454 -13.937 65.218 0.50 21.76 77 ARG D N 1
ATOM 2320 N N B ARG D 1 77 ? 38.446 -13.938 65.213 0.50 21.58 77 ARG D N 1
ATOM 2321 C CA A ARG D 1 77 ? 38.664 -15.372 65.046 0.50 22.21 77 ARG D CA 1
ATOM 2322 C CA B ARG D 1 77 ? 38.639 -15.383 65.050 0.50 21.87 77 ARG D CA 1
ATOM 2323 C C A ARG D 1 77 ? 38.290 -15.793 63.620 0.50 21.95 77 ARG D C 1
ATOM 2324 C C B ARG D 1 77 ? 38.271 -15.816 63.633 0.50 21.76 77 ARG D C 1
ATOM 2325 O O A ARG D 1 77 ? 39.016 -16.571 62.984 0.50 21.64 77 ARG D O 1
ATOM 2326 O O B ARG D 1 77 ? 38.974 -16.631 63.020 0.50 21.50 77 ARG D O 1
ATOM 2341 N N . ALA D 1 78 ? 37.178 -15.259 63.114 1.00 21.24 78 ALA D N 1
ATOM 2342 C CA . ALA D 1 78 ? 36.759 -15.508 61.731 1.00 21.47 78 ALA D CA 1
ATOM 2343 C C . ALA D 1 78 ? 37.838 -15.083 60.733 1.00 21.63 78 ALA D C 1
ATOM 2344 O O . ALA D 1 78 ? 38.153 -15.835 59.806 1.00 22.35 78 ALA D O 1
ATOM 2346 N N . GLN D 1 79 ? 38.416 -13.904 60.941 1.00 21.04 79 GLN D N 1
ATOM 2347 C CA . GLN D 1 79 ? 39.546 -13.437 60.105 1.00 22.00 79 GLN D CA 1
ATOM 2348 C C . GLN D 1 79 ? 40.739 -14.400 60.148 1.00 22.22 79 GLN D C 1
ATOM 2349 O O . GLN D 1 79 ? 41.357 -14.690 59.112 1.00 22.61 79 GLN D O 1
ATOM 2355 N N . THR D 1 80 ? 41.066 -14.881 61.343 1.00 22.81 80 THR D N 1
ATOM 2356 C CA . THR D 1 80 ? 42.139 -15.866 61.520 1.00 23.55 80 THR D CA 1
ATOM 2357 C C . THR D 1 80 ? 41.840 -17.164 60.769 1.00 23.96 80 THR D C 1
ATOM 2358 O O . THR D 1 80 ? 42.746 -17.800 60.219 1.00 24.10 80 THR D O 1
ATOM 2362 N N . CYS D 1 81 ? 40.565 -17.534 60.718 1.00 22.80 81 CYS D N 1
ATOM 2363 C CA . CYS D 1 81 ? 40.105 -18.689 59.943 1.00 22.85 81 CYS D CA 1
ATOM 2364 C C . CYS D 1 81 ? 39.958 -18.425 58.445 1.00 22.91 81 CYS D C 1
ATOM 2365 O O . CYS D 1 81 ? 39.435 -19.286 57.706 1.00 23.74 81 CYS D O 1
ATOM 2368 N N . GLY D 1 82 ? 40.421 -17.252 58.011 1.00 23.24 82 GLY D N 1
ATOM 2369 C CA . GLY D 1 82 ? 40.329 -16.780 56.615 1.00 22.54 82 GLY D CA 1
ATOM 2370 C C . GLY D 1 82 ? 38.921 -16.577 56.079 1.00 22.77 82 GLY D C 1
ATOM 2371 O O . GLY D 1 82 ? 38.676 -16.718 54.870 1.00 22.69 82 GLY D O 1
ATOM 2372 N N . LEU D 1 83 ? 37.984 -16.236 56.969 1.00 21.28 83 LEU D N 1
ATOM 2373 C CA . LEU D 1 83 ? 36.586 -16.100 56.581 1.00 20.86 83 LEU D CA 1
ATOM 2374 C C . LEU D 1 83 ? 36.168 -14.673 56.226 1.00 21.00 83 LEU D C 1
ATOM 2375 O O . LEU D 1 83 ? 35.155 -14.480 55.558 1.00 21.27 83 LEU D O 1
ATOM 2380 N N . VAL D 1 84 ? 36.917 -13.689 56.707 1.00 20.81 84 VAL D N 1
ATOM 2381 C CA . VAL D 1 84 ? 36.671 -12.295 56.348 1.00 21.58 84 VAL D CA 1
ATOM 2382 C C . VAL D 1 84 ? 37.984 -11.582 56.044 1.00 22.33 84 VAL D C 1
ATOM 2383 O O . VAL D 1 84 ? 39.046 -11.957 56.558 1.00 22.57 84 VAL D O 1
ATOM 2387 N N . LYS D 1 85 ? 37.895 -10.529 55.238 1.00 23.34 85 LYS D N 1
ATOM 2388 C CA . LYS D 1 85 ? 39.054 -9.716 54.895 1.00 24.50 85 LYS D CA 1
ATOM 2389 C C . LYS D 1 85 ? 39.430 -8.795 56.053 1.00 25.10 85 LYS D C 1
ATOM 2390 O O . LYS D 1 85 ? 38.560 -8.344 56.816 1.00 24.68 85 LYS D O 1
ATOM 2396 N N . ALA D 1 86 ? 40.732 -8.542 56.186 1.00 25.76 86 ALA D N 1
ATOM 2397 C CA . ALA D 1 86 ? 41.263 -7.593 57.166 1.00 26.26 86 ALA D CA 1
ATOM 2398 C C . ALA D 1 86 ? 40.737 -6.207 56.871 1.00 26.28 86 ALA D C 1
ATOM 2399 O O . ALA D 1 86 ? 40.522 -5.856 55.709 1.00 26.49 86 ALA D O 1
ATOM 2401 N N . ASP D 1 87 ? 40.521 -5.426 57.926 1.00 26.39 87 ASP D N 1
ATOM 2402 C CA . ASP D 1 87 ? 40.160 -4.017 57.787 1.00 26.23 87 ASP D CA 1
ATOM 2403 C C . ASP D 1 87 ? 41.334 -3.233 57.199 1.00 26.37 87 ASP D C 1
ATOM 2404 O O . ASP D 1 87 ? 42.476 -3.456 57.645 1.00 26.43 87 ASP D O 1
ATOM 2409 N N . SER E 1 14 ? 14.422 -3.240 101.338 1.00 37.50 14 SER E N 1
ATOM 2410 C CA . SER E 1 14 ? 13.010 -2.830 101.626 1.00 36.89 14 SER E CA 1
ATOM 2411 C C . SER E 1 14 ? 12.674 -1.423 101.085 1.00 36.19 14 SER E C 1
ATOM 2412 O O . SER E 1 14 ? 11.708 -1.287 100.328 1.00 35.95 14 SER E O 1
ATOM 2415 N N . PRO E 1 15 ? 13.458 -0.377 101.460 1.00 35.29 15 PRO E N 1
ATOM 2416 C CA . PRO E 1 15 ? 13.153 0.985 100.953 1.00 34.36 15 PRO E CA 1
ATOM 2417 C C . PRO E 1 15 ? 13.343 1.202 99.440 1.00 32.96 15 PRO E C 1
ATOM 2418 O O . PRO E 1 15 ? 12.822 2.191 98.892 1.00 32.81 15 PRO E O 1
ATOM 2422 N N . GLN E 1 16 ? 14.086 0.299 98.794 1.00 31.02 16 GLN E N 1
ATOM 2423 C CA . GLN E 1 16 ? 14.264 0.243 97.330 1.00 29.90 16 GLN E CA 1
ATOM 2424 C C . GLN E 1 16 ? 12.975 -0.166 96.589 1.00 27.28 16 GLN E C 1
ATOM 2425 O O . GLN E 1 16 ? 12.884 -0.064 95.356 1.00 27.91 16 GLN E O 1
ATOM 2431 N N . TYR E 1 17 ? 11.999 -0.656 97.339 1.00 23.51 17 TYR E N 1
ATOM 2432 C CA . TYR E 1 17 ? 10.749 -1.121 96.768 1.00 21.14 17 TYR E CA 1
ATOM 2433 C C . TYR E 1 17 ? 9.611 -0.122 97.061 1.00 18.66 17 TYR E C 1
ATOM 2434 O O . TYR E 1 17 ? 8.516 -0.514 97.449 1.00 19.47 17 TYR E O 1
ATOM 2443 N N . ASN E 1 18 ? 9.893 1.160 96.897 1.00 16.30 18 ASN E N 1
ATOM 2444 C CA . ASN E 1 18 ? 8.878 2.204 97.019 1.00 13.54 18 ASN E CA 1
ATOM 2445 C C . ASN E 1 18 ? 8.118 2.351 95.705 1.00 12.44 18 ASN E C 1
ATOM 2446 O O . ASN E 1 18 ? 8.514 1.789 94.667 1.00 10.77 18 ASN E O 1
ATOM 2451 N N . TRP E 1 19 ? 7.042 3.133 95.726 1.00 11.19 19 TRP E N 1
ATOM 2452 C CA . TRP E 1 19 ? 6.154 3.188 94.557 1.00 10.77 19 TRP E CA 1
ATOM 2453 C C . TRP E 1 19 ? 6.811 3.817 93.347 1.00 10.45 19 TRP E C 1
ATOM 2454 O O . TRP E 1 19 ? 6.456 3.536 92.194 1.00 9.95 19 TRP E O 1
ATOM 2465 N N . VAL E 1 20 ? 7.800 4.668 93.589 1.00 9.48 20 VAL E N 1
ATOM 2466 C CA . VAL E 1 20 ? 8.492 5.316 92.449 1.00 10.01 20 VAL E CA 1
ATOM 2467 C C . VAL E 1 20 ? 9.375 4.287 91.774 1.00 10.75 20 VAL E C 1
ATOM 2468 O O . VAL E 1 20 ? 9.297 4.130 90.556 1.00 11.34 20 VAL E O 1
ATOM 2472 N N . ALA E 1 21 ? 10.243 3.613 92.540 1.00 10.78 21 ALA E N 1
ATOM 2473 C CA . ALA E 1 21 ? 11.074 2.546 91.970 1.00 12.00 21 ALA E CA 1
ATOM 2474 C C . ALA E 1 21 ? 10.231 1.465 91.254 1.00 12.67 21 ALA E C 1
ATOM 2475 O O . ALA E 1 21 ? 10.546 1.055 90.115 1.00 12.18 21 ALA E O 1
ATOM 2477 N N . CYS E 1 22 ? 9.168 1.005 91.924 1.00 11.65 22 CYS E N 1
ATOM 2478 C CA . CYS E 1 22 ? 8.301 -0.039 91.385 1.00 12.36 22 CYS E CA 1
ATOM 2479 C C . CYS E 1 22 ? 7.547 0.439 90.133 1.00 11.98 22 CYS E C 1
ATOM 2480 O O . CYS E 1 22 ? 7.343 -0.351 89.206 1.00 11.81 22 CYS E O 1
ATOM 2483 N N . GLY E 1 23 ? 7.161 1.715 90.122 1.00 10.46 23 GLY E N 1
ATOM 2484 C CA . GLY E 1 23 ? 6.516 2.337 88.947 1.00 12.16 23 GLY E CA 1
ATOM 2485 C C . GLY E 1 23 ? 7.460 2.407 87.759 1.00 12.25 23 GLY E C 1
ATOM 2486 O O . GLY E 1 23 ? 7.029 2.212 86.641 1.00 12.55 23 GLY E O 1
ATOM 2487 N N . ILE E 1 24 ? 8.718 2.783 87.997 1.00 11.76 24 ILE E N 1
ATOM 2488 C CA . ILE E 1 24 ? 9.722 2.762 86.938 1.00 12.97 24 ILE E CA 1
ATOM 2489 C C . ILE E 1 24 ? 9.878 1.340 86.374 1.00 12.97 24 ILE E C 1
ATOM 2490 O O . ILE E 1 24 ? 9.878 1.160 85.152 1.00 13.25 24 ILE E O 1
ATOM 2495 N N . LEU E 1 25 ? 10.021 0.338 87.247 1.00 11.73 25 LEU E N 1
ATOM 2496 C CA . LEU E 1 25 ? 10.102 -1.048 86.813 1.00 11.58 25 LEU E CA 1
ATOM 2497 C C . LEU E 1 25 ? 8.861 -1.470 85.990 1.00 11.91 25 LEU E C 1
ATOM 2498 O O . LEU E 1 25 ? 8.984 -2.070 84.900 1.00 12.67 25 LEU E O 1
ATOM 2503 N N . GLU E 1 26 ? 7.674 -1.178 86.519 1.00 11.29 26 GLU E N 1
ATOM 2504 C CA . GLU E 1 26 ? 6.446 -1.492 85.788 1.00 11.13 26 GLU E CA 1
ATOM 2505 C C . GLU E 1 26 ? 6.452 -0.852 84.396 1.00 11.55 26 GLU E C 1
ATOM 2506 O O . GLU E 1 26 ? 6.170 -1.535 83.402 1.00 12.04 26 GLU E O 1
ATOM 2512 N N . GLY E 1 27 ? 6.756 0.442 84.316 1.00 12.47 27 GLY E N 1
ATOM 2513 C CA . GLY E 1 27 ? 6.729 1.144 83.019 1.00 12.75 27 GLY E CA 1
ATOM 2514 C C . GLY E 1 27 ? 7.756 0.557 82.056 1.00 12.44 27 GLY E C 1
ATOM 2515 O O . GLY E 1 27 ? 7.463 0.336 80.867 1.00 11.61 27 GLY E O 1
ATOM 2516 N N . GLY E 1 28 ? 8.967 0.309 82.559 1.00 11.77 28 GLY E N 1
ATOM 2517 C CA . GLY E 1 28 ? 10.029 -0.263 81.717 1.00 12.14 28 GLY E CA 1
ATOM 2518 C C . GLY E 1 28 ? 9.650 -1.642 81.163 1.00 12.66 28 GLY E C 1
ATOM 2519 O O . GLY E 1 28 ? 9.920 -1.943 80.000 1.00 11.79 28 GLY E O 1
ATOM 2520 N N . LEU E 1 29 ? 9.021 -2.472 81.999 1.00 11.66 29 LEU E N 1
ATOM 2521 C CA . LEU E 1 29 ? 8.652 -3.840 81.603 1.00 12.91 29 LEU E CA 1
ATOM 2522 C C . LEU E 1 29 ? 7.512 -3.798 80.590 1.00 13.01 29 LEU E C 1
ATOM 2523 O O . LEU E 1 29 ? 7.461 -4.627 79.673 1.00 15.08 29 LEU E O 1
ATOM 2528 N N . LYS E 1 30 ? 6.630 -2.811 80.714 1.00 12.11 30 LYS E N 1
ATOM 2529 C CA . LYS E 1 30 ? 5.570 -2.626 79.716 1.00 12.46 30 LYS E CA 1
ATOM 2530 C C . LYS E 1 30 ? 6.197 -2.147 78.403 1.00 12.21 30 LYS E C 1
ATOM 2531 O O . LYS E 1 30 ? 5.858 -2.637 77.310 1.00 12.06 30 LYS E O 1
ATOM 2537 N N . ALA E 1 31 ? 7.101 -1.171 78.505 1.00 11.14 31 ALA E N 1
ATOM 2538 C CA . ALA E 1 31 ? 7.747 -0.622 77.300 1.00 11.52 31 ALA E CA 1
ATOM 2539 C C . ALA E 1 31 ? 8.578 -1.665 76.570 1.00 12.57 31 ALA E C 1
ATOM 2540 O O . ALA E 1 31 ? 8.759 -1.572 75.365 1.00 13.28 31 ALA E O 1
ATOM 2542 N N . ALA E 1 32 ? 9.119 -2.625 77.313 1.00 12.52 32 ALA E N 1
ATOM 2543 C CA . ALA E 1 32 ? 9.897 -3.725 76.762 1.00 13.96 32 ALA E CA 1
ATOM 2544 C C . ALA E 1 32 ? 8.977 -4.815 76.178 1.00 14.63 32 ALA E C 1
ATOM 2545 O O . ALA E 1 32 ? 9.461 -5.767 75.540 1.00 15.97 32 ALA E O 1
ATOM 2547 N N . GLY E 1 33 ? 7.677 -4.698 76.438 1.00 14.94 33 GLY E N 1
ATOM 2548 C CA . GLY E 1 33 ? 6.665 -5.605 75.868 1.00 16.08 33 GLY E CA 1
ATOM 2549 C C . GLY E 1 33 ? 6.640 -6.958 76.557 1.00 17.40 33 GLY E C 1
ATOM 2550 O O . GLY E 1 33 ? 6.268 -7.971 75.938 1.00 17.18 33 GLY E O 1
ATOM 2551 N N . VAL E 1 34 ? 7.034 -6.996 77.835 1.00 16.30 34 VAL E N 1
ATOM 2552 C CA . VAL E 1 34 ? 7.093 -8.279 78.560 1.00 16.56 34 VAL E CA 1
ATOM 2553 C C . VAL E 1 34 ? 6.028 -8.435 79.661 1.00 17.17 34 VAL E C 1
ATOM 2554 O O . VAL E 1 34 ? 5.601 -9.560 79.979 1.00 17.71 34 VAL E O 1
ATOM 2558 N N . LEU E 1 35 ? 5.597 -7.315 80.236 1.00 16.97 35 LEU E N 1
ATOM 2559 C CA . LEU E 1 35 ? 4.649 -7.331 81.349 1.00 18.35 35 LEU E CA 1
ATOM 2560 C C . LEU E 1 35 ? 3.223 -7.269 80.831 1.00 19.71 35 LEU E C 1
ATOM 2561 O O . LEU E 1 35 ? 2.942 -6.463 79.956 1.00 21.76 35 LEU E O 1
ATOM 2566 N N . GLU E 1 36 ? 2.349 -8.089 81.412 1.00 20.82 36 GLU E N 1
ATOM 2567 C CA . GLU E 1 36 ? 0.929 -8.199 81.042 1.00 23.32 36 GLU E CA 1
ATOM 2568 C C . GLU E 1 36 ? 0.041 -8.159 82.254 1.00 23.23 36 GLU E C 1
ATOM 2569 O O . GLU E 1 36 ? 0.462 -8.543 83.344 1.00 24.00 36 GLU E O 1
ATOM 2575 N N . GLU E 1 37 ? -1.224 -7.795 82.043 1.00 23.06 37 GLU E N 1
ATOM 2576 C CA . GLU E 1 37 ? -2.235 -7.838 83.094 1.00 23.40 37 GLU E CA 1
ATOM 2577 C C . GLU E 1 37 ? -2.454 -9.274 83.594 1.00 23.13 37 GLU E C 1
ATOM 2578 O O . GLU E 1 37 ? -2.621 -10.197 82.794 1.00 23.22 37 GLU E O 1
ATOM 2584 N N . GLY E 1 38 ? -2.444 -9.459 84.911 1.00 22.63 38 GLY E N 1
ATOM 2585 C CA . GLY E 1 38 ? -2.812 -10.749 85.510 1.00 22.55 38 GLY E CA 1
ATOM 2586 C C . GLY E 1 38 ? -1.799 -11.853 85.282 1.00 22.02 38 GLY E C 1
ATOM 2587 O O . GLY E 1 38 ? -2.144 -13.041 85.274 1.00 22.32 38 GLY E O 1
ATOM 2588 N N . GLN E 1 39 ? -0.545 -11.451 85.100 1.00 20.91 39 GLN E N 1
ATOM 2589 C CA . GLN E 1 39 ? 0.562 -12.344 84.837 1.00 19.84 39 GLN E CA 1
ATOM 2590 C C . GLN E 1 39 ? 1.093 -12.954 86.117 1.00 19.35 39 GLN E C 1
ATOM 2591 O O . GLN E 1 39 ? 1.134 -12.296 87.159 1.00 19.14 39 GLN E O 1
ATOM 2597 N N . TYR E 1 40 ? 1.488 -14.224 86.034 1.00 19.62 40 TYR E N 1
ATOM 2598 C CA . TYR E 1 40 ? 2.219 -14.878 87.114 1.00 19.68 40 TYR E CA 1
ATOM 2599 C C . TYR E 1 40 ? 3.731 -14.668 86.952 1.00 19.00 40 TYR E C 1
ATOM 2600 O O . TYR E 1 40 ? 4.223 -14.384 85.860 1.00 19.36 40 TYR E O 1
ATOM 2609 N N . ASN E 1 41 ? 4.456 -14.835 88.050 1.00 18.27 41 ASN E N 1
ATOM 2610 C CA . ASN E 1 41 ? 5.896 -14.658 88.080 1.00 17.96 41 ASN E CA 1
ATOM 2611 C C . ASN E 1 41 ? 6.554 -15.474 86.962 1.00 17.93 41 ASN E C 1
ATOM 2612 O O . ASN E 1 41 ? 7.322 -14.939 86.156 1.00 16.66 41 ASN E O 1
ATOM 2617 N N . ARG E 1 42 ? 6.192 -16.754 86.861 1.00 17.34 42 ARG E N 1
ATOM 2618 C CA . ARG E 1 42 ? 6.830 -17.616 85.858 1.00 18.53 42 ARG E CA 1
ATOM 2619 C C . ARG E 1 42 ? 6.611 -17.089 84.450 1.00 16.86 42 ARG E C 1
ATOM 2620 O O . ARG E 1 42 ? 7.492 -17.177 83.606 1.00 17.09 42 ARG E O 1
ATOM 2628 N N . GLU E 1 43 ? 5.431 -16.535 84.206 1.00 16.54 43 GLU E N 1
ATOM 2629 C CA . GLU E 1 43 ? 5.076 -16.063 82.871 1.00 15.96 43 GLU E CA 1
ATOM 2630 C C . GLU E 1 43 ? 5.881 -14.833 82.496 1.00 15.41 43 GLU E C 1
ATOM 2631 O O . GLU E 1 43 ? 6.289 -14.670 81.339 1.00 14.08 43 GLU E O 1
ATOM 2637 N N . LEU E 1 44 ? 6.071 -13.940 83.464 1.00 14.24 44 LEU E N 1
ATOM 2638 C CA . LEU E 1 44 ? 6.928 -12.783 83.228 1.00 13.98 44 LEU E CA 1
ATOM 2639 C C . LEU E 1 44 ? 8.369 -13.225 82.959 1.00 14.17 44 LEU E C 1
ATOM 2640 O O . LEU E 1 44 ? 9.036 -12.689 82.059 1.00 13.75 44 LEU E O 1
ATOM 2645 N N . ALA E 1 45 ? 8.854 -14.193 83.747 1.00 14.91 45 ALA E N 1
ATOM 2646 C CA . ALA E 1 45 ? 10.235 -14.633 83.597 1.00 15.20 45 ALA E CA 1
ATOM 2647 C C . ALA E 1 45 ? 10.432 -15.222 82.188 1.00 15.09 45 ALA E C 1
ATOM 2648 O O . ALA E 1 45 ? 11.441 -14.945 81.536 1.00 14.65 45 ALA E O 1
ATOM 2650 N N . GLU E 1 46 ? 9.463 -16.008 81.717 1.00 15.43 46 GLU E N 1
ATOM 2651 C CA . GLU E 1 46 ? 9.567 -16.607 80.364 1.00 15.70 46 GLU E CA 1
ATOM 2652 C C . GLU E 1 46 ? 9.526 -15.553 79.269 1.00 15.10 46 GLU E C 1
ATOM 2653 O O . GLU E 1 46 ? 10.238 -15.671 78.261 1.00 14.92 46 GLU E O 1
ATOM 2659 N N . ALA E 1 47 ? 8.710 -14.515 79.462 1.00 14.30 47 ALA E N 1
ATOM 2660 C CA . ALA E 1 47 ? 8.621 -13.452 78.465 1.00 13.35 47 ALA E CA 1
ATOM 2661 C C . ALA E 1 47 ? 9.919 -12.658 78.418 1.00 13.36 47 ALA E C 1
ATOM 2662 O O . ALA E 1 47 ? 10.359 -12.319 77.333 1.00 12.65 47 ALA E O 1
ATOM 2664 N N . ILE E 1 48 ? 10.512 -12.372 79.589 1.00 12.14 48 ILE E N 1
ATOM 2665 C CA . ILE E 1 48 ? 11.794 -11.668 79.644 1.00 12.52 48 ILE E CA 1
ATOM 2666 C C . ILE E 1 48 ? 12.875 -12.533 78.924 1.00 12.29 48 ILE E C 1
ATOM 2667 O O . ILE E 1 48 ? 13.595 -12.056 78.036 1.00 12.05 48 ILE E O 1
ATOM 2672 N N . ALA E 1 49 ? 12.951 -13.797 79.300 1.00 11.83 49 ALA E N 1
ATOM 2673 C CA . ALA E 1 49 ? 13.945 -14.709 78.679 1.00 12.80 49 ALA E CA 1
ATOM 2674 C C . ALA E 1 49 ? 13.795 -14.756 77.159 1.00 12.83 49 ALA E C 1
ATOM 2675 O O . ALA E 1 49 ? 14.787 -14.756 76.439 1.00 13.72 49 ALA E O 1
ATOM 2677 N N . ALA E 1 50 ? 12.557 -14.766 76.682 1.00 13.67 50 ALA E N 1
ATOM 2678 C CA . ALA E 1 50 ? 12.325 -14.834 75.234 1.00 14.78 50 ALA E CA 1
ATOM 2679 C C . ALA E 1 50 ? 12.902 -13.594 74.547 1.00 14.49 50 ALA E C 1
ATOM 2680 O O . ALA E 1 50 ? 13.531 -13.715 73.504 1.00 13.55 50 ALA E O 1
ATOM 2682 N N . LYS E 1 51 ? 12.659 -12.415 75.121 1.00 14.05 51 LYS E N 1
ATOM 2683 C CA . LYS E 1 51 ? 13.201 -11.169 74.578 1.00 14.52 51 LYS E CA 1
ATOM 2684 C C . LYS E 1 51 ? 14.723 -11.067 74.777 1.00 14.02 51 LYS E C 1
ATOM 2685 O O . LYS E 1 51 ? 15.397 -10.331 74.063 1.00 13.99 51 LYS E O 1
ATOM 2691 N N . GLY E 1 52 ? 15.258 -11.802 75.741 1.00 13.77 52 GLY E N 1
ATOM 2692 C CA . GLY E 1 52 ? 16.696 -11.785 75.988 1.00 14.47 52 GLY E CA 1
ATOM 2693 C C . GLY E 1 52 ? 17.482 -12.703 75.066 1.00 15.89 52 GLY E C 1
ATOM 2694 O O . GLY E 1 52 ? 18.723 -12.624 75.004 1.00 16.53 52 GLY E O 1
ATOM 2695 N N . GLU E 1 53 ? 16.782 -13.565 74.335 1.00 15.24 53 GLU E N 1
ATOM 2696 C CA . GLU E 1 53 ? 17.452 -14.487 73.405 1.00 17.22 53 GLU E CA 1
ATOM 2697 C C . GLU E 1 53 ? 18.063 -13.733 72.237 1.00 17.09 53 GLU E C 1
ATOM 2698 O O . GLU E 1 53 ? 17.531 -12.690 71.784 1.00 16.31 53 GLU E O 1
ATOM 2704 N N . GLY E 1 54 ? 19.192 -14.233 71.749 1.00 16.26 54 GLY E N 1
ATOM 2705 C CA . GLY E 1 54 ? 19.816 -13.623 70.570 1.00 15.82 54 GLY E CA 1
ATOM 2706 C C . GLY E 1 54 ? 21.037 -14.442 70.229 1.00 16.20 54 GLY E C 1
ATOM 2707 O O . GLY E 1 54 ? 21.188 -15.573 70.716 1.00 15.85 54 GLY E O 1
ATOM 2708 N N . PHE E 1 55 ? 21.938 -13.849 69.449 1.00 15.35 55 PHE E N 1
ATOM 2709 C CA . PHE E 1 55 ? 23.111 -14.578 68.982 1.00 15.01 55 PHE E CA 1
ATOM 2710 C C . PHE E 1 55 ? 23.840 -15.330 70.111 1.00 15.33 55 PHE E C 1
ATOM 2711 O O . PHE E 1 55 ? 24.152 -16.538 69.989 1.00 15.70 55 PHE E O 1
ATOM 2719 N N . TRP E 1 56 ? 24.115 -14.645 71.217 1.00 14.73 56 TRP E N 1
ATOM 2720 C CA . TRP E 1 56 ? 24.982 -15.239 72.245 1.00 15.28 56 TRP E CA 1
ATOM 2721 C C . TRP E 1 56 ? 24.285 -16.331 73.031 1.00 16.78 56 TRP E C 1
ATOM 2722 O O . TRP E 1 56 ? 24.926 -17.316 73.399 1.00 15.95 56 TRP E O 1
ATOM 2733 N N . THR E 1 57 ? 22.989 -16.172 73.299 1.00 17.69 57 THR E N 1
ATOM 2734 C CA . THR E 1 57 ? 22.259 -17.234 74.037 1.00 20.19 57 THR E CA 1
ATOM 2735 C C . THR E 1 57 ? 22.157 -18.505 73.249 1.00 22.11 57 THR E C 1
ATOM 2736 O O . THR E 1 57 ? 22.204 -19.624 73.828 1.00 24.56 57 THR E O 1
ATOM 2740 N N . THR E 1 58 ? 22.004 -18.377 71.942 1.00 22.48 58 THR E N 1
ATOM 2741 C CA . THR E 1 58 ? 21.893 -19.555 71.104 1.00 24.32 58 THR E CA 1
ATOM 2742 C C . THR E 1 58 ? 23.235 -20.310 71.106 1.00 23.00 58 THR E C 1
ATOM 2743 O O . THR E 1 58 ? 23.263 -21.544 71.325 1.00 24.63 58 THR E O 1
ATOM 2747 N N . GLN E 1 59 ? 24.328 -19.553 70.941 1.00 19.86 59 GLN E N 1
ATOM 2748 C CA . GLN E 1 59 ? 25.659 -20.113 70.707 1.00 17.85 59 GLN E CA 1
ATOM 2749 C C . GLN E 1 59 ? 26.344 -20.716 71.950 1.00 15.77 59 GLN E C 1
ATOM 2750 O O . GLN E 1 59 ? 27.129 -21.669 71.806 1.00 14.75 59 GLN E O 1
ATOM 2756 N N . PHE E 1 60 ? 26.070 -20.164 73.142 1.00 13.00 60 PHE E N 1
ATOM 2757 C CA . PHE E 1 60 ? 26.756 -20.608 74.386 1.00 12.82 60 PHE E CA 1
ATOM 2758 C C . PHE E 1 60 ? 25.744 -20.943 75.472 1.00 11.99 60 PHE E C 1
ATOM 2759 O O . PHE E 1 60 ? 24.986 -20.063 75.912 1.00 12.43 60 PHE E O 1
ATOM 2767 N N . PRO E 1 61 ? 25.691 -22.211 75.899 1.00 11.77 61 PRO E N 1
ATOM 2768 C CA . PRO E 1 61 ? 24.802 -22.643 76.967 1.00 12.58 61 PRO E CA 1
ATOM 2769 C C . PRO E 1 61 ? 24.879 -21.812 78.259 1.00 13.07 61 PRO E C 1
ATOM 2770 O O . PRO E 1 61 ? 23.829 -21.545 78.870 1.00 13.09 61 PRO E O 1
ATOM 2774 N N A GLN E 1 62 ? 26.080 -21.414 78.663 0.50 13.04 62 GLN E N 1
ATOM 2775 N N B GLN E 1 62 ? 26.085 -21.394 78.649 0.50 13.21 62 GLN E N 1
ATOM 2776 C CA A GLN E 1 62 ? 26.238 -20.579 79.869 0.50 13.64 62 GLN E CA 1
ATOM 2777 C CA B GLN E 1 62 ? 26.274 -20.557 79.864 0.50 14.05 62 GLN E CA 1
ATOM 2778 C C A GLN E 1 62 ? 25.451 -19.277 79.743 0.50 13.55 62 GLN E C 1
ATOM 2779 C C B GLN E 1 62 ? 25.575 -19.202 79.766 0.50 13.68 62 GLN E C 1
ATOM 2780 O O A GLN E 1 62 ? 24.821 -18.822 80.718 0.50 12.82 62 GLN E O 1
ATOM 2781 O O B GLN E 1 62 ? 25.138 -18.628 80.780 0.50 12.90 62 GLN E O 1
ATOM 2792 N N . ILE E 1 63 ? 25.473 -18.694 78.542 1.00 13.23 63 ILE E N 1
ATOM 2793 C CA . ILE E 1 63 ? 24.796 -17.415 78.270 1.00 13.81 63 ILE E CA 1
ATOM 2794 C C . ILE E 1 63 ? 23.272 -17.621 78.215 1.00 13.73 63 ILE E C 1
ATOM 2795 O O . ILE E 1 63 ? 22.505 -16.818 78.744 1.00 13.63 63 ILE E O 1
ATOM 2800 N N . GLY E 1 64 ? 22.824 -18.700 77.577 1.00 13.60 64 GLY E N 1
ATOM 2801 C CA . GLY E 1 64 ? 21.418 -19.095 77.705 1.00 13.05 64 GLY E CA 1
ATOM 2802 C C . GLY E 1 64 ? 20.950 -19.215 79.163 1.00 14.50 64 GLY E C 1
ATOM 2803 O O . GLY E 1 64 ? 19.850 -18.761 79.513 1.00 13.55 64 GLY E O 1
ATOM 2804 N N . ASP E 1 65 ? 21.773 -19.854 79.997 1.00 13.98 65 ASP E N 1
ATOM 2805 C CA A ASP E 1 65 ? 21.488 -20.024 81.424 0.50 15.11 65 ASP E CA 1
ATOM 2806 C CA B ASP E 1 65 ? 21.482 -20.018 81.423 0.50 14.99 65 ASP E CA 1
ATOM 2807 C C . ASP E 1 65 ? 21.464 -18.683 82.162 1.00 15.02 65 ASP E C 1
ATOM 2808 O O . ASP E 1 65 ? 20.573 -18.433 83.002 1.00 15.23 65 ASP E O 1
ATOM 2817 N N . TRP E 1 66 ? 22.450 -17.837 81.867 1.00 15.34 66 TRP E N 1
ATOM 2818 C CA . TRP E 1 66 ? 22.515 -16.485 82.436 1.00 14.97 66 TRP E CA 1
ATOM 2819 C C . TRP E 1 66 ? 21.220 -15.710 82.101 1.00 14.77 66 TRP E C 1
ATOM 2820 O O . TRP E 1 66 ? 20.596 -15.091 82.979 1.00 14.07 66 TRP E O 1
ATOM 2831 N N . ASN E 1 67 ? 20.830 -15.733 80.829 1.00 13.87 67 ASN E N 1
ATOM 2832 C CA . ASN E 1 67 ? 19.556 -15.122 80.404 1.00 14.66 67 ASN E CA 1
ATOM 2833 C C . ASN E 1 67 ? 18.380 -15.587 81.273 1.00 15.40 67 ASN E C 1
ATOM 2834 O O . ASN E 1 67 ? 17.630 -14.767 81.820 1.00 15.43 67 ASN E O 1
ATOM 2839 N N . GLU E 1 68 ? 18.213 -16.900 81.404 1.00 15.46 68 GLU E N 1
ATOM 2840 C CA . GLU E 1 68 ? 17.121 -17.462 82.187 1.00 16.53 68 GLU E CA 1
ATOM 2841 C C . GLU E 1 68 ? 17.241 -17.101 83.672 1.00 17.13 68 GLU E C 1
ATOM 2842 O O . GLU E 1 68 ? 16.233 -16.771 84.307 1.00 17.00 68 GLU E O 1
ATOM 2848 N N . ASP E 1 69 ? 18.464 -17.090 84.203 1.00 16.96 69 ASP E N 1
ATOM 2849 C CA . ASP E 1 69 ? 18.675 -16.730 85.618 1.00 17.67 69 ASP E CA 1
ATOM 2850 C C . ASP E 1 69 ? 18.334 -15.269 85.901 1.00 17.24 69 ASP E C 1
ATOM 2851 O O . ASP E 1 69 ? 17.704 -14.975 86.927 1.00 17.28 69 ASP E O 1
ATOM 2856 N N . GLN E 1 70 ? 18.774 -14.370 85.021 1.00 16.54 70 GLN E N 1
ATOM 2857 C CA . GLN E 1 70 ? 18.479 -12.936 85.186 1.00 17.20 70 GLN E CA 1
ATOM 2858 C C . GLN E 1 70 ? 16.991 -12.649 84.979 1.00 16.72 70 GLN E C 1
ATOM 2859 O O . GLN E 1 70 ? 16.411 -11.775 85.666 1.00 16.95 70 GLN E O 1
ATOM 2865 N N . ALA E 1 71 ? 16.378 -13.355 84.026 1.00 15.10 71 ALA E N 1
ATOM 2866 C CA . ALA E 1 71 ? 14.942 -13.205 83.775 1.00 15.20 71 ALA E CA 1
ATOM 2867 C C . ALA E 1 71 ? 14.156 -13.597 85.046 1.00 15.00 71 ALA E C 1
ATOM 2868 O O . ALA E 1 71 ? 13.227 -12.897 85.459 1.00 14.42 71 ALA E O 1
ATOM 2870 N N . ALA E 1 72 ? 14.567 -14.685 85.683 1.00 14.89 72 ALA E N 1
ATOM 2871 C CA . ALA E 1 72 ? 13.923 -15.129 86.928 1.00 15.13 72 ALA E CA 1
ATOM 2872 C C . ALA E 1 72 ? 14.089 -14.115 88.076 1.00 16.39 72 ALA E C 1
ATOM 2873 O O . ALA E 1 72 ? 13.132 -13.848 88.829 1.00 17.06 72 ALA E O 1
ATOM 2875 N N . ALA E 1 73 ? 15.301 -13.587 88.223 1.00 16.06 73 ALA E N 1
ATOM 2876 C CA . ALA E 1 73 ? 15.613 -12.590 89.247 1.00 15.88 73 ALA E CA 1
ATOM 2877 C C . ALA E 1 73 ? 14.796 -11.322 89.050 1.00 15.28 73 ALA E C 1
ATOM 2878 O O . ALA E 1 73 ? 14.281 -10.750 90.019 1.00 15.69 73 ALA E O 1
ATOM 2880 N N . LEU E 1 74 ? 14.701 -10.864 87.801 1.00 15.09 74 LEU E N 1
ATOM 2881 C CA . LEU E 1 74 ? 13.940 -9.664 87.500 1.00 14.76 74 LEU E CA 1
ATOM 2882 C C . LEU E 1 74 ? 12.442 -9.882 87.726 1.00 14.84 74 LEU E C 1
ATOM 2883 O O . LEU E 1 74 ? 11.754 -8.975 88.240 1.00 14.60 74 LEU E O 1
ATOM 2888 N N . ALA E 1 75 ? 11.928 -11.064 87.361 1.00 13.94 75 ALA E N 1
ATOM 2889 C CA . ALA E 1 75 ? 10.519 -11.378 87.628 1.00 14.85 75 ALA E CA 1
ATOM 2890 C C . ALA E 1 75 ? 10.238 -11.443 89.140 1.00 15.09 75 ALA E C 1
ATOM 2891 O O . ALA E 1 75 ? 9.164 -11.043 89.596 1.00 14.88 75 ALA E O 1
ATOM 2893 N N . ASP E 1 76 ? 11.206 -11.930 89.911 1.00 15.69 76 ASP E N 1
ATOM 2894 C CA . ASP E 1 76 ? 11.085 -11.877 91.392 1.00 15.78 76 ASP E CA 1
ATOM 2895 C C . ASP E 1 76 ? 10.970 -10.439 91.927 1.00 16.02 76 ASP E C 1
ATOM 2896 O O . ASP E 1 76 ? 10.160 -10.158 92.823 1.00 15.37 76 ASP E O 1
ATOM 2901 N N A ARG E 1 77 ? 11.783 -9.539 91.374 0.50 15.60 77 ARG E N 1
ATOM 2902 N N B ARG E 1 77 ? 11.768 -9.534 91.377 0.50 15.50 77 ARG E N 1
ATOM 2903 C CA A ARG E 1 77 ? 11.743 -8.126 91.755 0.50 16.56 77 ARG E CA 1
ATOM 2904 C CA B ARG E 1 77 ? 11.708 -8.140 91.795 0.50 16.12 77 ARG E CA 1
ATOM 2905 C C A ARG E 1 77 ? 10.373 -7.542 91.406 0.50 15.11 77 ARG E C 1
ATOM 2906 C C B ARG E 1 77 ? 10.355 -7.545 91.416 0.50 14.99 77 ARG E C 1
ATOM 2907 O O A ARG E 1 77 ? 9.789 -6.819 92.214 0.50 14.59 77 ARG E O 1
ATOM 2908 O O B ARG E 1 77 ? 9.764 -6.813 92.209 0.50 14.42 77 ARG E O 1
ATOM 2923 N N . ALA E 1 78 ? 9.853 -7.895 90.227 1.00 14.34 78 ALA E N 1
ATOM 2924 C CA . ALA E 1 78 ? 8.508 -7.466 89.805 1.00 14.14 78 ALA E CA 1
ATOM 2925 C C . ALA E 1 78 ? 7.438 -7.967 90.781 1.00 13.80 78 ALA E C 1
ATOM 2926 O O . ALA E 1 78 ? 6.523 -7.235 91.123 1.00 13.73 78 ALA E O 1
ATOM 2928 N N . GLN E 1 79 ? 7.558 -9.215 91.206 1.00 13.83 79 GLN E N 1
ATOM 2929 C CA . GLN E 1 79 ? 6.628 -9.750 92.206 1.00 13.50 79 GLN E CA 1
ATOM 2930 C C . GLN E 1 79 ? 6.692 -8.983 93.524 1.00 13.77 79 GLN E C 1
ATOM 2931 O O . GLN E 1 79 ? 5.654 -8.690 94.103 1.00 13.36 79 GLN E O 1
ATOM 2937 N N . THR E 1 80 ? 7.896 -8.651 93.989 1.00 13.95 80 THR E N 1
ATOM 2938 C CA . THR E 1 80 ? 8.054 -7.879 95.227 1.00 14.82 80 THR E CA 1
ATOM 2939 C C . THR E 1 80 ? 7.396 -6.503 95.083 1.00 15.09 80 THR E C 1
ATOM 2940 O O . THR E 1 80 ? 6.786 -5.977 96.028 1.00 14.59 80 THR E O 1
ATOM 2944 N N . CYS E 1 81 ? 7.469 -5.953 93.879 1.00 13.29 81 CYS E N 1
ATOM 2945 C CA . CYS E 1 81 ? 6.810 -4.678 93.546 1.00 14.42 81 CYS E CA 1
ATOM 2946 C C . CYS E 1 81 ? 5.301 -4.790 93.322 1.00 14.60 81 CYS E C 1
ATOM 2947 O O . CYS E 1 81 ? 4.659 -3.793 93.005 1.00 15.58 81 CYS E O 1
ATOM 2950 N N . GLY E 1 82 ? 4.750 -5.990 93.491 1.00 15.35 82 GLY E N 1
ATOM 2951 C CA . GLY E 1 82 ? 3.322 -6.260 93.292 1.00 15.91 82 GLY E CA 1
ATOM 2952 C C . GLY E 1 82 ? 2.846 -6.230 91.849 1.00 16.20 82 GLY E C 1
ATOM 2953 O O . GLY E 1 82 ? 1.669 -5.965 91.591 1.00 15.85 82 GLY E O 1
ATOM 2954 N N . LEU E 1 83 ? 3.758 -6.499 90.902 1.00 14.58 83 LEU E N 1
ATOM 2955 C CA . LEU E 1 83 ? 3.425 -6.386 89.481 1.00 14.23 83 LEU E CA 1
ATOM 2956 C C . LEU E 1 83 ? 2.945 -7.685 88.830 1.00 13.88 83 LEU E C 1
ATOM 2957 O O . LEU E 1 83 ? 2.286 -7.665 87.779 1.00 13.27 83 LEU E O 1
ATOM 2962 N N . VAL E 1 84 ? 3.337 -8.809 89.426 1.00 14.76 84 VAL E N 1
ATOM 2963 C CA . VAL E 1 84 ? 2.901 -10.130 88.959 1.00 15.52 84 VAL E CA 1
ATOM 2964 C C . VAL E 1 84 ? 2.489 -10.981 90.163 1.00 17.10 84 VAL E C 1
ATOM 2965 O O . VAL E 1 84 ? 2.904 -10.709 91.296 1.00 17.81 84 VAL E O 1
ATOM 2969 N N . LYS E 1 85 ? 1.709 -12.017 89.897 1.00 18.81 85 LYS E N 1
ATOM 2970 C CA . LYS E 1 85 ? 1.194 -12.898 90.945 1.00 20.66 85 LYS E CA 1
ATOM 2971 C C . LYS E 1 85 ? 2.236 -13.941 91.352 1.00 21.01 85 LYS E C 1
ATOM 2972 O O . LYS E 1 85 ? 2.993 -14.438 90.512 1.00 20.82 85 LYS E O 1
ATOM 2978 N N . ALA E 1 86 ? 2.250 -14.281 92.641 1.00 22.20 86 ALA E N 1
ATOM 2979 C CA . ALA E 1 86 ? 3.064 -15.391 93.160 1.00 22.87 86 ALA E CA 1
ATOM 2980 C C . ALA E 1 86 ? 2.732 -16.673 92.417 1.00 23.63 86 ALA E C 1
ATOM 2981 O O . ALA E 1 86 ? 1.559 -16.945 92.118 1.00 23.40 86 ALA E O 1
ATOM 2983 N N . ASP E 1 87 ? 3.761 -17.462 92.115 1.00 24.75 87 ASP E N 1
ATOM 2984 C CA . ASP E 1 87 ? 3.535 -18.721 91.430 1.00 26.29 87 ASP E CA 1
ATOM 2985 C C . ASP E 1 87 ? 2.551 -19.584 92.188 1.00 28.45 87 ASP E C 1
ATOM 2986 O O . ASP E 1 87 ? 2.730 -19.887 93.360 1.00 27.92 87 ASP E O 1
ATOM 2991 N N . THR E 1 88 ? 1.451 -19.806 91.486 1.00 30.38 88 THR E N 1
ATOM 2992 C CA . THR E 1 88 ? 0.541 -20.893 91.621 1.00 32.58 88 THR E CA 1
ATOM 2993 C C . THR E 1 88 ? 0.547 -21.385 90.168 1.00 33.40 88 THR E C 1
ATOM 2994 O O . THR E 1 88 ? 1.016 -20.683 89.243 1.00 32.05 88 THR E O 1
ATOM 2998 N N . TYR E 1 89 ? 0.013 -22.582 89.986 1.00 34.02 89 TYR E N 1
ATOM 2999 C CA . TYR E 1 89 ? 0.240 -23.402 88.804 1.00 35.51 89 TYR E CA 1
ATOM 3000 C C . TYR E 1 89 ? -0.077 -22.726 87.470 1.00 35.41 89 TYR E C 1
ATOM 3001 O O . TYR E 1 89 ? 0.768 -22.887 86.510 1.00 35.31 89 TYR E O 1
ATOM 3010 N N . GLU F 1 12 ? -9.124 20.209 83.531 1.00 39.42 12 GLU F N 1
ATOM 3011 C CA . GLU F 1 12 ? -8.753 21.596 83.112 1.00 39.40 12 GLU F CA 1
ATOM 3012 C C . GLU F 1 12 ? -7.492 22.087 83.818 1.00 39.25 12 GLU F C 1
ATOM 3013 O O . GLU F 1 12 ? -6.818 22.991 83.319 1.00 39.29 12 GLU F O 1
ATOM 3019 N N . LEU F 1 13 ? -7.176 21.493 84.973 1.00 38.86 13 LEU F N 1
ATOM 3020 C CA . LEU F 1 13 ? -5.892 21.724 85.636 1.00 38.48 13 LEU F CA 1
ATOM 3021 C C . LEU F 1 13 ? -4.756 21.284 84.735 1.00 38.30 13 LEU F C 1
ATOM 3022 O O . LEU F 1 13 ? -4.781 20.180 84.186 1.00 38.33 13 LEU F O 1
ATOM 3027 N N . SER F 1 14 ? -3.760 22.154 84.603 1.00 37.63 14 SER F N 1
ATOM 3028 C CA . SER F 1 14 ? -2.618 21.897 83.762 1.00 36.99 14 SER F CA 1
ATOM 3029 C C . SER F 1 14 ? -1.612 21.029 84.522 1.00 36.43 14 SER F C 1
ATOM 3030 O O . SER F 1 14 ? -1.101 21.443 85.571 1.00 36.06 14 SER F O 1
ATOM 3033 N N . PRO F 1 15 ? -1.332 19.814 83.997 1.00 35.89 15 PRO F N 1
ATOM 3034 C CA . PRO F 1 15 ? -0.280 18.943 84.545 1.00 34.67 15 PRO F CA 1
ATOM 3035 C C . PRO F 1 15 ? 1.076 19.652 84.561 1.00 33.49 15 PRO F C 1
ATOM 3036 O O . PRO F 1 15 ? 2.021 19.176 85.210 1.00 33.68 15 PRO F O 1
ATOM 3040 N N . GLN F 1 16 ? 1.162 20.782 83.860 1.00 31.36 16 GLN F N 1
ATOM 3041 C CA . GLN F 1 16 ? 2.334 21.632 83.941 1.00 30.08 16 GLN F CA 1
ATOM 3042 C C . GLN F 1 16 ? 2.648 22.016 85.382 1.00 26.46 16 GLN F C 1
ATOM 3043 O O . GLN F 1 16 ? 3.804 22.224 85.698 1.00 26.53 16 GLN F O 1
ATOM 3049 N N . TYR F 1 17 ? 1.633 22.143 86.243 1.00 22.59 17 TYR F N 1
ATOM 3050 C CA . TYR F 1 17 ? 1.931 22.584 87.609 1.00 19.31 17 TYR F CA 1
ATOM 3051 C C . TYR F 1 17 ? 1.565 21.568 88.706 1.00 16.06 17 TYR F C 1
ATOM 3052 O O . TYR F 1 17 ? 1.299 21.948 89.843 1.00 15.27 17 TYR F O 1
ATOM 3061 N N . ASN F 1 18 ? 1.535 20.290 88.357 1.00 13.47 18 ASN F N 1
ATOM 3062 C CA . ASN F 1 18 ? 1.359 19.248 89.365 1.00 11.44 18 ASN F CA 1
ATOM 3063 C C . ASN F 1 18 ? 2.677 19.048 90.105 1.00 9.78 18 ASN F C 1
ATOM 3064 O O . ASN F 1 18 ? 3.700 19.620 89.711 1.00 9.07 18 ASN F O 1
ATOM 3069 N N . TRP F 1 19 ? 2.655 18.280 91.186 1.00 9.04 19 TRP F N 1
ATOM 3070 C CA . TRP F 1 19 ? 3.848 18.153 92.057 1.00 10.27 19 TRP F CA 1
ATOM 3071 C C . TRP F 1 19 ? 5.039 17.509 91.329 1.00 9.94 19 TRP F C 1
ATOM 3072 O O . TRP F 1 19 ? 6.207 17.726 91.711 1.00 9.73 19 TRP F O 1
ATOM 3083 N N . VAL F 1 20 ? 4.745 16.694 90.312 1.00 9.52 20 VAL F N 1
ATOM 3084 C CA . VAL F 1 20 ? 5.828 16.054 89.516 1.00 9.92 20 VAL F CA 1
ATOM 3085 C C . VAL F 1 20 ? 6.534 17.095 88.681 1.00 10.53 20 VAL F C 1
ATOM 3086 O O . VAL F 1 20 ? 7.764 17.249 88.765 1.00 10.97 20 VAL F O 1
ATOM 3090 N N . ALA F 1 21 ? 5.775 17.848 87.881 1.00 11.14 21 ALA F N 1
ATOM 3091 C CA . ALA F 1 21 ? 6.370 18.920 87.093 1.00 11.50 21 ALA F CA 1
ATOM 3092 C C . ALA F 1 21 ? 7.098 19.937 87.991 1.00 11.30 21 ALA F C 1
ATOM 3093 O O . ALA F 1 21 ? 8.247 20.343 87.725 1.00 10.76 21 ALA F O 1
ATOM 3095 N N . CYS F 1 22 ? 6.445 20.330 89.081 1.00 10.53 22 CYS F N 1
ATOM 3096 C CA . CYS F 1 22 ? 7.051 21.253 90.030 1.00 10.64 22 CYS F CA 1
ATOM 3097 C C . CYS F 1 22 ? 8.263 20.685 90.741 1.00 11.07 22 CYS F C 1
ATOM 3098 O O . CYS F 1 22 ? 9.218 21.428 91.055 1.00 12.13 22 CYS F O 1
ATOM 3101 N N . GLY F 1 23 ? 8.244 19.375 90.992 1.00 11.78 23 GLY F N 1
ATOM 3102 C CA . GLY F 1 23 ? 9.392 18.687 91.639 1.00 11.61 23 GLY F CA 1
ATOM 3103 C C . GLY F 1 23 ? 10.609 18.599 90.728 1.00 12.53 23 GLY F C 1
ATOM 3104 O O . GLY F 1 23 ? 11.749 18.719 91.197 1.00 12.36 23 GLY F O 1
ATOM 3105 N N . ILE F 1 24 ? 10.375 18.300 89.445 1.00 11.46 24 ILE F N 1
ATOM 3106 C CA . ILE F 1 24 ? 11.432 18.323 88.437 1.00 12.45 24 ILE F CA 1
ATOM 3107 C C . ILE F 1 24 ? 12.048 19.732 88.333 1.00 12.20 24 ILE F C 1
ATOM 3108 O O . ILE F 1 24 ? 13.285 19.894 88.313 1.00 13.49 24 ILE F O 1
ATOM 3113 N N . LEU F 1 25 ? 11.202 20.753 88.294 1.00 11.21 25 LEU F N 1
ATOM 3114 C CA . LEU F 1 25 ? 11.677 22.131 88.262 1.00 11.60 25 LEU F CA 1
ATOM 3115 C C . LEU F 1 25 ? 12.513 22.445 89.508 1.00 11.48 25 LEU F C 1
ATOM 3116 O O . LEU F 1 25 ? 13.627 22.998 89.408 1.00 10.84 25 LEU F O 1
ATOM 3121 N N . GLU F 1 26 ? 11.998 22.070 90.678 1.00 10.04 26 GLU F N 1
ATOM 3122 C CA . GLU F 1 26 ? 12.718 22.392 91.909 1.00 10.96 26 GLU F CA 1
ATOM 3123 C C . GLU F 1 26 ? 14.091 21.677 91.925 1.00 11.26 26 GLU F C 1
ATOM 3124 O O . GLU F 1 26 ? 15.136 22.304 92.223 1.00 11.53 26 GLU F O 1
ATOM 3130 N N . GLY F 1 27 ? 14.107 20.393 91.582 1.00 11.26 27 GLY F N 1
ATOM 3131 C CA . GLY F 1 27 ? 15.371 19.649 91.536 1.00 10.76 27 GLY F CA 1
ATOM 3132 C C . GLY F 1 27 ? 16.335 20.283 90.547 1.00 11.87 27 GLY F C 1
ATOM 3133 O O . GLY F 1 27 ? 17.533 20.489 90.856 1.00 11.77 27 GLY F O 1
ATOM 3134 N N . GLY F 1 28 ? 15.839 20.604 89.356 1.00 11.33 28 GLY F N 1
ATOM 3135 C CA . GLY F 1 28 ? 16.717 21.178 88.323 1.00 12.36 28 GLY F CA 1
ATOM 3136 C C . GLY F 1 28 ? 17.299 22.520 88.763 1.00 13.35 28 GLY F C 1
ATOM 3137 O O . GLY F 1 28 ? 18.495 22.777 88.531 1.00 13.94 28 GLY F O 1
ATOM 3138 N N . LEU F 1 29 ? 16.472 23.369 89.382 1.00 13.16 29 LEU F N 1
ATOM 3139 C CA . LEU F 1 29 ? 16.923 24.699 89.839 1.00 13.98 29 LEU F CA 1
ATOM 3140 C C . LEU F 1 29 ? 17.928 24.558 90.987 1.00 14.50 29 LEU F C 1
ATOM 3141 O O . LEU F 1 29 ? 18.902 25.338 91.068 1.00 15.53 29 LEU F O 1
ATOM 3146 N N . LYS F 1 30 ? 17.725 23.546 91.840 1.00 13.31 30 LYS F N 1
ATOM 3147 C CA . LYS F 1 30 ? 18.711 23.271 92.904 1.00 12.52 30 LYS F CA 1
ATOM 3148 C C . LYS F 1 30 ? 20.021 22.821 92.286 1.00 12.81 30 LYS F C 1
ATOM 3149 O O . LYS F 1 30 ? 21.091 23.333 92.627 1.00 12.17 30 LYS F O 1
ATOM 3155 N N . ALA F 1 31 ? 19.938 21.881 91.347 1.00 12.06 31 ALA F N 1
ATOM 3156 C CA . ALA F 1 31 ? 21.155 21.320 90.741 1.00 12.64 31 ALA F CA 1
ATOM 3157 C C . ALA F 1 31 ? 21.924 22.355 89.927 1.00 14.48 31 ALA F C 1
ATOM 3158 O O . ALA F 1 31 ? 23.162 22.283 89.809 1.00 14.73 31 ALA F O 1
ATOM 3160 N N . ALA F 1 32 ? 21.201 23.326 89.371 1.00 15.25 32 ALA F N 1
ATOM 3161 C CA . ALA F 1 32 ? 21.808 24.416 88.600 1.00 16.03 32 ALA F CA 1
ATOM 3162 C C . ALA F 1 32 ? 22.444 25.473 89.514 1.00 16.82 32 ALA F C 1
ATOM 3163 O O . ALA F 1 32 ? 23.104 26.425 89.031 1.00 17.75 32 ALA F O 1
ATOM 3165 N N . GLY F 1 33 ? 22.206 25.335 90.819 1.00 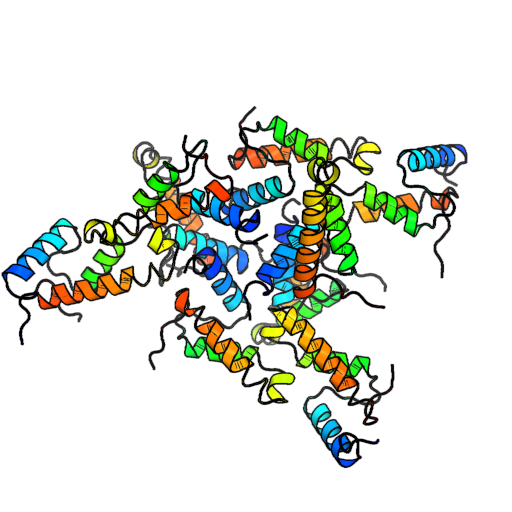17.72 33 GLY F N 1
ATOM 3166 C CA . GLY F 1 33 ? 22.746 26.227 91.854 1.00 18.23 33 GLY F CA 1
ATOM 3167 C C . GLY F 1 33 ? 22.097 27.602 91.871 1.00 19.16 33 GLY F C 1
ATOM 3168 O O . GLY F 1 33 ? 22.739 28.587 92.245 1.00 19.03 33 GLY F O 1
ATOM 3169 N N . VAL F 1 34 ? 20.833 27.687 91.451 1.00 18.38 34 VAL F N 1
ATOM 3170 C CA . VAL F 1 34 ? 20.149 28.988 91.415 1.00 18.60 34 VAL F CA 1
ATOM 3171 C C . VAL F 1 34 ? 19.052 29.130 92.464 1.00 19.68 34 VAL F C 1
ATOM 3172 O O . VAL F 1 34 ? 18.725 30.245 92.853 1.00 19.22 34 VAL F O 1
ATOM 3176 N N . LEU F 1 35 ? 18.486 28.001 92.910 1.00 20.68 35 LEU F N 1
ATOM 3177 C CA . LEU F 1 35 ? 17.407 28.019 93.899 1.00 22.42 35 LEU F CA 1
ATOM 3178 C C . LEU F 1 35 ? 17.907 27.764 95.317 1.00 25.13 35 LEU F C 1
ATOM 3179 O O . LEU F 1 35 ? 18.656 26.809 95.540 1.00 26.14 35 LEU F O 1
ATOM 3184 N N . GLU F 1 36 ? 17.454 28.613 96.240 1.00 27.75 36 GLU F N 1
ATOM 3185 C CA . GLU F 1 36 ? 17.809 28.603 97.667 1.00 30.75 36 GLU F CA 1
ATOM 3186 C C . GLU F 1 36 ? 16.606 28.845 98.562 1.00 31.22 36 GLU F C 1
ATOM 3187 O O . GLU F 1 36 ? 15.549 29.276 98.104 1.00 31.57 36 GLU F O 1
ATOM 3193 N N . GLU F 1 37 ? 16.819 28.616 99.858 1.00 32.21 37 GLU F N 1
ATOM 3194 C CA . GLU F 1 37 ? 15.790 28.683 100.889 1.00 32.32 37 GLU F CA 1
ATOM 3195 C C . GLU F 1 37 ? 15.412 30.128 101.199 1.00 32.18 37 GLU F C 1
ATOM 3196 O O . GLU F 1 37 ? 16.287 30.984 101.352 1.00 32.99 37 GLU F O 1
ATOM 3202 N N . GLY F 1 38 ? 14.111 30.396 101.296 1.00 31.43 38 GLY F N 1
ATOM 3203 C CA . GLY F 1 38 ? 13.634 31.720 101.696 1.00 30.37 38 GLY F CA 1
ATOM 3204 C C . GLY F 1 38 ? 13.830 32.748 100.610 1.00 29.42 38 GLY F C 1
ATOM 3205 O O . GLY F 1 38 ? 13.789 33.959 100.863 1.00 29.70 38 GLY F O 1
ATOM 3206 N N . GLN F 1 39 ? 14.069 32.257 99.393 1.00 28.23 39 GLN F N 1
ATOM 3207 C CA . GLN F 1 39 ? 14.251 33.117 98.245 1.00 26.87 39 GLN F CA 1
ATOM 3208 C C . GLN F 1 39 ? 12.971 33.806 97.819 1.00 25.99 39 GLN F C 1
ATOM 3209 O O . GLN F 1 39 ? 11.887 33.215 97.838 1.00 26.17 39 GLN F O 1
ATOM 3215 N N . TYR F 1 40 ? 13.118 35.064 97.434 1.00 25.49 40 TYR F N 1
ATOM 3216 C CA . TYR F 1 40 ? 12.063 35.797 96.770 1.00 25.06 40 TYR F CA 1
ATOM 3217 C C . TYR F 1 40 ? 12.178 35.567 95.281 1.00 24.30 40 TYR F C 1
ATOM 3218 O O . TYR F 1 40 ? 13.276 35.303 94.765 1.00 24.30 40 TYR F O 1
ATOM 3227 N N . ASN F 1 41 ? 11.040 35.673 94.600 1.00 22.84 41 ASN F N 1
ATOM 3228 C CA . ASN F 1 41 ? 10.973 35.583 93.149 1.00 22.12 41 ASN F CA 1
ATOM 3229 C C . ASN F 1 41 ? 12.132 36.362 92.484 1.00 21.73 41 ASN F C 1
ATOM 3230 O O . ASN F 1 41 ? 12.933 35.790 91.740 1.00 20.75 41 ASN F O 1
ATOM 3235 N N . ARG F 1 42 ? 12.261 37.651 92.805 1.00 21.41 42 ARG F N 1
ATOM 3236 C CA . ARG F 1 42 ? 13.300 38.485 92.186 1.00 21.52 42 ARG F CA 1
ATOM 3237 C C . ARG F 1 42 ? 14.706 37.923 92.349 1.00 20.54 42 ARG F C 1
ATOM 3238 O O . ARG F 1 42 ? 15.519 38.004 91.424 1.00 20.92 42 ARG F O 1
ATOM 3246 N N . GLU F 1 43 ? 14.991 37.356 93.520 1.00 20.19 43 GLU F N 1
ATOM 3247 C CA . GLU F 1 43 ? 16.311 36.788 93.801 1.00 20.07 43 GLU F CA 1
ATOM 3248 C C . GLU F 1 43 ? 16.600 35.606 92.892 1.00 19.17 43 GLU F C 1
ATOM 3249 O O . GLU F 1 43 ? 17.699 35.477 92.352 1.00 19.04 43 GLU F O 1
ATOM 3255 N N . LEU F 1 44 ? 15.608 34.730 92.744 1.00 18.31 44 LEU F N 1
ATOM 3256 C CA . LEU F 1 44 ? 15.751 33.605 91.847 1.00 16.73 44 LEU F CA 1
ATOM 3257 C C . LEU F 1 44 ? 15.970 34.075 90.408 1.00 16.57 44 LEU F C 1
ATOM 3258 O O . LEU F 1 44 ? 16.834 33.551 89.715 1.00 15.54 44 LEU F O 1
ATOM 3263 N N . ALA F 1 45 ? 15.160 35.032 89.954 1.00 16.87 45 ALA F N 1
ATOM 3264 C CA . ALA F 1 45 ? 15.294 35.580 88.605 1.00 16.69 45 ALA F CA 1
ATOM 3265 C C . ALA F 1 45 ? 16.712 36.141 88.386 1.00 17.17 45 ALA F C 1
ATOM 3266 O O . ALA F 1 45 ? 17.308 35.894 87.352 1.00 16.68 45 ALA F O 1
ATOM 3268 N N . GLU F 1 46 ? 17.248 36.865 89.374 1.00 17.47 46 GLU F N 1
ATOM 3269 C CA . GLU F 1 46 ? 18.610 37.403 89.265 1.00 17.31 46 GLU F CA 1
ATOM 3270 C C . GLU F 1 46 ? 19.665 36.307 89.204 1.00 17.06 46 GLU F C 1
ATOM 3271 O O . GLU F 1 46 ? 20.642 36.412 88.437 1.00 16.10 46 GLU F O 1
ATOM 3277 N N . ALA F 1 47 ? 19.460 35.248 89.991 1.00 15.90 47 ALA F N 1
ATOM 3278 C CA . ALA F 1 47 ? 20.414 34.146 90.033 1.00 15.19 47 ALA F CA 1
ATOM 3279 C C . ALA F 1 47 ? 20.431 33.398 88.707 1.00 14.23 47 ALA F C 1
ATOM 3280 O O . ALA F 1 47 ? 21.513 33.110 88.188 1.00 14.13 47 ALA F O 1
ATOM 3282 N N . ILE F 1 48 ? 19.245 33.142 88.131 1.00 14.21 48 ILE F N 1
ATOM 3283 C CA . ILE F 1 48 ? 19.150 32.491 86.810 1.00 14.13 48 ILE F CA 1
ATOM 3284 C C . ILE F 1 48 ? 19.820 33.354 85.744 1.00 14.12 48 ILE F C 1
ATOM 3285 O O . ILE F 1 48 ? 20.652 32.871 84.961 1.00 14.04 48 ILE F O 1
ATOM 3290 N N . ALA F 1 49 ? 19.482 34.639 85.738 1.00 14.39 49 ALA F N 1
ATOM 3291 C CA . ALA F 1 49 ? 20.078 35.559 84.749 1.00 14.31 49 ALA F CA 1
ATOM 3292 C C . ALA F 1 49 ? 21.604 35.595 84.847 1.00 14.60 49 ALA F C 1
ATOM 3293 O O . ALA F 1 49 ? 22.280 35.613 83.828 1.00 15.21 49 ALA F O 1
ATOM 3295 N N . ALA F 1 50 ? 22.135 35.587 86.063 1.00 14.08 50 ALA F N 1
ATOM 3296 C CA . ALA F 1 50 ? 23.591 35.632 86.252 1.00 14.39 50 ALA F CA 1
ATOM 3297 C C . ALA F 1 50 ? 24.241 34.392 85.640 1.00 14.30 50 ALA F C 1
ATOM 3298 O O . ALA F 1 50 ? 25.289 34.501 85.013 1.00 13.81 50 ALA F O 1
ATOM 3300 N N . LYS F 1 51 ? 23.633 33.219 85.849 1.00 13.99 51 LYS F N 1
ATOM 3301 C CA . LYS F 1 51 ? 24.192 31.970 85.295 1.00 14.59 51 LYS F CA 1
ATOM 3302 C C . LYS F 1 51 ? 23.925 31.853 83.791 1.00 14.34 51 LYS F C 1
ATOM 3303 O O . LYS F 1 51 ? 24.576 31.083 83.083 1.00 14.17 51 LYS F O 1
ATOM 3309 N N . GLY F 1 52 ? 22.979 32.640 83.305 1.00 14.43 52 GLY F N 1
ATOM 3310 C CA . GLY F 1 52 ? 22.656 32.642 81.889 1.00 15.67 52 GLY F CA 1
ATOM 3311 C C . GLY F 1 52 ? 23.565 33.574 81.078 1.00 16.80 52 GLY F C 1
ATOM 3312 O O . GLY F 1 52 ? 23.623 33.485 79.831 1.00 17.44 52 GLY F O 1
ATOM 3313 N N . GLU F 1 53 ? 24.313 34.432 81.759 1.00 16.29 53 GLU F N 1
ATOM 3314 C CA . GLU F 1 53 ? 25.224 35.335 81.063 1.00 17.48 53 GLU F CA 1
ATOM 3315 C C . GLU F 1 53 ? 26.353 34.552 80.409 1.00 17.50 53 GLU F C 1
ATOM 3316 O O . GLU F 1 53 ? 26.754 33.481 80.894 1.00 17.35 53 GLU F O 1
ATOM 3322 N N . GLY F 1 54 ? 26.853 35.070 79.294 1.00 17.00 54 GLY F N 1
ATOM 3323 C CA . GLY F 1 54 ? 28.000 34.443 78.633 1.00 16.60 54 GLY F CA 1
ATOM 3324 C C . GLY F 1 54 ? 28.314 35.244 77.394 1.00 16.77 54 GLY F C 1
ATOM 3325 O O . GLY F 1 54 ? 27.845 36.381 77.251 1.00 16.88 54 GLY F O 1
ATOM 3326 N N . PHE F 1 55 ? 29.065 34.641 76.484 1.00 15.21 55 PHE F N 1
ATOM 3327 C CA . PHE F 1 55 ? 29.521 35.345 75.299 1.00 16.41 55 PHE F CA 1
ATOM 3328 C C . PHE F 1 55 ? 28.402 36.119 74.601 1.00 16.58 55 PHE F C 1
ATOM 3329 O O . PHE F 1 55 ? 28.545 37.336 74.299 1.00 17.73 55 PHE F O 1
ATOM 3337 N N . TRP F 1 56 ? 27.275 35.444 74.357 1.00 16.37 56 TRP F N 1
ATOM 3338 C CA . TRP F 1 56 ? 26.234 36.047 73.529 1.00 16.63 56 TRP F CA 1
ATOM 3339 C C . TRP F 1 56 ? 25.464 37.173 74.223 1.00 18.18 56 TRP F C 1
ATOM 3340 O O . TRP F 1 56 ? 25.118 38.168 73.575 1.00 18.37 56 TRP F O 1
ATOM 3351 N N . THR F 1 57 ? 25.200 37.029 75.525 1.00 18.74 57 THR F N 1
ATOM 3352 C CA . THR F 1 57 ? 24.582 38.129 76.288 1.00 20.36 57 THR F CA 1
ATOM 3353 C C . THR F 1 57 ? 25.471 39.347 76.391 1.00 22.07 57 THR F C 1
ATOM 3354 O O . THR F 1 57 ? 24.975 40.486 76.465 1.00 23.94 57 THR F O 1
ATOM 3358 N N . THR F 1 58 ? 26.779 39.155 76.399 1.00 22.27 58 THR F N 1
ATOM 3359 C CA . THR F 1 58 ? 27.633 40.315 76.487 1.00 24.32 58 THR F CA 1
ATOM 3360 C C . THR F 1 58 ? 27.548 41.069 75.144 1.00 23.38 58 THR F C 1
ATOM 3361 O O . THR F 1 58 ? 27.374 42.303 75.132 1.00 24.85 58 THR F O 1
ATOM 3365 N N . GLN F 1 59 ? 27.553 40.323 74.042 1.00 20.37 59 GLN F N 1
ATOM 3366 C CA . GLN F 1 59 ? 27.759 40.891 72.708 1.00 19.31 59 GLN F CA 1
ATOM 3367 C C . GLN F 1 59 ? 26.507 41.530 72.086 1.00 17.14 59 GLN F C 1
ATOM 3368 O O . GLN F 1 59 ? 26.635 42.476 71.288 1.00 15.88 59 GLN F O 1
ATOM 3374 N N . PHE F 1 60 ? 25.323 41.017 72.442 1.00 14.77 60 PHE F N 1
ATOM 3375 C CA . PHE F 1 60 ? 24.070 41.468 71.799 1.00 14.40 60 PHE F CA 1
ATOM 3376 C C . PHE F 1 60 ? 23.007 41.816 72.828 1.00 13.58 60 PHE F C 1
ATOM 3377 O O . PHE F 1 60 ? 22.541 40.924 73.571 1.00 13.48 60 PHE F O 1
ATOM 3385 N N . PRO F 1 61 ? 22.606 43.095 72.875 1.00 13.14 61 PRO F N 1
ATOM 3386 C CA . PRO F 1 61 ? 21.559 43.554 73.782 1.00 13.44 61 PRO F CA 1
ATOM 3387 C C . PRO F 1 61 ? 20.292 42.696 73.711 1.00 14.16 61 PRO F C 1
ATOM 3388 O O . PRO F 1 61 ? 19.707 42.388 74.759 1.00 13.23 61 PRO F O 1
ATOM 3392 N N . GLN F 1 62 ? 19.884 42.304 72.504 1.00 14.64 62 GLN F N 1
ATOM 3393 C CA . GLN F 1 62 ? 18.690 41.448 72.336 1.00 17.27 62 GLN F CA 1
ATOM 3394 C C . GLN F 1 62 ? 18.781 40.166 73.153 1.00 16.43 62 GLN F C 1
ATOM 3395 O O 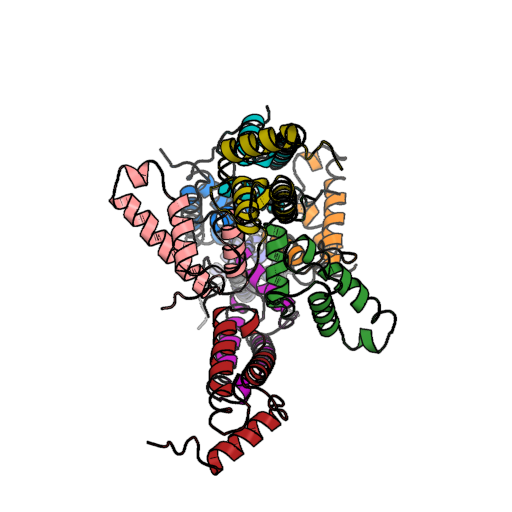. GLN F 1 62 ? 17.789 39.704 73.756 1.00 15.60 62 GLN F O 1
ATOM 3401 N N . ILE F 1 63 ? 19.983 39.600 73.180 1.00 15.96 63 ILE F N 1
ATOM 3402 C CA . ILE F 1 63 ? 20.229 38.329 73.867 1.00 16.53 63 ILE F CA 1
ATOM 3403 C C . ILE F 1 63 ? 20.340 38.549 75.364 1.00 15.93 63 ILE F C 1
ATOM 3404 O O . ILE F 1 63 ? 19.788 37.766 76.134 1.00 16.63 63 ILE F O 1
ATOM 3409 N N . GLY F 1 64 ? 21.016 39.617 75.787 1.00 15.70 64 GLY F N 1
ATOM 3410 C CA . GLY F 1 64 ? 20.969 40.019 77.209 1.00 16.57 64 GLY F CA 1
ATOM 3411 C C . GLY F 1 64 ? 19.532 40.163 77.726 1.00 17.22 64 GLY F C 1
ATOM 3412 O O . GLY F 1 64 ? 19.202 39.702 78.829 1.00 17.35 64 GLY F O 1
ATOM 3413 N N A ASP F 1 65 ? 18.676 40.789 76.923 0.50 16.81 65 ASP F N 1
ATOM 3414 N N B ASP F 1 65 ? 18.683 40.799 76.919 0.50 17.18 65 ASP F N 1
ATOM 3415 C CA A ASP F 1 65 ? 17.278 40.988 77.295 0.50 16.76 65 ASP F CA 1
ATOM 3416 C CA B ASP F 1 65 ? 17.278 40.996 77.264 0.50 17.50 65 ASP F CA 1
ATOM 3417 C C A ASP F 1 65 ? 16.482 39.686 77.304 0.50 16.88 65 ASP F C 1
ATOM 3418 C C B ASP F 1 65 ? 16.508 39.680 77.315 0.50 17.29 65 ASP F C 1
ATOM 3419 O O A ASP F 1 65 ? 15.667 39.465 78.203 0.50 16.83 65 ASP F O 1
ATOM 3420 O O B ASP F 1 65 ? 15.716 39.460 78.237 0.50 17.21 65 ASP F O 1
ATOM 3429 N N . TRP F 1 66 ? 16.732 38.830 76.315 1.00 16.85 66 TRP F N 1
ATOM 3430 C CA . TRP F 1 66 ? 16.148 37.486 76.271 1.00 17.95 66 TRP F CA 1
ATOM 3431 C C . TRP F 1 66 ? 16.508 36.707 77.556 1.00 18.05 66 TRP F C 1
ATOM 3432 O O . TRP F 1 66 ? 15.627 36.085 78.174 1.00 17.46 66 TRP F O 1
ATOM 3443 N N . ASN F 1 67 ? 17.776 36.789 77.968 1.00 17.45 67 ASN F N 1
ATOM 3444 C CA . ASN F 1 67 ? 18.262 36.148 79.217 1.00 18.19 67 ASN F CA 1
ATOM 3445 C C . ASN F 1 67 ? 17.444 36.624 80.434 1.00 18.33 67 ASN F C 1
ATOM 3446 O O . ASN F 1 67 ? 16.905 35.814 81.174 1.00 18.71 67 ASN F O 1
ATOM 3451 N N . GLU F 1 68 ? 17.324 37.932 80.609 1.00 18.35 68 GLU F N 1
ATOM 3452 C CA . GLU F 1 68 ? 16.590 38.491 81.745 1.00 19.99 68 GLU F CA 1
ATOM 3453 C C . GLU F 1 68 ? 15.093 38.161 81.683 1.00 20.21 68 GLU F C 1
ATOM 3454 O O . GLU F 1 68 ? 14.506 37.783 82.695 1.00 19.94 68 GLU F O 1
ATOM 3460 N N . ASP F 1 69 ? 14.498 38.264 80.496 1.00 20.44 69 ASP F N 1
ATOM 3461 C CA . ASP F 1 69 ? 13.069 37.954 80.325 1.00 21.56 69 ASP F CA 1
ATOM 3462 C C . ASP F 1 69 ? 12.740 36.510 80.680 1.00 21.79 69 ASP F C 1
ATOM 3463 O O . ASP F 1 69 ? 11.744 36.245 81.366 1.00 21.56 69 ASP F O 1
ATOM 3468 N N . GLN F 1 70 ? 13.558 35.582 80.187 1.00 21.35 70 GLN F N 1
ATOM 3469 C CA . GLN F 1 70 ? 13.316 34.155 80.406 1.00 21.37 70 GLN F CA 1
ATOM 3470 C C . GLN F 1 70 ? 13.633 33.761 81.833 1.00 20.35 70 GLN F C 1
ATOM 3471 O O . GLN F 1 70 ? 12.985 32.864 82.394 1.00 20.00 70 GLN F O 1
ATOM 3477 N N . ALA F 1 71 ? 14.619 34.429 82.432 1.00 19.21 71 ALA F N 1
ATOM 3478 C CA . ALA F 1 71 ? 14.909 34.211 83.855 1.00 18.02 71 ALA F CA 1
ATOM 3479 C C . ALA F 1 71 ? 13.699 34.645 84.711 1.00 18.24 71 ALA F C 1
ATOM 3480 O O . ALA F 1 71 ? 13.307 33.951 85.656 1.00 17.44 71 ALA F O 1
ATOM 3482 N N . ALA F 1 72 ? 13.121 35.792 84.365 1.00 18.54 72 ALA F N 1
ATOM 3483 C CA . ALA F 1 72 ? 11.935 36.300 85.063 1.00 18.28 72 ALA F CA 1
ATOM 3484 C C . ALA F 1 72 ? 10.744 35.342 84.906 1.00 18.49 72 ALA F C 1
ATOM 3485 O O . ALA F 1 72 ? 10.043 35.053 85.890 1.00 17.60 72 ALA F O 1
ATOM 3487 N N . ALA F 1 73 ? 10.536 34.824 83.692 1.00 18.41 73 ALA F N 1
ATOM 3488 C CA . ALA F 1 73 ? 9.436 33.883 83.431 1.00 18.33 73 ALA F CA 1
ATOM 3489 C C . ALA F 1 73 ? 9.626 32.568 84.189 1.00 18.06 73 ALA F C 1
ATOM 3490 O O . ALA F 1 73 ? 8.665 31.975 84.701 1.00 17.87 73 ALA F O 1
ATOM 3492 N N . LEU F 1 74 ? 10.864 32.097 84.225 1.00 16.60 74 LEU F N 1
ATOM 3493 C CA . LEU F 1 74 ? 11.168 30.882 84.945 1.00 16.38 74 LEU F CA 1
ATOM 3494 C C . LEU F 1 74 ? 10.976 31.061 86.447 1.00 16.22 74 LEU F C 1
ATOM 3495 O O . LEU F 1 74 ? 10.431 30.174 87.131 1.00 15.68 74 LEU F O 1
ATOM 3500 N N . ALA F 1 75 ? 11.380 32.213 86.967 1.00 16.32 75 ALA F N 1
ATOM 3501 C CA . ALA F 1 75 ? 11.192 32.485 88.391 1.00 16.73 75 ALA F CA 1
ATOM 3502 C C . ALA F 1 75 ? 9.696 32.530 88.745 1.00 17.26 75 ALA F C 1
ATOM 3503 O O . ALA F 1 75 ? 9.287 32.083 89.827 1.00 17.49 75 ALA F O 1
ATOM 3505 N N . ASP F 1 76 ? 8.894 33.051 87.819 1.00 17.69 76 ASP F N 1
ATOM 3506 C CA . ASP F 1 76 ? 7.431 33.086 87.981 1.00 18.36 76 ASP F CA 1
ATOM 3507 C C . ASP F 1 76 ? 6.872 31.661 88.012 1.00 18.52 76 ASP F C 1
ATOM 3508 O O . ASP F 1 76 ? 6.005 31.361 88.843 1.00 17.96 76 ASP F O 1
ATOM 3513 N N . ARG F 1 77 ? 7.356 30.790 87.121 1.00 18.16 77 ARG F N 1
ATOM 3514 C CA . ARG F 1 77 ? 6.940 29.376 87.146 1.00 18.98 77 ARG F CA 1
ATOM 3515 C C . ARG F 1 77 ? 7.277 28.748 88.493 1.00 16.90 77 ARG F C 1
ATOM 3516 O O . ARG F 1 77 ? 6.477 27.998 89.049 1.00 16.74 77 ARG F O 1
ATOM 3524 N N . ALA F 1 78 ? 8.451 29.074 89.029 1.00 14.95 78 ALA F N 1
ATOM 3525 C CA . ALA F 1 78 ? 8.871 28.544 90.322 1.00 14.89 78 ALA F CA 1
ATOM 3526 C C . ALA F 1 78 ? 7.947 29.044 91.431 1.00 14.85 78 ALA F C 1
ATOM 3527 O O . ALA F 1 78 ? 7.603 28.298 92.351 1.00 15.05 78 ALA F O 1
ATOM 3529 N N . GLN F 1 79 ? 7.543 30.302 91.343 1.00 14.84 79 GLN F N 1
ATOM 3530 C CA . GLN F 1 79 ? 6.632 30.859 92.351 1.00 15.36 79 GLN F CA 1
ATOM 3531 C C . GLN F 1 79 ? 5.301 30.146 92.297 1.00 15.30 79 GLN F C 1
ATOM 3532 O O . GLN F 1 79 ? 4.710 29.840 93.343 1.00 15.62 79 GLN F O 1
ATOM 3538 N N . THR F 1 80 ? 4.812 29.896 91.087 1.00 15.52 80 THR F N 1
ATOM 3539 C CA . THR F 1 80 ? 3.544 29.156 90.915 1.00 16.26 80 THR F CA 1
ATOM 3540 C C . THR F 1 80 ? 3.649 27.790 91.556 1.00 16.17 80 THR F C 1
ATOM 3541 O O . THR F 1 80 ? 2.697 27.326 92.202 1.00 16.09 80 THR F O 1
ATOM 3545 N N . CYS F 1 81 ? 4.818 27.169 91.407 1.00 15.11 81 CYS F N 1
ATOM 3546 C CA . CYS F 1 81 ? 5.124 25.870 91.993 1.00 15.29 81 CYS F CA 1
ATOM 3547 C C . CYS F 1 81 ? 5.404 25.908 93.510 1.00 15.46 81 CYS F C 1
ATOM 3548 O O . CYS F 1 81 ? 5.736 24.873 94.101 1.00 15.93 81 CYS F O 1
ATOM 3551 N N . GLY F 1 82 ? 5.330 27.097 94.104 1.00 15.70 82 GLY F N 1
ATOM 3552 C CA . GLY F 1 82 ? 5.504 27.300 95.554 1.00 16.60 82 GLY F CA 1
ATOM 3553 C C . GLY F 1 82 ? 6.941 27.212 96.037 1.00 17.75 82 GLY F C 1
ATOM 3554 O O . GLY F 1 82 ? 7.194 26.927 97.221 1.00 18.02 82 GLY F O 1
ATOM 3555 N N . LEU F 1 83 ? 7.883 27.480 95.125 1.00 17.09 83 LEU F N 1
ATOM 3556 C CA . LEU F 1 83 ? 9.312 27.331 95.414 1.00 17.36 83 LEU F CA 1
ATOM 3557 C C . LEU F 1 83 ? 10.007 28.601 95.876 1.00 18.11 83 LEU F C 1
ATOM 3558 O O . LEU F 1 83 ? 11.085 28.522 96.475 1.00 19.16 83 LEU F O 1
ATOM 3563 N N . VAL F 1 84 ? 9.414 29.754 95.573 1.00 18.49 84 VAL F N 1
ATOM 3564 C CA . VAL F 1 84 ? 9.928 31.060 96.010 1.00 19.47 84 VAL F CA 1
ATOM 3565 C C . VAL F 1 84 ? 8.787 31.962 96.497 1.00 20.57 84 VAL F C 1
ATOM 3566 O O . VAL F 1 84 ? 7.625 31.749 96.147 1.00 20.52 84 VAL F O 1
ATOM 3570 N N . LYS F 1 85 ? 9.137 32.957 97.306 1.00 21.83 85 LYS F N 1
ATOM 3571 C CA . LYS F 1 85 ? 8.169 33.912 97.862 1.00 23.35 85 LYS F CA 1
ATOM 3572 C C . LYS F 1 85 ? 7.828 35.005 96.852 1.00 24.01 85 LYS F C 1
ATOM 3573 O O . LYS F 1 85 ? 8.698 35.463 96.084 1.00 23.60 85 LYS F O 1
ATOM 3579 N N . ALA F 1 86 ? 6.572 35.446 96.880 1.00 23.95 86 ALA F N 1
ATOM 3580 C CA . ALA F 1 86 ? 6.121 36.571 96.061 1.00 24.66 86 ALA F CA 1
ATOM 3581 C C . ALA F 1 86 ? 6.897 37.826 96.432 1.00 24.68 86 ALA F C 1
ATOM 3582 O O . ALA F 1 86 ? 7.269 38.001 97.593 1.00 25.13 86 ALA F O 1
ATOM 3584 N N . ASP F 1 87 ? 7.167 38.677 95.443 1.00 25.03 87 ASP F N 1
ATOM 3585 C CA . ASP F 1 87 ? 7.819 39.956 95.697 1.00 24.54 87 ASP F CA 1
ATOM 3586 C C . ASP F 1 87 ? 6.878 40.851 96.504 1.00 24.85 87 ASP F C 1
ATOM 3587 O O . ASP F 1 87 ? 7.262 41.292 97.584 1.00 25.10 87 ASP F O 1
ATOM 3592 N N . LEU G 1 13 ? 31.453 43.630 47.335 1.00 37.27 13 LEU G N 1
ATOM 3593 C CA . LEU G 1 13 ? 32.144 43.596 48.659 1.00 37.44 13 LEU G CA 1
ATOM 3594 C C . LEU G 1 13 ? 31.347 44.320 49.722 1.00 37.60 13 LEU G C 1
ATOM 3595 O O . LEU G 1 13 ? 30.867 45.437 49.505 1.00 37.68 13 LEU G O 1
ATOM 3600 N N . SER G 1 14 ? 31.236 43.674 50.877 1.00 37.77 14 SER G N 1
ATOM 3601 C CA . SER G 1 14 ? 30.519 44.210 52.012 1.00 37.71 14 SER G CA 1
ATOM 3602 C C . SER G 1 14 ? 31.462 45.007 52.925 1.00 37.99 14 SER G C 1
ATOM 3603 O O . SER G 1 14 ? 32.524 44.507 53.302 1.00 38.30 14 SER G O 1
ATOM 3606 N N . PRO G 1 15 ? 31.084 46.256 53.272 1.00 38.05 15 PRO G N 1
ATOM 3607 C CA . PRO G 1 15 ? 31.793 47.077 54.265 1.00 37.68 15 PRO G CA 1
ATOM 3608 C C . PRO G 1 15 ? 31.816 46.443 55.656 1.00 37.11 15 PRO G C 1
ATOM 3609 O O . PRO G 1 15 ? 32.563 46.885 56.535 1.00 37.32 15 PRO G O 1
ATOM 3613 N N . GLN G 1 16 ? 30.996 45.418 55.857 1.00 35.97 16 GLN G N 1
ATOM 3614 C CA . GLN G 1 16 ? 31.058 44.627 57.075 1.00 35.19 16 GLN G CA 1
ATOM 3615 C C . GLN G 1 16 ? 32.431 43.931 57.153 1.00 33.60 16 GLN G C 1
ATOM 3616 O O . GLN G 1 16 ? 32.785 43.339 58.181 1.00 34.01 16 GLN G O 1
ATOM 3622 N N . TYR G 1 17 ? 33.204 43.997 56.064 1.00 30.91 17 TYR G N 1
ATOM 3623 C CA . TYR G 1 17 ? 34.473 43.282 56.013 1.00 28.30 17 TYR G CA 1
ATOM 3624 C C . TYR G 1 17 ? 35.662 44.144 55.578 1.00 26.50 17 TYR G C 1
ATOM 3625 O O . TYR G 1 17 ? 36.727 43.612 55.249 1.00 24.46 17 TYR G O 1
ATOM 3634 N N . ASN G 1 18 ? 35.492 45.465 55.630 1.00 24.27 18 ASN G N 1
ATOM 3635 C CA . ASN G 1 18 ? 36.605 46.376 55.431 1.00 23.77 18 ASN G CA 1
ATOM 3636 C C . ASN G 1 18 ? 37.573 46.353 56.609 1.00 23.31 18 ASN G C 1
ATOM 3637 O O . ASN G 1 18 ? 37.315 45.718 57.647 1.00 22.05 18 ASN G O 1
ATOM 3642 N N . TRP G 1 19 ? 38.683 47.059 56.454 1.00 23.15 19 TRP G N 1
ATOM 3643 C CA . TRP G 1 19 ? 39.754 46.982 57.422 1.00 24.05 19 TRP G CA 1
ATOM 3644 C C . TRP G 1 19 ? 39.293 47.497 58.791 1.00 23.98 19 TRP G C 1
ATOM 3645 O O . TRP G 1 19 ? 39.740 46.972 59.815 1.00 24.16 19 TRP G O 1
ATOM 3656 N N . VAL G 1 20 ? 38.386 48.478 58.783 1.00 23.73 20 VAL G N 1
ATOM 3657 C CA . VAL G 1 20 ? 37.844 49.071 60.033 1.00 24.49 20 VAL G CA 1
ATOM 3658 C C . VAL G 1 20 ? 36.991 48.072 60.799 1.00 24.18 20 VAL G C 1
ATOM 3659 O O . VAL G 1 20 ? 37.253 47.784 61.967 1.00 24.05 20 VAL G O 1
ATOM 3663 N N . ALA G 1 21 ? 35.945 47.583 60.131 1.00 24.20 21 ALA G N 1
ATOM 3664 C CA . ALA G 1 21 ? 35.055 46.568 60.659 1.00 23.40 2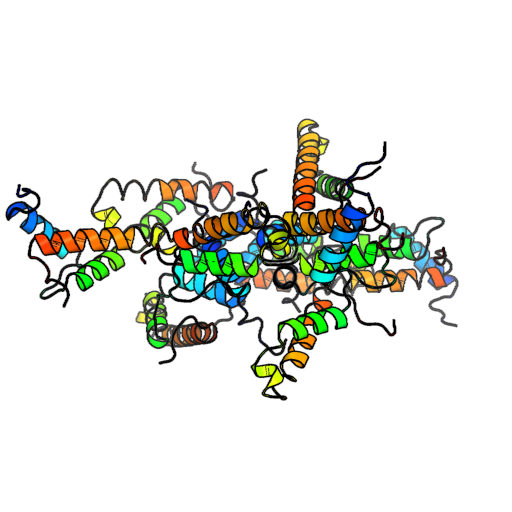1 ALA G CA 1
ATOM 3665 C C . ALA G 1 21 ? 35.831 45.367 61.208 1.00 23.72 21 ALA G C 1
ATOM 3666 O O . ALA G 1 21 ? 35.562 44.904 62.321 1.00 23.46 21 ALA G O 1
ATOM 3668 N N . CYS G 1 22 ? 36.798 44.871 60.431 1.00 22.16 22 CYS G N 1
ATOM 3669 C CA . CYS G 1 22 ? 37.607 43.720 60.834 1.00 21.55 22 CYS G CA 1
ATOM 3670 C C . CYS G 1 22 ? 38.513 43.962 62.029 1.00 21.67 22 CYS G C 1
ATOM 3671 O O . CYS G 1 22 ? 38.737 43.056 62.834 1.00 21.46 22 CYS G O 1
ATOM 3674 N N . GLY G 1 23 ? 39.027 45.179 62.149 1.00 22.01 23 GLY G N 1
ATOM 3675 C CA . GLY G 1 23 ? 39.840 45.576 63.305 1.00 22.51 23 GLY G CA 1
ATOM 3676 C C . GLY G 1 23 ? 39.044 45.583 64.592 1.00 22.79 23 GLY G C 1
ATOM 3677 O O . GLY G 1 23 ? 39.502 45.103 65.628 1.00 22.78 23 GLY G O 1
ATOM 3678 N N . ILE G 1 24 ? 37.832 46.104 64.510 1.00 23.00 24 ILE G N 1
ATOM 3679 C CA . ILE G 1 24 ? 36.942 46.136 65.671 1.00 22.93 24 ILE G CA 1
ATOM 3680 C C . ILE G 1 24 ? 36.565 44.705 66.039 1.00 22.56 24 ILE G C 1
ATOM 3681 O O . ILE G 1 24 ? 36.533 44.355 67.217 1.00 22.29 24 ILE G O 1
ATOM 3686 N N . LEU G 1 25 ? 36.290 43.874 65.034 1.00 21.15 25 LEU G N 1
ATOM 3687 C CA . LEU G 1 25 ? 35.955 42.476 65.283 1.00 21.11 25 LEU G CA 1
ATOM 3688 C C . LEU G 1 25 ? 37.115 41.774 65.979 1.00 21.27 25 LEU G C 1
ATOM 3689 O O . LEU G 1 25 ? 36.911 41.056 66.951 1.00 20.45 25 LEU G O 1
ATOM 3694 N N . GLU G 1 26 ? 38.337 42.017 65.505 1.00 20.71 26 GLU G N 1
ATOM 3695 C CA . GLU G 1 26 ? 39.482 41.428 66.154 1.00 20.75 26 GLU G CA 1
ATOM 3696 C C . GLU G 1 26 ? 39.617 41.872 67.610 1.00 20.11 26 GLU G C 1
ATOM 3697 O O . GLU G 1 26 ? 39.812 41.029 68.501 1.00 19.88 26 GLU G O 1
ATOM 3703 N N . GLY G 1 27 ? 39.525 43.184 67.851 1.00 18.93 27 GLY G N 1
ATOM 3704 C CA . GLY G 1 27 ? 39.566 43.744 69.199 1.00 19.37 27 GLY G CA 1
ATOM 3705 C C . GLY G 1 27 ? 38.558 43.090 70.120 1.00 19.93 27 GLY G C 1
ATOM 3706 O O . GLY G 1 27 ? 38.863 42.773 71.278 1.00 19.83 27 GLY G O 1
ATOM 3707 N N . GLY G 1 28 ? 37.350 42.895 69.602 1.00 19.88 28 GLY G N 1
ATOM 3708 C CA . GLY G 1 28 ? 36.251 42.336 70.397 1.00 20.13 28 GLY G CA 1
ATOM 3709 C C . GLY G 1 28 ? 36.489 40.884 70.757 1.00 20.08 28 GLY G C 1
ATOM 3710 O O . GLY G 1 28 ? 36.248 40.473 71.896 1.00 21.18 28 GLY G O 1
ATOM 3711 N N . LEU G 1 29 ? 36.961 40.105 69.792 1.00 19.76 29 LEU G N 1
ATOM 3712 C CA . LEU G 1 29 ? 37.245 38.679 70.021 1.00 19.68 29 LEU G CA 1
ATOM 3713 C C . LEU G 1 29 ? 38.438 38.470 70.966 1.00 20.20 29 LEU G C 1
ATOM 3714 O O . LEU G 1 29 ? 38.422 37.577 71.810 1.00 20.62 29 LEU G O 1
ATOM 3719 N N . LYS G 1 30 ? 39.470 39.312 70.833 1.00 19.95 30 LYS G N 1
ATOM 3720 C CA . LYS G 1 30 ? 40.551 39.334 71.818 1.00 21.17 30 LYS G CA 1
ATOM 3721 C C . LYS G 1 30 ? 40.045 39.731 73.208 1.00 20.72 30 LYS G C 1
ATOM 3722 O O . LYS G 1 30 ? 40.421 39.115 74.219 1.00 21.79 30 LYS G O 1
ATOM 3728 N N . ALA G 1 31 ? 39.189 40.746 73.270 1.00 20.66 31 ALA G N 1
ATOM 3729 C CA . ALA G 1 31 ? 38.629 41.194 74.550 1.00 21.57 31 ALA G CA 1
ATOM 3730 C C . ALA G 1 31 ? 37.836 40.090 75.237 1.00 22.37 31 ALA G C 1
ATOM 3731 O O . ALA G 1 31 ? 37.848 39.965 76.468 1.00 22.81 31 ALA G O 1
ATOM 3733 N N . ALA G 1 32 ? 37.144 39.286 74.435 1.00 22.71 32 ALA G N 1
ATOM 3734 C CA . ALA G 1 32 ? 36.334 38.178 74.941 1.00 23.94 32 ALA G CA 1
ATOM 3735 C C . ALA G 1 32 ? 37.181 36.939 75.250 1.00 24.25 32 ALA G C 1
ATOM 3736 O O . ALA G 1 32 ? 36.674 35.929 75.761 1.00 25.00 32 ALA G O 1
ATOM 3738 N N . GLY G 1 33 ? 38.466 37.014 74.925 1.00 24.75 33 GLY G N 1
ATOM 3739 C CA . GLY G 1 33 ? 39.431 35.952 75.223 1.00 25.40 33 GLY G CA 1
ATOM 3740 C C . GLY G 1 33 ? 39.253 34.706 74.372 1.00 26.16 33 GLY G C 1
ATOM 3741 O O . GLY G 1 33 ? 39.613 33.608 74.806 1.00 26.35 33 GLY G O 1
ATOM 3742 N N . VAL G 1 34 ? 38.697 34.857 73.165 1.00 25.44 34 VAL G N 1
ATOM 3743 C CA . VAL G 1 34 ? 38.453 33.688 72.304 1.00 25.26 34 VAL G CA 1
ATOM 3744 C C . VAL G 1 34 ? 39.405 33.563 71.125 1.00 26.13 34 VAL G C 1
ATOM 3745 O O . VAL G 1 34 ? 39.617 32.472 70.600 1.00 25.48 34 VAL G O 1
ATOM 3749 N N . LEU G 1 35 ? 39.963 34.696 70.702 1.00 26.80 35 LEU G N 1
ATOM 3750 C CA . LEU G 1 35 ? 40.839 34.724 69.536 1.00 28.00 35 LEU G CA 1
ATOM 3751 C C . LEU G 1 35 ? 42.294 34.599 69.956 1.00 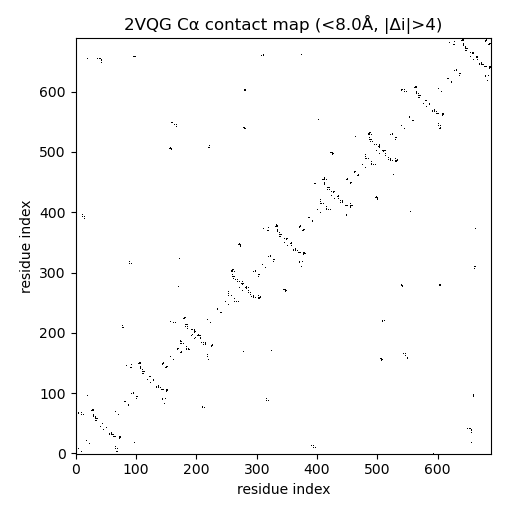29.03 35 LEU G C 1
ATOM 3752 O O . LEU G 1 35 ? 42.756 35.333 70.820 1.00 29.69 35 LEU G O 1
ATOM 3757 N N . GLU G 1 36 ? 43.002 33.656 69.344 1.00 30.09 36 GLU G N 1
ATOM 3758 C CA . GLU G 1 36 ? 44.396 33.398 69.678 1.00 31.65 36 GLU G CA 1
ATOM 3759 C C . GLU G 1 36 ? 45.284 33.486 68.442 1.00 31.70 36 GLU G C 1
ATOM 3760 O O . GLU G 1 36 ? 44.814 33.371 67.308 1.00 32.17 36 GLU G O 1
ATOM 3766 N N . GLU G 1 37 ? 46.576 33.675 68.682 1.00 31.80 37 GLU G N 1
ATOM 3767 C CA . GLU G 1 37 ? 47.577 33.658 67.639 1.00 32.18 37 GLU G CA 1
ATOM 3768 C C . GLU G 1 37 ? 47.559 32.306 66.911 1.00 32.00 37 GLU G C 1
ATOM 3769 O O . GLU G 1 37 ? 47.456 31.268 67.547 1.00 32.48 37 GLU G O 1
ATOM 3775 N N . GLY G 1 38 ? 47.637 32.328 65.582 1.00 31.87 38 GLY G N 1
ATOM 3776 C CA . GLY G 1 38 ? 47.742 31.098 64.777 1.00 31.30 38 GLY G CA 1
ATOM 3777 C C . GLY G 1 38 ? 46.594 30.105 64.903 1.00 30.57 38 GLY G C 1
ATOM 3778 O O . GLY G 1 38 ? 46.795 28.890 64.832 1.00 30.62 38 GLY G O 1
ATOM 3779 N N . GLN G 1 39 ? 45.387 30.625 65.080 1.00 30.29 39 GLN G N 1
ATOM 3780 C CA . GLN G 1 39 ? 44.196 29.804 65.279 1.00 29.10 39 GLN G CA 1
ATOM 3781 C C . GLN G 1 39 ? 43.570 29.346 63.980 1.00 28.67 39 GLN G C 1
ATOM 3782 O O . GLN G 1 39 ? 43.549 30.085 63.002 1.00 28.95 39 GLN G O 1
ATOM 3788 N N . TYR G 1 40 ? 43.018 28.142 63.982 1.00 28.11 40 TYR G N 1
ATOM 3789 C CA . TYR G 1 40 ? 42.162 27.718 62.885 1.00 28.10 40 TYR G CA 1
ATOM 3790 C C . TYR G 1 40 ? 40.697 28.099 63.121 1.00 27.69 40 TYR G C 1
ATOM 3791 O O . TYR G 1 40 ? 40.269 28.314 64.263 1.00 27.12 40 TYR G O 1
ATOM 3800 N N . ASN G 1 41 ? 39.944 28.180 62.027 1.00 26.73 41 ASN G N 1
ATOM 3801 C CA . ASN G 1 41 ? 38.517 28.477 62.071 1.00 25.72 41 ASN G CA 1
ATOM 3802 C C . ASN G 1 41 ? 37.817 27.627 63.155 1.00 25.00 41 ASN G C 1
ATOM 3803 O O . ASN G 1 41 ? 37.151 28.179 64.032 1.00 24.33 41 ASN G O 1
ATOM 3808 N N . ARG G 1 42 ? 38.022 26.304 63.124 1.00 24.41 42 ARG G N 1
ATOM 3809 C CA . ARG G 1 42 ? 37.383 25.374 64.093 1.00 24.63 42 ARG G CA 1
ATOM 3810 C C . ARG G 1 42 ? 37.736 25.694 65.546 1.00 23.49 42 ARG G C 1
ATOM 3811 O O . ARG G 1 42 ? 36.863 25.673 66.415 1.00 23.37 42 ARG G O 1
ATOM 3819 N N . GLU G 1 43 ? 39.004 26.017 65.805 1.00 22.88 43 GLU G N 1
ATOM 3820 C CA . GLU G 1 43 ? 39.463 26.303 67.173 1.00 22.64 43 GLU G CA 1
ATOM 3821 C C . GLU G 1 43 ? 38.744 27.529 67.729 1.00 21.83 43 GLU G C 1
ATOM 3822 O O . GLU G 1 43 ? 38.352 27.552 68.896 1.00 21.40 43 GLU G O 1
ATOM 3828 N N . LEU G 1 44 ? 38.585 28.544 66.877 1.00 21.09 44 LEU G N 1
ATOM 3829 C CA . LEU G 1 44 ? 37.867 29.766 67.236 1.00 20.13 44 LEU G CA 1
ATOM 3830 C C . LEU G 1 44 ? 36.391 29.504 67.487 1.00 19.74 44 LEU G C 1
ATOM 3831 O O . LEU G 1 44 ? 35.843 29.998 68.472 1.00 19.29 44 LEU G O 1
ATOM 3836 N N . ALA G 1 45 ? 35.759 28.741 66.596 1.00 19.05 45 ALA G N 1
ATOM 3837 C CA . ALA G 1 45 ? 34.354 28.376 66.776 1.00 19.19 45 ALA G CA 1
ATOM 3838 C C . ALA G 1 45 ? 34.163 27.663 68.114 1.00 19.21 45 ALA G C 1
ATOM 3839 O O . ALA G 1 45 ? 33.224 27.946 68.846 1.00 19.00 45 ALA G O 1
ATOM 3841 N N . GLU G 1 46 ? 35.073 26.752 68.434 1.00 19.43 46 GLU G N 1
ATOM 3842 C CA . GLU G 1 46 ? 34.991 25.994 69.687 1.00 20.36 46 GLU G CA 1
ATOM 3843 C C . GLU G 1 46 ? 35.194 26.870 70.914 1.00 18.78 46 GLU G C 1
ATOM 3844 O O . GLU G 1 46 ? 34.526 26.680 71.927 1.00 18.50 46 GLU G O 1
ATOM 3850 N N . ALA G 1 47 ? 36.112 27.835 70.825 1.00 18.15 47 ALA G N 1
ATOM 3851 C CA . ALA G 1 47 ? 36.354 28.751 71.943 1.00 17.60 47 ALA G CA 1
ATOM 3852 C C . ALA G 1 47 ? 35.145 29.658 72.209 1.00 17.40 47 ALA G C 1
ATOM 3853 O O . ALA G 1 47 ? 34.807 29.911 73.373 1.00 17.70 47 ALA G O 1
ATOM 3855 N N . ILE G 1 48 ? 34.534 30.151 71.127 1.00 16.31 48 ILE G N 1
ATOM 3856 C CA . ILE G 1 48 ? 33.341 31.009 71.211 1.00 16.80 48 ILE G CA 1
ATOM 3857 C C . ILE G 1 48 ? 32.182 30.207 71.826 1.00 16.08 48 ILE G C 1
ATOM 3858 O O . ILE G 1 48 ? 31.482 30.680 72.735 1.00 15.29 48 ILE G O 1
ATOM 3863 N N . ALA G 1 49 ? 31.989 28.991 71.334 1.00 16.09 49 ALA G N 1
ATOM 3864 C CA . ALA G 1 49 ? 30.915 28.153 71.857 1.00 15.78 49 ALA G CA 1
ATOM 3865 C C . ALA G 1 49 ? 31.112 27.872 73.347 1.00 16.33 49 ALA G C 1
ATOM 3866 O O . ALA G 1 49 ? 30.138 27.892 74.104 1.00 16.72 49 ALA G O 1
ATOM 3868 N N . ALA G 1 50 ? 32.359 27.613 73.762 1.00 16.66 50 ALA G N 1
ATOM 3869 C CA . ALA G 1 50 ? 32.658 27.358 75.175 1.00 16.07 50 ALA G CA 1
ATOM 3870 C C . ALA G 1 50 ? 32.310 28.571 76.059 1.00 16.68 50 ALA G C 1
ATOM 3871 O O . ALA G 1 50 ? 31.754 28.405 77.152 1.00 16.19 50 ALA G O 1
ATOM 3873 N N . LYS G 1 51 ? 32.635 29.776 75.576 1.00 17.34 51 LYS G N 1
ATOM 3874 C CA . LYS G 1 51 ? 32.307 31.021 76.306 1.00 18.68 51 LYS G CA 1
ATOM 3875 C C . LYS G 1 51 ? 30.809 31.329 76.272 1.00 18.02 51 LYS G C 1
ATOM 3876 O O . LYS G 1 51 ? 30.285 32.028 77.161 1.00 17.96 51 LYS G O 1
ATOM 3882 N N . GLY G 1 52 ? 30.128 30.780 75.264 1.00 16.87 52 GLY G N 1
ATOM 3883 C CA . GLY G 1 52 ? 28.675 30.909 75.114 1.00 17.20 52 GLY G CA 1
ATOM 3884 C C . GLY G 1 52 ? 27.857 30.002 76.016 1.00 17.06 52 GLY G C 1
ATOM 3885 O O . GLY G 1 52 ? 26.671 30.249 76.238 1.00 17.17 52 GLY G O 1
ATOM 3886 N N . GLU G 1 53 ? 28.483 28.967 76.577 1.00 17.35 53 GLU G N 1
ATOM 3887 C CA . GLU G 1 53 ? 27.756 28.023 77.415 1.00 16.93 53 GLU G CA 1
ATOM 3888 C C . GLU G 1 53 ? 27.345 28.643 78.724 1.00 17.39 53 GLU G C 1
ATOM 3889 O O . GLU G 1 53 ? 28.092 29.439 79.317 1.00 17.40 53 GLU G O 1
ATOM 3895 N N . GLY G 1 54 ? 26.174 28.243 79.199 1.00 15.92 54 GLY G N 1
ATOM 3896 C CA . GLY G 1 54 ? 25.689 28.696 80.487 1.00 14.33 54 GLY G CA 1
ATOM 3897 C C . GLY G 1 54 ? 24.392 28.017 80.813 1.00 13.83 54 GLY G C 1
ATOM 3898 O O . GLY G 1 54 ? 24.099 26.944 80.271 1.00 13.54 54 GLY G O 1
ATOM 3899 N N . PHE G 1 55 ? 23.626 28.627 81.709 1.00 12.78 55 PHE G N 1
ATOM 3900 C CA . PHE G 1 55 ? 22.394 28.042 82.205 1.00 13.29 55 PHE G CA 1
ATOM 3901 C C . PHE G 1 55 ? 21.508 27.595 81.053 1.00 12.72 55 PHE G C 1
ATOM 3902 O O . PHE G 1 55 ? 20.983 26.484 81.069 1.00 15.02 55 PHE G O 1
ATOM 3910 N N . TRP G 1 56 ? 21.316 28.452 80.058 1.00 12.83 56 TRP G N 1
ATOM 3911 C CA . TRP G 1 56 ? 20.321 28.107 79.021 1.00 13.20 56 TRP G CA 1
ATOM 3912 C C . TRP G 1 56 ? 20.825 27.038 78.057 1.00 12.70 56 TRP G C 1
ATOM 3913 O O . TRP G 1 56 ? 20.047 26.176 77.655 1.00 11.73 56 TRP G O 1
ATOM 3924 N N . THR G 1 57 ? 22.112 27.063 77.708 1.00 12.74 57 THR G N 1
ATOM 3925 C CA . THR G 1 57 ? 22.627 26.067 76.755 1.00 14.37 57 THR G CA 1
ATOM 3926 C C . THR G 1 57 ? 22.669 24.684 77.340 1.00 15.09 57 THR G C 1
ATOM 3927 O O . THR G 1 57 ? 22.433 23.687 76.618 1.00 15.81 57 THR G O 1
ATOM 3931 N N . THR G 1 58 ? 22.985 24.573 78.625 1.00 14.48 58 THR G N 1
ATOM 3932 C CA . THR G 1 58 ? 23.067 23.225 79.200 1.00 15.92 58 THR G CA 1
ATOM 3933 C C . THR G 1 58 ? 21.686 22.669 79.502 1.00 16.35 58 THR G C 1
ATOM 3934 O O . THR G 1 58 ? 21.552 21.456 79.556 1.00 16.79 58 THR G O 1
ATOM 3938 N N . GLN G 1 59 ? 20.680 23.530 79.714 1.00 15.19 59 GLN G N 1
ATOM 3939 C CA . GLN G 1 59 ? 19.315 23.084 80.142 1.00 15.69 59 GLN G CA 1
ATOM 3940 C C . GLN G 1 59 ? 18.392 22.804 78.930 1.00 14.60 59 GLN G C 1
ATOM 3941 O O . GLN G 1 59 ? 17.367 22.133 79.066 1.00 13.47 59 GLN G O 1
ATOM 3947 N N . PHE G 1 60 ? 18.733 23.364 77.758 1.00 14.49 60 PHE G N 1
ATOM 3948 C CA . PHE G 1 60 ? 17.867 23.300 76.556 1.00 14.75 60 PHE G CA 1
ATOM 3949 C C . PHE G 1 60 ? 18.701 23.008 75.304 1.00 13.91 60 PHE G C 1
ATOM 3950 O O . PHE G 1 60 ? 19.430 23.865 74.810 1.00 14.25 60 PHE G O 1
ATOM 3958 N N . PRO G 1 61 ? 18.612 21.777 74.792 1.00 14.13 61 PRO G N 1
ATOM 3959 C CA . PRO G 1 61 ? 19.329 21.435 73.566 1.00 13.66 61 PRO G CA 1
ATOM 3960 C C . PRO G 1 61 ? 19.168 22.386 72.377 1.00 13.35 61 PRO G C 1
ATOM 3961 O O . PRO G 1 61 ? 20.137 22.587 71.662 1.00 13.39 61 PRO G O 1
ATOM 3965 N N . GLN G 1 62 ? 17.992 22.973 72.167 1.00 13.50 62 GLN G N 1
ATOM 3966 C CA . GLN G 1 62 ? 17.829 23.931 71.061 1.00 13.88 62 GLN G CA 1
ATOM 3967 C C . GLN G 1 62 ? 18.770 25.115 71.243 1.00 13.75 62 GLN G C 1
ATOM 3968 O O . GLN G 1 62 ? 19.288 25.671 70.267 1.00 12.81 62 GLN G O 1
ATOM 3974 N N . ILE G 1 63 ? 18.960 25.514 72.498 1.00 13.14 63 ILE G N 1
ATOM 3975 C CA . ILE G 1 63 ? 19.818 26.668 72.791 1.00 13.65 63 ILE G CA 1
ATOM 3976 C C . ILE G 1 63 ? 21.284 26.269 72.688 1.00 13.68 63 ILE G C 1
ATOM 3977 O O . ILE G 1 63 ? 22.106 27.044 72.190 1.00 13.84 63 ILE G O 1
ATOM 3982 N N . GLY G 1 64 ? 21.614 25.070 73.163 1.00 13.90 64 GLY G N 1
ATOM 3983 C CA . GLY G 1 64 ? 22.951 24.501 72.960 1.00 14.21 64 GLY G CA 1
ATOM 3984 C C . GLY G 1 64 ? 23.326 24.489 71.478 1.00 14.63 64 GLY G C 1
ATOM 3985 O O . GLY G 1 64 ? 24.453 24.860 71.117 1.00 15.20 64 GLY G O 1
ATOM 3986 N N A ASP G 1 65 ? 22.375 24.081 70.632 0.50 14.26 65 ASP G N 1
ATOM 3987 N N B ASP G 1 65 ? 22.375 24.090 70.631 0.50 14.96 65 ASP G N 1
ATOM 3988 C CA A ASP G 1 65 ? 22.561 24.039 69.174 0.50 14.22 65 ASP G CA 1
ATOM 3989 C CA B ASP G 1 65 ? 22.580 24.045 69.179 0.50 15.49 65 ASP G CA 1
ATOM 3990 C C A ASP G 1 65 ? 22.757 25.436 68.591 0.50 14.57 65 ASP G C 1
ATOM 3991 C C B ASP G 1 65 ? 22.740 25.433 68.567 0.50 15.34 65 ASP G C 1
ATOM 3992 O O A ASP G 1 65 ? 23.652 25.651 67.762 0.50 14.49 65 ASP G O 1
ATOM 3993 O O B ASP G 1 65 ? 23.603 25.642 67.703 0.50 15.16 65 ASP G O 1
ATOM 4002 N N . TRP G 1 66 ? 21.898 26.366 69.010 1.00 15.27 66 TRP G N 1
ATOM 4003 C CA . TRP G 1 66 ? 21.978 27.774 68.593 1.00 15.98 66 TRP G CA 1
ATOM 4004 C C . TRP G 1 66 ? 23.373 28.328 68.889 1.00 15.71 66 TRP G C 1
ATOM 4005 O O . TRP G 1 66 ? 24.005 28.946 68.020 1.00 15.36 66 TRP G O 1
ATOM 4016 N N . ASN G 1 67 ? 23.864 28.064 70.102 1.00 15.09 67 ASN G N 1
ATOM 4017 C CA . ASN G 1 67 ? 25.199 28.494 70.523 1.00 15.15 67 ASN G CA 1
ATOM 4018 C C . ASN G 1 67 ? 26.281 28.016 69.560 1.00 15.42 67 ASN G C 1
ATOM 4019 O O . ASN G 1 67 ? 27.114 28.809 69.090 1.00 15.40 67 ASN G O 1
ATOM 4024 N N . GLU G 1 68 ? 26.255 26.731 69.250 1.00 16.26 68 GLU G N 1
ATOM 4025 C CA . GLU G 1 68 ? 27.207 26.137 68.321 1.00 17.56 68 GLU G CA 1
ATOM 4026 C C . GLU G 1 68 ? 27.078 26.722 66.919 1.00 18.41 68 GLU G C 1
ATOM 4027 O O . GLU G 1 68 ? 28.105 27.055 66.281 1.00 18.54 68 GLU G O 1
ATOM 4033 N N . ASP G 1 69 ? 25.836 26.837 66.433 1.00 17.68 69 ASP G N 1
ATOM 4034 C CA . ASP G 1 69 ? 25.599 27.388 65.091 1.00 18.29 69 ASP G CA 1
ATOM 4035 C C . ASP G 1 69 ? 26.130 28.824 64.980 1.00 17.78 69 ASP G C 1
ATOM 4036 O O . ASP G 1 69 ? 26.800 29.174 63.989 1.00 18.09 69 ASP G O 1
ATOM 4041 N N . GLN G 1 70 ? 25.811 29.660 65.964 1.00 17.62 70 GLN G N 1
ATOM 4042 C CA . GLN G 1 70 ? 26.252 31.066 65.931 1.00 17.70 70 GLN G CA 1
ATOM 4043 C C . GLN G 1 70 ? 27.767 31.172 66.097 1.00 17.68 70 GLN G C 1
ATOM 4044 O O . GLN G 1 70 ? 28.396 32.058 65.510 1.00 17.90 70 GLN G O 1
ATOM 4050 N N . ALA G 1 71 ? 28.358 30.263 66.873 1.00 17.12 71 ALA G N 1
ATOM 4051 C CA . ALA G 1 71 ? 29.814 30.257 67.068 1.00 17.55 71 ALA G CA 1
ATOM 4052 C C . ALA G 1 71 ? 30.508 29.951 65.735 1.00 17.84 71 ALA G C 1
ATOM 4053 O O . ALA G 1 71 ? 31.490 30.595 65.368 1.00 17.82 71 ALA G O 1
ATOM 4055 N N . ALA G 1 72 ? 29.965 28.986 65.002 1.00 18.33 72 ALA G N 1
ATOM 4056 C CA . ALA G 1 72 ? 30.480 28.643 63.667 1.00 18.16 72 ALA G CA 1
ATOM 4057 C C . ALA G 1 72 ? 30.369 29.811 62.673 1.00 18.94 72 ALA G C 1
ATOM 4058 O O . ALA G 1 72 ? 31.323 30.096 61.948 1.00 18.42 72 ALA G O 1
ATOM 4060 N N . ALA G 1 73 ? 29.224 30.500 62.669 1.00 18.81 73 ALA G N 1
ATOM 4061 C CA . ALA G 1 73 ? 29.026 31.667 61.787 1.00 19.02 73 ALA G CA 1
ATOM 4062 C C . ALA G 1 73 ? 29.982 32.821 62.121 1.00 18.95 73 ALA G C 1
ATOM 4063 O O . ALA G 1 73 ? 30.561 33.468 61.215 1.00 17.94 73 ALA G O 1
ATOM 4065 N N . LEU G 1 74 ? 30.199 33.061 63.407 1.00 18.42 74 LEU G N 1
ATOM 4066 C CA . LEU G 1 74 ? 31.124 34.126 63.812 1.00 18.72 74 LEU G CA 1
ATOM 4067 C C . LEU G 1 74 ? 32.580 33.764 63.465 1.00 19.09 74 LEU G C 1
ATOM 4068 O O . LEU G 1 74 ? 33.354 34.621 63.039 1.00 18.60 74 LEU G O 1
ATOM 4073 N N . ALA G 1 75 ? 32.953 32.499 63.633 1.00 19.04 75 ALA G N 1
ATOM 4074 C CA . ALA G 1 75 ? 34.293 32.041 63.246 1.00 19.65 75 ALA G CA 1
ATOM 4075 C C . ALA G 1 75 ? 34.500 32.231 61.737 1.00 20.42 75 ALA G C 1
ATOM 4076 O O . ALA G 1 75 ? 35.580 32.658 61.316 1.00 20.41 75 ALA G O 1
ATOM 4078 N N . ASP G 1 76 ? 33.447 31.996 60.953 1.00 20.93 76 ASP G N 1
ATOM 4079 C CA . ASP G 1 76 ? 33.495 32.241 59.505 1.00 21.94 76 ASP G CA 1
ATOM 4080 C C . ASP G 1 76 ? 33.723 33.721 59.199 1.00 22.19 76 ASP G C 1
ATOM 4081 O O . ASP G 1 76 ? 34.540 34.055 58.309 1.00 22.26 76 ASP G O 1
ATOM 4086 N N A ARG G 1 77 ? 33.036 34.602 59.931 0.50 21.84 77 ARG G N 1
ATOM 4087 N N B ARG G 1 77 ? 33.014 34.599 59.915 0.50 21.92 77 ARG G N 1
ATOM 4088 C CA A ARG G 1 77 ? 33.205 36.050 59.752 0.50 22.36 77 ARG G CA 1
ATOM 4089 C CA B ARG G 1 77 ? 33.201 36.047 59.780 0.50 22.55 77 ARG G CA 1
ATOM 4090 C C A ARG G 1 77 ? 34.618 36.500 60.116 0.50 22.04 77 ARG G C 1
ATOM 4091 C C B ARG G 1 77 ? 34.656 36.405 60.050 0.50 22.13 77 ARG G C 1
ATOM 4092 O O A ARG G 1 77 ? 35.191 37.364 59.437 0.50 21.89 77 ARG G O 1
ATOM 4093 O O B ARG G 1 77 ? 35.293 37.106 59.250 0.50 21.90 77 ARG G O 1
ATOM 4108 N N . ALA G 1 78 ? 35.180 35.898 61.164 1.00 21.54 78 ALA G N 1
ATOM 4109 C CA . ALA G 1 78 ? 36.575 36.113 61.536 1.00 22.14 78 ALA G CA 1
ATOM 4110 C C . ALA G 1 78 ? 37.513 35.634 60.425 1.00 22.50 78 ALA G C 1
ATOM 4111 O O . ALA G 1 78 ? 38.472 36.328 60.079 1.00 23.31 78 ALA G O 1
ATOM 4113 N N . GLN G 1 79 ? 37.222 34.480 59.839 1.00 23.03 79 GLN G N 1
ATOM 4114 C CA . GLN G 1 79 ? 38.045 33.986 58.715 1.00 23.75 79 GLN G CA 1
ATOM 4115 C C . GLN G 1 79 ? 38.030 34.972 57.534 1.00 24.04 79 GLN G C 1
ATOM 4116 O O . GLN G 1 79 ? 39.074 35.259 56.937 1.00 24.34 79 GLN G O 1
ATOM 4122 N N . THR G 1 80 ? 36.858 35.510 57.223 1.00 24.42 80 THR G N 1
ATOM 4123 C CA . THR G 1 80 ? 36.715 36.482 56.138 1.00 25.00 80 THR G CA 1
ATOM 4124 C C . THR G 1 80 ? 37.425 37.799 56.447 1.00 25.37 80 THR G C 1
ATOM 4125 O O . THR G 1 80 ? 37.842 38.541 55.533 1.00 25.79 80 THR G O 1
ATOM 4129 N N . CYS G 1 81 ? 37.585 38.083 57.733 1.00 23.88 81 CYS G N 1
ATOM 4130 C CA . CYS G 1 81 ? 38.353 39.246 58.176 1.00 23.88 81 CYS G CA 1
ATOM 4131 C C . CYS G 1 81 ? 39.857 38.994 58.309 1.00 24.14 81 CYS G C 1
ATOM 4132 O O . CYS G 1 81 ? 40.594 39.873 58.795 1.00 24.65 81 CYS G O 1
ATOM 4135 N N . GLY G 1 82 ? 40.288 37.801 57.908 1.00 24.95 82 GLY G N 1
ATOM 4136 C CA . GLY G 1 82 ? 41.687 37.350 57.995 1.00 25.26 82 GLY G CA 1
ATOM 4137 C C . GLY G 1 82 ? 42.229 37.089 59.400 1.00 25.66 82 GLY G C 1
ATOM 4138 O O . GLY G 1 82 ? 43.436 37.172 59.624 1.00 25.38 82 GLY G O 1
ATOM 4139 N N . LEU G 1 83 ? 41.349 36.735 60.342 1.00 24.21 83 LEU G N 1
ATOM 4140 C CA . LEU G 1 83 ? 41.747 36.619 61.752 1.00 24.23 83 LEU G CA 1
ATOM 4141 C C . LEU G 1 83 ? 42.084 35.192 62.178 1.00 24.06 83 LEU G C 1
ATOM 4142 O O . LEU G 1 83 ? 42.770 34.987 63.174 1.00 23.60 83 LEU G O 1
ATOM 4147 N N . VAL G 1 84 ? 41.613 34.217 61.410 1.00 24.43 84 VAL G N 1
ATOM 4148 C CA . VAL G 1 84 ? 41.943 32.818 61.649 1.00 25.51 84 VAL G CA 1
ATOM 4149 C C . VAL G 1 84 ? 42.225 32.083 60.344 1.00 26.76 84 VAL G C 1
ATOM 4150 O O . VAL G 1 84 ? 41.799 32.519 59.267 1.00 27.00 84 VAL G O 1
ATOM 4154 N N . LYS G 1 85 ? 42.923 30.963 60.454 1.00 28.10 85 LYS G N 1
ATOM 4155 C CA . LYS G 1 85 ? 43.256 30.146 59.295 1.00 30.01 85 LYS G CA 1
ATOM 4156 C C . LYS G 1 85 ? 42.105 29.230 58.912 1.00 31.15 85 LYS G C 1
ATOM 4157 O O . LYS G 1 85 ? 41.423 28.669 59.778 1.00 30.87 85 LYS G O 1
ATOM 4163 N N . ALA G 1 86 ? 41.885 29.084 57.609 1.00 32.67 86 ALA G N 1
ATOM 4164 C CA . ALA G 1 86 ? 40.922 28.108 57.097 1.00 34.49 86 ALA G CA 1
ATOM 4165 C C . ALA G 1 86 ? 41.351 26.697 57.517 1.00 35.39 86 ALA G C 1
ATOM 4166 O O . ALA G 1 86 ? 42.527 26.352 57.366 1.00 35.70 86 ALA G O 1
ATOM 4168 N N . ASP G 1 87 ? 40.425 25.897 58.067 1.00 37.03 87 ASP G N 1
ATOM 4169 C CA . ASP G 1 87 ? 40.758 24.499 58.386 1.00 38.28 87 ASP G CA 1
ATOM 4170 C C . ASP G 1 87 ? 41.116 23.681 57.145 1.00 39.39 87 ASP G C 1
ATOM 4171 O O . ASP G 1 87 ? 40.675 23.977 56.028 1.00 39.17 87 ASP G O 1
ATOM 4176 N N . THR G 1 88 ? 41.923 22.652 57.387 1.00 40.95 88 THR G N 1
ATOM 4177 C CA . THR G 1 88 ? 42.518 21.819 56.346 1.00 42.05 88 THR G CA 1
ATOM 4178 C C . THR G 1 88 ? 42.690 20.398 56.869 1.00 43.16 88 THR G C 1
ATOM 4179 O O . THR G 1 88 ? 42.088 20.031 57.906 1.00 43.06 88 THR G O 1
ATOM 4183 N N . TYR G 1 89 ? 43.494 19.579 56.070 1.00 44.44 89 TYR G N 1
ATOM 4184 C CA . TYR G 1 89 ? 44.165 18.351 56.622 1.00 45.50 89 TYR G CA 1
ATOM 4185 C C . TYR G 1 89 ? 43.197 17.155 56.903 1.00 45.81 89 TYR G C 1
ATOM 4186 O O . TYR G 1 89 ? 42.124 17.088 56.189 1.00 46.44 89 TYR G O 1
ATOM 4195 N N . LEU H 1 13 ? 22.740 -8.338 87.694 1.00 34.66 13 LEU H N 1
ATOM 4196 C CA . LEU H 1 13 ? 22.619 -6.940 87.192 1.00 34.47 13 LEU H CA 1
ATOM 4197 C C . LEU H 1 13 ? 22.094 -5.979 88.257 1.00 34.87 13 LEU H C 1
ATOM 4198 O O . LEU H 1 13 ? 20.985 -6.170 88.770 1.00 34.93 13 LEU H O 1
ATOM 4203 N N . SER H 1 14 ? 22.885 -4.957 88.593 1.00 34.88 14 SER H N 1
ATOM 4204 C CA . SER H 1 14 ? 22.411 -3.930 89.512 1.00 35.17 14 SER H CA 1
ATOM 4205 C C . SER H 1 14 ? 21.591 -2.871 88.776 1.00 34.77 14 SER H C 1
ATOM 4206 O O . SER H 1 14 ? 21.978 -2.412 87.701 1.00 34.60 14 SER H O 1
ATOM 4209 N N . PRO H 1 15 ? 20.439 -2.497 89.357 1.00 34.68 15 PRO H N 1
ATOM 4210 C CA . PRO H 1 15 ? 19.580 -1.440 88.819 1.00 33.97 15 PRO H CA 1
ATOM 4211 C C . PRO H 1 15 ? 20.354 -0.145 88.671 1.00 33.23 15 PRO H C 1
ATOM 4212 O O . PRO H 1 15 ? 19.976 0.713 87.869 1.00 34.14 15 PRO H O 1
ATOM 4216 N N . GLN H 1 16 ? 21.435 -0.017 89.440 1.00 31.27 16 GLN H N 1
ATOM 4217 C CA . GLN H 1 16 ? 22.259 1.185 89.410 1.00 30.29 16 GLN H CA 1
ATOM 4218 C C . GLN H 1 16 ? 22.939 1.345 88.061 1.00 26.44 16 GLN H C 1
ATOM 4219 O O . GLN H 1 16 ? 23.460 2.421 87.765 1.00 27.22 16 GLN H O 1
ATOM 4225 N N . TYR H 1 17 ? 22.972 0.283 87.252 1.00 22.61 17 TYR H N 1
ATOM 4226 C CA . TYR H 1 17 ? 23.530 0.451 85.906 1.00 18.52 17 TYR H CA 1
ATOM 4227 C C . TYR H 1 17 ? 22.557 0.133 84.775 1.00 15.80 17 TYR H C 1
ATOM 4228 O O . TYR H 1 17 ? 22.983 -0.226 83.691 1.00 14.51 17 TYR H O 1
ATOM 4237 N N . ASN H 1 18 ? 21.265 0.267 85.031 1.00 12.93 18 ASN H N 1
ATOM 4238 C CA . ASN H 1 18 ? 20.279 0.110 83.944 1.00 11.15 18 ASN H CA 1
ATOM 4239 C C . ASN H 1 18 ? 20.149 1.428 83.192 1.00 10.77 18 ASN H C 1
ATOM 4240 O O . ASN H 1 18 ? 20.725 2.447 83.616 1.00 9.00 18 ASN H O 1
ATOM 4245 N N . TRP H 1 19 ? 19.374 1.421 82.103 1.00 8.60 19 TRP H N 1
ATOM 4246 C CA . TRP H 1 19 ? 19.293 2.603 81.230 1.00 8.37 19 TRP H CA 1
ATOM 4247 C C . TRP H 1 19 ? 18.654 3.798 81.905 1.00 8.35 19 TRP H C 1
ATOM 4248 O O . TRP H 1 19 ? 18.930 4.917 81.518 1.00 7.96 19 TRP H O 1
ATOM 4259 N N . VAL H 1 20 ? 17.795 3.555 82.895 1.00 7.67 20 VAL H N 1
ATOM 4260 C CA . VAL H 1 20 ? 17.149 4.679 83.607 1.00 8.56 20 VAL H CA 1
ATOM 4261 C C . VAL H 1 20 ? 18.184 5.369 84.474 1.00 9.36 20 VAL H C 1
ATOM 4262 O O . VAL H 1 20 ? 18.381 6.575 84.352 1.00 9.83 20 VAL H O 1
ATOM 4266 N N . ALA H 1 21 ? 18.860 4.627 85.353 1.00 9.03 21 ALA H N 1
ATOM 4267 C CA . ALA H 1 21 ? 19.918 5.214 86.174 1.00 9.73 21 ALA H CA 1
ATOM 4268 C C . ALA H 1 21 ? 21.009 5.874 85.316 1.00 10.04 21 ALA H C 1
ATOM 4269 O O . ALA H 1 21 ? 21.457 6.989 85.611 1.00 9.68 21 ALA H O 1
ATOM 4271 N N . CYS H 1 22 ? 21.439 5.168 84.276 1.00 9.34 22 CYS H N 1
ATOM 4272 C CA . CYS H 1 22 ? 22.475 5.675 83.394 1.00 9.77 22 CYS H CA 1
ATOM 4273 C C . CYS H 1 22 ? 22.032 6.919 82.625 1.00 10.06 22 CYS H C 1
ATOM 4274 O O . CYS H 1 22 ? 22.857 7.838 82.439 1.00 10.61 22 CYS H O 1
ATOM 4277 N N . GLY H 1 23 ? 20.764 6.938 82.216 1.00 9.85 23 GLY H N 1
ATOM 4278 C CA . GLY H 1 23 ? 20.130 8.091 81.522 1.00 10.26 23 GLY H CA 1
ATOM 4279 C C . GLY H 1 23 ? 20.051 9.316 82.414 1.00 11.66 23 GLY H C 1
ATOM 4280 O O . GLY H 1 23 ? 20.293 10.449 81.958 1.00 11.20 23 GLY H O 1
ATOM 4281 N N . ILE H 1 24 ? 19.717 9.099 83.687 1.00 10.85 24 ILE H N 1
ATOM 4282 C CA . ILE H 1 24 ? 19.709 10.189 84.683 1.00 11.19 24 ILE H CA 1
ATOM 4283 C C . ILE H 1 24 ? 21.127 10.733 84.876 1.00 11.22 24 ILE H C 1
ATOM 4284 O O . ILE H 1 24 ? 21.331 11.947 84.890 1.00 10.74 24 ILE H O 1
ATOM 4289 N N . LEU H 1 25 ? 22.099 9.846 85.025 1.00 9.95 25 LEU H N 1
ATOM 4290 C CA . LEU H 1 25 ? 23.508 10.282 85.157 1.00 11.42 25 LEU H CA 1
ATOM 4291 C C . LEU H 1 25 ? 23.945 11.094 83.937 1.00 11.03 25 LEU H C 1
ATOM 4292 O O . LEU H 1 25 ? 24.536 12.155 84.091 1.00 10.85 25 LEU H O 1
ATOM 4297 N N . GLU H 1 26 ? 23.644 10.598 82.735 1.00 10.87 26 GLU H N 1
ATOM 4298 C CA . GLU H 1 26 ? 24.027 11.322 81.511 1.00 10.59 26 GLU H CA 1
ATOM 4299 C C . GLU H 1 26 ? 23.397 12.723 81.474 1.00 11.71 26 GLU H C 1
ATOM 4300 O O . GLU H 1 26 ? 24.105 13.715 81.242 1.00 11.10 26 GLU H O 1
ATOM 4306 N N . GLY H 1 27 ? 22.091 12.793 81.710 1.00 11.44 27 GLY H N 1
ATOM 4307 C CA . GLY H 1 27 ? 21.353 14.063 81.678 1.00 11.77 27 GLY H CA 1
ATOM 4308 C C . GLY H 1 27 ? 21.931 14.999 82.717 1.00 12.02 27 GLY H C 1
ATOM 4309 O O . GLY H 1 27 ? 22.188 16.190 82.433 1.00 10.23 27 GLY H O 1
ATOM 4310 N N . GLY H 1 28 ? 22.158 14.474 83.923 1.00 10.46 28 GLY H N 1
ATOM 4311 C CA . GLY H 1 28 ? 22.698 15.329 84.995 1.00 10.46 28 GLY H CA 1
ATOM 4312 C C . GLY H 1 28 ? 24.078 15.877 84.680 1.00 10.89 28 GLY H C 1
ATOM 4313 O O . GLY H 1 28 ? 24.348 17.045 84.938 1.00 9.83 28 GLY H O 1
ATOM 4314 N N . LEU H 1 29 ? 24.937 15.031 84.112 1.00 10.38 29 LEU H N 1
ATOM 4315 C CA . LEU H 1 29 ? 26.306 15.429 83.806 1.00 11.73 29 LEU H CA 1
ATOM 4316 C C . LEU H 1 29 ? 26.330 16.435 82.665 1.00 11.70 29 LEU H C 1
ATOM 4317 O O . LEU H 1 29 ? 27.134 17.351 82.694 1.00 12.47 29 LEU H O 1
ATOM 4322 N N . LYS H 1 30 ? 25.422 16.281 81.708 1.00 11.74 30 LYS H N 1
ATOM 4323 C CA . LYS H 1 30 ? 25.272 17.278 80.640 1.00 12.32 30 LYS H CA 1
ATOM 4324 C C . LYS H 1 30 ? 24.722 18.601 81.185 1.00 12.22 30 LYS H C 1
ATOM 4325 O O . LYS H 1 30 ? 25.214 19.672 80.814 1.00 11.35 30 LYS H O 1
ATOM 4331 N N . ALA H 1 31 ? 23.690 18.539 82.029 1.00 10.63 31 ALA H N 1
ATOM 4332 C CA . ALA H 1 31 ? 23.118 19.764 82.597 1.00 10.92 31 ALA H CA 1
ATOM 4333 C C . ALA H 1 31 ? 24.145 20.514 83.419 1.00 11.69 31 ALA H C 1
ATOM 4334 O O . ALA H 1 31 ? 24.117 21.749 83.455 1.00 12.48 31 ALA H O 1
ATOM 4336 N N . ALA H 1 32 ? 25.043 19.767 84.063 1.00 12.11 32 ALA H N 1
ATOM 4337 C CA . ALA H 1 32 ? 26.105 20.352 84.890 1.00 14.05 32 ALA H CA 1
ATOM 4338 C C . ALA H 1 32 ? 27.259 20.927 84.057 1.00 14.34 32 ALA H C 1
ATOM 4339 O O . ALA H 1 32 ? 28.169 21.566 84.615 1.00 15.84 32 ALA H O 1
ATOM 4341 N N . GLY H 1 33 ? 27.213 20.695 82.745 1.00 15.39 33 GLY H N 1
ATOM 4342 C CA . GLY H 1 33 ? 28.192 21.198 81.764 1.00 16.21 33 GLY H CA 1
ATOM 4343 C C . GLY H 1 33 ? 29.538 20.489 81.813 1.00 17.13 33 GLY H C 1
ATOM 4344 O O . GLY H 1 33 ? 30.549 21.076 81.425 1.00 18.20 33 GLY H O 1
ATOM 4345 N N . VAL H 1 34 ? 29.568 19.253 82.314 1.00 16.55 34 VAL H N 1
ATOM 4346 C CA . VAL H 1 34 ? 30.819 18.480 82.376 1.00 16.02 34 VAL H CA 1
ATOM 4347 C C . VAL H 1 34 ? 30.977 17.359 81.344 1.00 16.80 34 VAL H C 1
ATOM 4348 O O . VAL H 1 34 ? 32.096 17.051 80.931 1.00 16.55 34 VAL H O 1
ATOM 4352 N N . LEU H 1 35 ? 29.864 16.746 80.933 1.00 16.84 35 LEU H N 1
ATOM 4353 C CA . LEU H 1 35 ? 29.894 15.673 79.947 1.00 18.05 35 LEU H CA 1
ATOM 4354 C C . LEU H 1 35 ? 29.775 16.225 78.537 1.00 20.04 35 LEU H C 1
ATOM 4355 O O . LEU H 1 35 ? 28.873 17.031 78.255 1.00 21.27 35 LEU H O 1
ATOM 4360 N N . GLU H 1 36 ? 30.672 15.764 77.663 1.00 21.15 36 GLU H N 1
ATOM 4361 C CA . GLU H 1 36 ? 30.729 16.147 76.250 1.00 22.85 36 GLU H CA 1
ATOM 4362 C C . GLU H 1 36 ? 30.660 14.915 75.366 1.00 22.85 36 GLU H C 1
ATOM 4363 O O . GLU H 1 36 ? 31.008 13.823 75.792 1.00 22.64 36 GLU H O 1
ATOM 4369 N N . GLU H 1 37 ? 30.272 15.106 74.106 1.00 23.62 37 GLU H N 1
ATOM 4370 C CA . GLU H 1 37 ? 30.356 14.053 73.110 1.00 24.50 37 GLU H CA 1
ATOM 4371 C C . GLU H 1 37 ? 31.815 13.653 72.893 1.00 24.28 37 GLU H C 1
ATOM 4372 O O . GLU H 1 37 ? 32.678 14.511 72.767 1.00 24.82 37 GLU H O 1
ATOM 4378 N N . GLY H 1 38 ? 32.079 12.353 72.894 1.00 23.65 38 GLY H N 1
ATOM 4379 C CA . GLY H 1 38 ? 33.382 11.827 72.510 1.00 22.83 38 GLY H CA 1
ATOM 4380 C C . GLY H 1 38 ? 34.453 11.923 73.573 1.00 21.61 38 GLY H C 1
ATOM 4381 O O . GLY H 1 38 ? 35.634 11.859 73.258 1.00 21.81 38 GLY H O 1
ATOM 4382 N N . GLN H 1 39 ? 34.052 12.057 74.837 1.00 20.51 39 GLN H N 1
ATOM 4383 C CA . GLN H 1 39 ? 34.999 12.218 75.946 1.00 19.43 39 GLN H CA 1
ATOM 4384 C C . GLN H 1 39 ? 35.568 10.892 76.401 1.00 18.79 39 GLN H C 1
ATOM 4385 O O . GLN H 1 39 ? 34.882 9.858 76.335 1.00 19.10 39 GLN H O 1
ATOM 4391 N N . TYR H 1 40 ? 36.815 10.944 76.873 1.00 18.14 40 TYR H N 1
ATOM 4392 C CA . TYR H 1 40 ? 37.441 9.864 77.620 1.00 18.16 40 TYR H CA 1
ATOM 4393 C C . TYR H 1 40 ? 37.201 10.058 79.111 1.00 17.37 40 TYR H C 1
ATOM 4394 O O . TYR H 1 40 ? 36.950 11.184 79.558 1.00 16.77 40 TYR H O 1
ATOM 4403 N N . ASN H 1 41 ? 37.305 8.957 79.861 1.00 16.69 41 ASN H N 1
ATOM 4404 C CA . ASN H 1 41 ? 37.165 8.932 81.319 1.00 15.90 41 ASN H CA 1
ATOM 4405 C C . ASN H 1 41 ? 37.962 10.067 81.972 1.00 16.16 41 ASN H C 1
ATOM 4406 O O . ASN H 1 41 ? 37.415 10.900 82.703 1.00 15.00 41 ASN H O 1
ATOM 4411 N N . ARG H 1 42 ? 39.261 10.120 81.683 1.00 15.55 42 ARG H N 1
ATOM 4412 C CA . ARG H 1 42 ? 40.115 11.159 82.279 1.00 17.06 42 ARG H CA 1
ATOM 4413 C C . ARG H 1 42 ? 39.598 12.583 82.032 1.00 15.78 42 ARG H C 1
ATOM 4414 O O . ARG H 1 42 ? 39.635 13.419 82.938 1.00 16.28 42 ARG H O 1
ATOM 4422 N N . GLU H 1 43 ? 39.118 12.853 80.815 1.00 15.42 43 GLU H N 1
ATOM 4423 C CA . GLU H 1 43 ? 38.605 14.173 80.453 1.00 14.65 43 GLU H CA 1
ATOM 4424 C C . GLU H 1 43 ? 37.371 14.562 81.275 1.00 14.39 43 GLU H C 1
ATOM 4425 O O . GLU H 1 43 ? 37.242 15.709 81.723 1.00 14.04 43 GLU H O 1
ATOM 4431 N N . LEU H 1 44 ? 36.463 13.607 81.464 1.00 14.07 44 LEU H N 1
ATOM 4432 C CA . LEU H 1 44 ? 35.277 13.834 82.304 1.00 13.72 44 LEU H CA 1
ATOM 4433 C C . LEU H 1 44 ? 35.710 14.064 83.749 1.00 13.25 44 LEU H C 1
ATOM 4434 O O . LEU H 1 44 ? 35.218 14.978 84.413 1.00 12.87 44 LEU H O 1
ATOM 4439 N N . ALA H 1 45 ? 36.634 13.233 84.232 1.00 13.77 45 ALA H N 1
ATOM 4440 C CA . ALA H 1 45 ? 37.093 13.353 85.620 1.00 15.02 45 ALA H CA 1
ATOM 4441 C C . ALA H 1 45 ? 37.686 14.748 85.848 1.00 15.45 45 ALA H C 1
ATOM 4442 O O . ALA H 1 45 ? 37.439 15.395 86.875 1.00 15.66 45 ALA H O 1
ATOM 4444 N N . GLU H 1 46 ? 38.460 15.224 84.879 1.00 16.33 46 GLU H N 1
ATOM 4445 C CA . GLU H 1 46 ? 39.086 16.534 85.035 1.00 17.90 46 GLU H CA 1
ATOM 4446 C C . GLU H 1 46 ? 38.060 17.676 84.964 1.00 15.82 46 GLU H C 1
ATOM 4447 O O . GLU H 1 46 ? 38.196 18.679 85.679 1.00 14.48 46 GLU H O 1
ATOM 4453 N N . ALA H 1 47 ? 37.045 17.523 84.110 1.00 14.03 47 ALA H N 1
ATOM 4454 C CA . ALA H 1 47 ? 35.979 18.511 83.993 1.00 12.50 47 ALA H CA 1
ATOM 4455 C C . ALA H 1 47 ? 35.201 18.613 85.300 1.00 12.34 47 ALA H C 1
ATOM 4456 O O . ALA H 1 47 ? 34.879 19.727 85.740 1.00 12.83 47 ALA H O 1
ATOM 4458 N N . ILE H 1 48 ? 34.891 17.460 85.900 1.00 11.36 48 ILE H N 1
ATOM 4459 C CA . ILE H 1 48 ? 34.149 17.430 87.180 1.00 11.70 48 ILE H CA 1
ATOM 4460 C C . ILE H 1 48 ? 34.994 18.094 88.271 1.00 12.53 48 ILE H C 1
ATOM 4461 O O . ILE H 1 48 ? 34.502 18.955 89.031 1.00 12.22 48 ILE H O 1
ATOM 4466 N N . ALA H 1 49 ? 36.258 17.684 88.350 1.00 12.62 49 ALA H N 1
ATOM 4467 C CA . ALA H 1 49 ? 37.145 18.218 89.395 1.00 13.73 49 ALA H CA 1
ATOM 4468 C C . ALA H 1 49 ? 37.277 19.747 89.244 1.00 13.26 49 ALA H C 1
ATOM 4469 O O . ALA H 1 49 ? 37.196 20.474 90.238 1.00 13.70 49 ALA H O 1
ATOM 4471 N N . ALA H 1 50 ? 37.407 20.236 88.004 1.00 13.29 50 ALA H N 1
ATOM 4472 C CA . ALA H 1 50 ? 37.462 21.690 87.754 1.00 13.81 50 ALA H CA 1
ATOM 4473 C C . ALA H 1 50 ? 36.248 22.428 88.312 1.00 13.04 50 ALA H C 1
ATOM 4474 O O . ALA H 1 50 ? 36.385 23.492 88.919 1.00 12.87 50 ALA H O 1
ATOM 4476 N N . LYS H 1 51 ? 35.052 21.865 88.107 1.00 13.31 51 LYS H N 1
ATOM 4477 C CA . LYS H 1 51 ? 33.833 22.501 88.573 1.00 13.10 51 LYS H CA 1
ATOM 4478 C C . LYS H 1 51 ? 33.629 22.291 90.071 1.00 12.58 51 LYS H C 1
ATOM 4479 O O . LYS H 1 51 ? 32.839 23.007 90.685 1.00 12.98 51 LYS H O 1
ATOM 4485 N N . GLY H 1 52 ? 34.396 21.367 90.658 1.00 13.05 52 GLY H N 1
ATOM 4486 C CA . GLY H 1 52 ? 34.356 21.148 92.093 1.00 13.45 52 GLY H CA 1
ATOM 4487 C C . GLY H 1 52 ? 35.317 22.031 92.861 1.00 14.17 52 GLY H C 1
ATOM 4488 O O . GLY H 1 52 ? 35.192 22.171 94.094 1.00 14.94 52 GLY H O 1
ATOM 4489 N N . GLU H 1 53 ? 36.245 22.670 92.156 1.00 13.50 53 GLU H N 1
ATOM 4490 C CA . GLU H 1 53 ? 37.223 23.539 92.857 1.00 13.41 53 GLU H CA 1
ATOM 4491 C C . GLU H 1 53 ? 36.584 24.808 93.416 1.00 14.80 53 GLU H C 1
ATOM 4492 O O . GLU H 1 53 ? 35.693 25.399 92.808 1.00 15.08 53 GLU H O 1
ATOM 4498 N N . GLY H 1 54 ? 37.090 25.282 94.548 1.00 13.59 54 GLY H N 1
ATOM 4499 C CA . GLY H 1 54 ? 36.512 26.488 95.152 1.00 12.91 54 GLY H CA 1
ATOM 4500 C C . GLY H 1 54 ? 37.308 26.843 96.372 1.00 12.47 54 GLY H C 1
ATOM 4501 O O . GLY H 1 54 ? 38.436 26.366 96.538 1.00 12.82 54 GLY H O 1
ATOM 4502 N N . PHE H 1 55 ? 36.697 27.641 97.225 1.00 11.72 55 PHE H N 1
ATOM 4503 C CA . PHE H 1 55 ? 37.342 28.118 98.440 1.00 11.03 55 PHE H CA 1
ATOM 4504 C C . PHE H 1 55 ? 37.902 26.955 99.240 1.00 10.67 55 PHE H C 1
ATOM 4505 O O . PHE H 1 55 ? 39.064 26.987 99.626 1.00 11.65 55 PHE H O 1
ATOM 4513 N N . TRP H 1 56 ? 37.101 25.918 99.479 1.00 10.51 56 TRP H N 1
ATOM 4514 C CA . TRP H 1 56 ? 37.582 24.864 100.380 1.00 11.01 56 TRP H CA 1
ATOM 4515 C C . TRP H 1 56 ? 38.666 23.996 99.756 1.00 11.17 56 TRP H C 1
ATOM 4516 O O . TRP H 1 56 ? 39.568 23.551 100.477 1.00 11.40 56 TRP H O 1
ATOM 4527 N N . THR H 1 57 ? 38.599 23.731 98.445 1.00 10.72 57 THR H N 1
ATOM 4528 C CA . THR H 1 57 ? 39.617 22.866 97.852 1.00 12.36 57 THR H CA 1
ATOM 4529 C C . THR H 1 57 ? 40.972 23.542 97.828 1.00 12.94 57 THR H C 1
ATOM 4530 O O . THR H 1 57 ? 41.994 22.853 97.945 1.00 13.67 57 THR H O 1
ATOM 4534 N N . THR H 1 58 ? 40.993 24.858 97.652 1.00 12.43 58 THR H N 1
ATOM 4535 C CA . THR H 1 58 ? 42.282 25.579 97.575 1.00 14.21 58 THR H CA 1
ATOM 4536 C C . THR H 1 58 ? 42.875 25.791 98.969 1.00 13.43 58 THR H C 1
ATOM 4537 O O . THR H 1 58 ? 44.102 25.804 99.119 1.00 14.64 58 THR H O 1
ATOM 4541 N N . GLN H 1 59 ? 42.020 25.982 99.972 1.00 12.08 59 GLN H N 1
ATOM 4542 C CA . GLN H 1 59 ? 42.497 26.321 101.332 1.00 12.36 59 GLN H CA 1
ATOM 4543 C C . GLN H 1 59 ? 42.883 25.047 102.142 1.00 11.88 59 GLN H C 1
ATOM 4544 O O . GLN H 1 59 ? 43.644 25.123 103.144 1.00 10.96 59 GLN H O 1
ATOM 4550 N N . PHE H 1 60 ? 42.371 23.890 101.718 1.00 10.16 60 PHE H N 1
ATOM 4551 C CA . PHE H 1 60 ? 42.551 22.628 102.466 1.00 11.03 60 PHE H CA 1
ATOM 4552 C C . PHE H 1 60 ? 42.908 21.508 101.501 1.00 11.43 60 PHE H C 1
ATOM 4553 O O . PHE H 1 60 ? 42.030 20.940 100.808 1.00 10.34 60 PHE H O 1
ATOM 4561 N N . PRO H 1 61 ? 44.195 21.155 101.447 1.00 11.55 61 PRO H N 1
ATOM 4562 C CA . PRO H 1 61 ? 44.602 20.108 100.504 1.00 12.18 61 PRO H CA 1
ATOM 4563 C C . PRO H 1 61 ? 43.868 18.769 100.636 1.00 12.75 61 PRO H C 1
ATOM 4564 O O . PRO H 1 61 ? 43.674 18.120 99.616 1.00 13.55 61 PRO H O 1
ATOM 4568 N N . GLN H 1 62 ? 43.414 18.383 101.843 1.00 13.22 62 GLN H N 1
ATOM 4569 C CA . GLN H 1 62 ? 42.548 17.195 102.069 1.00 15.42 62 GLN H CA 1
ATOM 4570 C C . GLN H 1 62 ? 41.266 17.252 101.215 1.00 13.71 62 GLN H C 1
ATOM 4571 O O . GLN H 1 62 ? 40.769 16.236 100.674 1.00 14.01 62 GLN H O 1
ATOM 4577 N N . ILE H 1 63 ? 40.731 18.460 101.078 1.00 12.47 63 ILE H N 1
ATOM 4578 C CA . ILE H 1 63 ? 39.462 18.668 100.391 1.00 12.51 63 ILE H CA 1
ATOM 4579 C C . ILE H 1 63 ? 39.726 18.714 98.877 1.00 12.03 63 ILE H C 1
ATOM 4580 O O . ILE H 1 63 ? 38.927 18.210 98.096 1.00 12.24 63 ILE H O 1
ATOM 4585 N N . GLY H 1 64 ? 40.863 19.287 98.480 1.00 11.14 64 GLY H N 1
ATOM 4586 C CA . GLY H 1 64 ? 41.306 19.237 97.081 1.00 11.90 64 GLY H CA 1
ATOM 4587 C C . GLY H 1 64 ? 41.434 17.778 96.631 1.00 12.55 64 GLY H C 1
ATOM 4588 O O . GLY H 1 64 ? 40.964 17.401 95.538 1.00 12.35 64 GLY H O 1
ATOM 4589 N N . ASP H 1 65 ? 42.023 16.949 97.497 1.00 11.50 65 ASP H N 1
ATOM 4590 C CA . ASP H 1 65 ? 42.155 15.512 97.248 1.00 13.43 65 ASP H CA 1
ATOM 4591 C C . ASP H 1 65 ? 40.790 14.833 97.131 1.00 13.28 65 ASP H C 1
ATOM 4592 O O . ASP H 1 65 ? 40.557 14.043 96.208 1.00 12.75 65 ASP H O 1
ATOM 4597 N N . TRP H 1 66 ? 39.884 15.172 98.047 1.00 13.18 66 TRP H N 1
ATOM 4598 C CA . TRP H 1 66 ? 38.538 14.608 98.055 1.00 13.70 66 TRP H CA 1
ATOM 4599 C C . TRP H 1 66 ? 37.831 14.915 96.726 1.00 13.55 66 TRP H C 1
ATOM 4600 O O . TRP H 1 66 ? 37.208 14.029 96.109 1.00 12.98 66 TRP H O 1
ATOM 4611 N N . ASN H 1 67 ? 37.926 16.168 96.296 1.00 12.83 67 ASN H N 1
ATOM 4612 C CA . ASN H 1 67 ? 37.368 16.599 94.991 1.00 13.43 67 ASN H CA 1
ATOM 4613 C C . ASN H 1 67 ? 37.901 15.717 93.847 1.00 14.44 67 ASN H C 1
ATOM 4614 O O . ASN H 1 67 ? 37.128 15.153 93.073 1.00 14.79 67 ASN H O 1
ATOM 4619 N N . GLU H 1 68 ? 39.223 15.554 93.778 1.00 14.24 68 GLU H N 1
ATOM 4620 C CA . GLU H 1 68 ? 39.832 14.766 92.725 1.00 15.66 68 GLU H CA 1
ATOM 4621 C C . GLU H 1 68 ? 39.402 13.300 92.782 1.00 15.82 68 GLU H C 1
ATOM 4622 O O . GLU H 1 68 ? 39.041 12.702 91.741 1.00 15.78 68 GLU H O 1
ATOM 4628 N N . ASP H 1 69 ? 39.416 12.724 93.983 1.00 15.30 69 ASP H N 1
ATOM 4629 C CA . ASP H 1 69 ? 39.048 11.311 94.149 1.00 15.68 69 ASP H CA 1
ATOM 4630 C C . ASP H 1 69 ? 37.593 11.063 93.745 1.00 15.72 69 ASP H C 1
ATOM 4631 O O . ASP H 1 69 ? 37.289 10.057 93.077 1.00 15.26 69 ASP H O 1
ATOM 4636 N N . GLN H 1 70 ? 36.701 11.953 94.171 1.00 15.50 70 GLN H N 1
ATOM 4637 C CA . GLN H 1 70 ? 35.269 11.773 93.913 1.00 15.90 70 GLN H CA 1
ATOM 4638 C C . GLN H 1 70 ? 34.982 12.014 92.433 1.00 15.52 70 GLN H C 1
ATOM 4639 O O . GLN H 1 70 ? 34.109 11.339 91.859 1.00 16.26 70 GLN H O 1
ATOM 4645 N N . ALA H 1 71 ? 35.708 12.963 91.829 1.00 14.82 71 ALA H N 1
ATOM 4646 C CA . ALA H 1 71 ? 35.603 13.221 90.381 1.00 14.89 71 ALA H CA 1
ATOM 4647 C C . ALA H 1 71 ? 35.999 11.979 89.573 1.00 15.14 71 ALA H C 1
ATOM 4648 O O . ALA H 1 71 ? 35.291 11.583 88.629 1.00 14.37 71 ALA H O 1
ATOM 4650 N N . ALA H 1 72 ? 37.111 11.355 89.949 1.00 14.77 72 ALA H N 1
ATOM 4651 C CA . ALA H 1 72 ? 37.515 10.099 89.293 1.00 14.76 72 ALA H CA 1
ATOM 4652 C C . ALA H 1 72 ? 36.508 8.963 89.508 1.00 14.43 72 ALA H C 1
ATOM 4653 O O . ALA H 1 72 ? 36.214 8.198 88.571 1.00 14.20 72 ALA H O 1
ATOM 4655 N N . ALA H 1 73 ? 35.957 8.849 90.717 1.00 14.11 73 ALA H N 1
ATOM 4656 C CA . ALA H 1 73 ? 34.966 7.786 90.991 1.00 13.97 73 ALA H CA 1
ATOM 4657 C C . ALA H 1 73 ? 33.722 7.981 90.150 1.00 14.66 73 ALA H C 1
ATOM 4658 O O . ALA H 1 73 ? 33.172 6.999 89.597 1.00 14.20 73 ALA H O 1
ATOM 4660 N N . LEU H 1 74 ? 33.281 9.238 90.034 1.00 13.40 74 LEU H N 1
ATOM 4661 C CA . LEU H 1 74 ? 32.079 9.537 89.256 1.00 14.66 74 LEU H CA 1
ATOM 4662 C C . LEU H 1 74 ? 32.323 9.286 87.766 1.00 14.14 74 LEU H C 1
ATOM 4663 O O . LEU H 1 74 ? 31.465 8.721 87.074 1.00 13.58 74 LEU H O 1
ATOM 4668 N N . ALA H 1 75 ? 33.501 9.673 87.276 1.00 13.60 75 ALA H N 1
ATOM 4669 C CA . ALA H 1 75 ? 33.858 9.410 85.871 1.00 14.05 75 ALA H CA 1
ATOM 4670 C C . ALA H 1 75 ? 33.878 7.920 85.583 1.00 14.40 75 ALA H C 1
ATOM 4671 O O . ALA H 1 75 ? 33.470 7.495 84.483 1.00 13.84 75 ALA H O 1
ATOM 4673 N N . ASP H 1 76 ? 34.330 7.123 86.556 1.00 14.58 76 ASP H N 1
ATOM 4674 C CA . ASP H 1 76 ? 34.307 5.643 86.417 1.00 15.21 76 ASP H CA 1
ATOM 4675 C C . ASP H 1 76 ? 32.871 5.095 86.298 1.00 15.00 76 ASP H C 1
ATOM 4676 O O . ASP H 1 76 ? 32.592 4.205 85.471 1.00 14.09 76 ASP H O 1
ATOM 4681 N N . ARG H 1 77 ? 31.962 5.614 87.126 1.00 14.89 77 ARG H N 1
ATOM 4682 C CA . ARG H 1 77 ? 30.547 5.267 87.004 1.00 16.70 77 ARG H CA 1
ATOM 4683 C C . ARG H 1 77 ? 29.994 5.630 85.615 1.00 14.15 77 ARG H C 1
ATOM 4684 O O . ARG H 1 77 ? 29.252 4.838 84.991 1.00 12.54 77 ARG H O 1
ATOM 4692 N N . ALA H 1 78 ? 30.382 6.795 85.107 1.00 13.12 78 ALA H N 1
ATOM 4693 C CA . ALA H 1 78 ? 29.958 7.242 83.773 1.00 12.08 78 ALA H CA 1
ATOM 4694 C C . ALA H 1 78 ? 30.478 6.302 82.702 1.00 12.38 78 ALA H C 1
ATOM 4695 O O . ALA H 1 78 ? 29.764 5.971 81.737 1.00 12.42 78 ALA H O 1
ATOM 4697 N N . GLN H 1 79 ? 31.713 5.851 82.878 1.00 12.41 79 GLN H N 1
ATOM 4698 C CA . GLN H 1 79 ? 32.277 4.864 81.936 1.00 12.36 79 GLN H CA 1
ATOM 4699 C C . GLN H 1 79 ? 31.468 3.576 81.971 1.00 12.93 79 GLN H C 1
ATOM 4700 O O . GLN H 1 79 ? 31.177 3.007 80.917 1.00 13.48 79 GLN H O 1
ATOM 4706 N N . THR H 1 80 ? 31.142 3.097 83.169 1.00 12.94 80 THR H N 1
ATOM 4707 C CA . THR H 1 80 ? 30.371 1.853 83.306 1.00 13.23 80 THR H CA 1
ATOM 4708 C C . THR H 1 80 ? 29.034 1.988 82.599 1.00 14.01 80 THR H C 1
ATOM 4709 O O . THR H 1 80 ? 28.563 1.039 81.946 1.00 12.46 80 THR H O 1
ATOM 4713 N N . CYS H 1 81 ? 28.449 3.179 82.701 1.00 12.57 81 CYS H N 1
ATOM 4714 C CA . CYS H 1 81 ? 27.210 3.529 81.997 1.00 13.28 81 CYS H CA 1
ATOM 4715 C C . CYS H 1 81 ? 27.344 3.756 80.482 1.00 13.81 81 CYS H C 1
ATOM 4716 O O . CYS H 1 81 ? 26.362 4.116 79.824 1.00 14.78 81 CYS H O 1
ATOM 4719 N N . GLY H 1 82 ? 28.544 3.575 79.941 1.00 14.34 82 GLY H N 1
ATOM 4720 C CA . GLY H 1 82 ? 28.809 3.779 78.506 1.00 14.67 82 GLY H CA 1
ATOM 4721 C C . GLY H 1 82 ? 28.782 5.240 78.073 1.00 14.67 82 GLY H C 1
ATOM 4722 O O . GLY H 1 82 ? 28.529 5.550 76.898 1.00 14.40 82 GLY H O 1
ATOM 4723 N N . LEU H 1 83 ? 29.055 6.161 79.005 1.00 13.30 83 LEU H N 1
ATOM 4724 C CA . LEU H 1 83 ? 28.955 7.573 78.679 1.00 13.21 83 LEU H CA 1
ATOM 4725 C C . LEU H 1 83 ? 30.259 8.198 78.220 1.00 13.49 83 LEU H C 1
ATOM 4726 O O . LEU H 1 83 ? 30.250 9.252 77.582 1.00 13.98 83 LEU H O 1
ATOM 4731 N N . VAL H 1 84 ? 31.369 7.562 78.566 1.00 14.27 84 VAL H N 1
ATOM 4732 C CA . VAL H 1 84 ? 32.686 8.017 78.147 1.00 14.57 84 VAL H CA 1
ATOM 4733 C C . VAL H 1 84 ? 33.546 6.811 77.765 1.00 15.95 84 VAL H C 1
ATOM 4734 O O . VAL H 1 84 ? 33.257 5.669 78.164 1.00 15.53 84 VAL H O 1
ATOM 4738 N N . LYS H 1 85 ? 34.611 7.086 77.016 1.00 17.16 85 LYS H N 1
ATOM 4739 C CA . LYS H 1 85 ? 35.521 6.043 76.544 1.00 19.38 85 LYS H CA 1
ATOM 4740 C C . LYS H 1 85 ? 36.544 5.667 77.613 1.00 19.18 85 LYS H C 1
ATOM 4741 O O . LYS H 1 85 ? 36.982 6.519 78.381 1.00 19.23 85 LYS H O 1
ATOM 4747 N N . ALA H 1 86 ? 36.944 4.394 77.642 1.00 19.81 86 ALA H N 1
ATOM 4748 C CA . ALA H 1 86 ? 38.087 3.962 78.467 1.00 20.33 86 ALA H CA 1
ATOM 4749 C C . ALA H 1 86 ? 39.377 4.676 78.051 1.00 20.71 86 ALA H C 1
ATOM 4750 O O . ALA H 1 86 ? 39.597 4.918 76.862 1.00 20.49 86 ALA H O 1
ATOM 4752 N N . ASP H 1 87 ? 40.224 4.999 79.029 1.00 21.49 87 ASP H N 1
ATOM 4753 C CA . ASP H 1 87 ? 41.538 5.613 78.773 1.00 22.30 87 ASP H CA 1
ATOM 4754 C C . ASP H 1 87 ? 42.437 4.615 78.025 1.00 23.75 87 ASP H C 1
ATOM 4755 O O . ASP H 1 87 ? 42.346 3.411 78.277 1.00 23.35 87 ASP H O 1
ATOM 4760 N N . THR H 1 88 ? 43.290 5.115 77.119 1.00 24.41 88 THR H N 1
ATOM 4761 C CA . THR H 1 88 ? 44.228 4.261 76.359 1.00 26.02 88 THR H CA 1
ATOM 4762 C C . THR H 1 88 ? 45.671 4.796 76.334 1.00 26.94 88 THR H C 1
ATOM 4763 O O . THR H 1 88 ? 45.915 5.924 76.747 1.00 27.52 88 THR H O 1
ATOM 4767 N N . TYR H 1 89 ? 46.597 3.969 75.835 1.00 28.47 89 TYR H N 1
ATOM 4768 C CA . TYR H 1 89 ? 47.985 4.381 75.594 1.00 29.43 89 TYR H CA 1
ATOM 4769 C C . TYR H 1 89 ? 48.056 5.531 74.589 1.00 29.43 89 TYR H C 1
ATOM 4770 O O . TYR H 1 89 ? 48.292 6.681 74.964 1.00 30.03 89 TYR H O 1
ATOM 4779 N N . GLU I 1 12 ? -6.595 -30.559 118.871 1.00 38.04 12 GLU I N 1
ATOM 4780 C CA . GLU I 1 12 ? -7.031 -29.834 120.105 1.00 38.04 12 GLU I CA 1
ATOM 4781 C C . GLU I 1 12 ? -7.572 -28.430 119.813 1.00 37.70 12 GLU I C 1
ATOM 4782 O O . GLU I 1 12 ? -6.928 -27.625 119.129 1.00 37.47 12 GLU I O 1
ATOM 4788 N N . LEU I 1 13 ? -8.760 -28.150 120.348 1.00 37.25 13 LEU I N 1
ATOM 4789 C CA . LEU I 1 13 ? -9.392 -26.839 120.226 1.00 37.15 13 LEU I CA 1
ATOM 4790 C C . LEU I 1 13 ? -8.593 -25.776 120.977 1.00 37.22 13 LEU I C 1
ATOM 4791 O O . LEU I 1 13 ? -8.216 -25.972 122.142 1.00 37.13 13 LEU I O 1
ATOM 4796 N N . SER I 1 14 ? -8.332 -24.665 120.292 1.00 37.22 14 SER I N 1
ATOM 4797 C CA . SER I 1 14 ? -7.601 -23.548 120.867 1.00 37.26 14 SER I CA 1
ATOM 4798 C C . SER I 1 14 ? -8.551 -22.609 121.606 1.00 37.17 14 SER I C 1
ATOM 4799 O O . SER I 1 14 ? -9.570 -22.199 121.046 1.00 37.40 14 SER I O 1
ATOM 4802 N N . PRO I 1 15 ? -8.209 -22.247 122.860 1.00 37.09 15 PRO I N 1
ATOM 4803 C CA . PRO I 1 15 ? -8.995 -21.291 123.645 1.00 36.75 15 PRO I CA 1
ATOM 4804 C C . PRO I 1 15 ? -9.024 -19.905 123.003 1.00 36.02 15 PRO I C 1
ATOM 4805 O O . PRO I 1 15 ? -9.788 -19.046 123.427 1.00 36.42 15 PRO I O 1
ATOM 4809 N N . GLN I 1 16 ? -8.201 -19.691 121.985 1.00 34.90 16 GLN I N 1
ATOM 4810 C CA . GLN I 1 16 ? -8.277 -18.467 121.218 1.00 34.39 16 GLN I CA 1
ATOM 4811 C C . GLN I 1 16 ? -9.586 -18.440 120.415 1.00 32.37 16 GLN I C 1
ATOM 4812 O O . GLN I 1 16 ? -9.903 -17.457 119.723 1.00 32.67 16 GLN I O 1
ATOM 4818 N N . TYR I 1 17 ? -10.347 -19.524 120.505 1.00 29.39 17 TYR I N 1
ATOM 4819 C CA . TYR I 1 17 ? -11.572 -19.619 119.753 1.00 26.81 17 TYR I CA 1
ATOM 4820 C C . TYR I 1 17 ? -12.744 -20.052 120.641 1.00 25.14 17 TYR I C 1
ATOM 4821 O O . TYR I 1 17 ? -13.774 -20.453 120.130 1.00 22.84 17 TYR I O 1
ATOM 4830 N N . ASN I 1 18 ? -12.570 -19.968 121.961 1.00 22.97 18 ASN I N 1
ATOM 4831 C CA . ASN I 1 18 ? -13.691 -20.185 122.870 1.00 23.08 18 ASN I CA 1
ATOM 4832 C C . ASN I 1 18 ? -14.614 -18.983 122.830 1.00 22.50 18 ASN I C 1
ATOM 4833 O O . ASN I 1 18 ? -14.301 -17.967 122.194 1.00 21.46 18 ASN I O 1
ATOM 4838 N N . TRP I 1 19 ? -15.745 -19.091 123.515 1.00 21.89 19 TRP I N 1
ATOM 4839 C CA . TRP I 1 19 ? -16.778 -18.083 123.421 1.00 22.65 19 TRP I CA 1
ATOM 4840 C C . TRP I 1 19 ? -16.316 -16.748 123.993 1.00 22.36 19 TRP I C 1
ATOM 4841 O O . TRP I 1 19 ? -16.774 -15.712 123.509 1.00 22.35 19 TRP I O 1
ATOM 4852 N N . VAL I 1 20 ? -15.412 -16.785 124.987 1.00 22.30 20 VAL I N 1
ATOM 4853 C CA . VAL I 1 20 ? -14.859 -15.532 125.606 1.00 23.32 20 VAL I CA 1
ATOM 4854 C C . VAL I 1 20 ? -14.001 -14.809 124.602 1.00 22.77 20 VAL I C 1
ATOM 4855 O O . VAL I 1 20 ? -14.252 -13.643 124.284 1.00 23.64 20 VAL I O 1
ATOM 4859 N N . ALA I 1 21 ? -12.961 -15.500 124.135 1.00 22.24 21 ALA I N 1
ATOM 4860 C CA . ALA I 1 21 ? -12.071 -15.010 123.099 1.00 21.96 21 ALA I CA 1
ATOM 4861 C C . ALA I 1 21 ? -12.850 -14.419 121.916 1.00 21.72 21 ALA I C 1
ATOM 4862 O O . ALA I 1 21 ? -12.575 -13.286 121.488 1.00 21.10 21 ALA I O 1
ATOM 4864 N N . CYS I 1 22 ? -13.834 -15.166 121.406 1.00 20.31 22 CYS I N 1
ATOM 4865 C CA . CYS I 1 22 ? -14.595 -14.750 120.213 1.00 19.86 22 CYS I CA 1
ATOM 4866 C C . CYS I 1 22 ? -15.507 -13.544 120.432 1.00 19.95 22 CYS I C 1
ATOM 4867 O O . CYS I 1 22 ? -15.713 -12.735 119.518 1.00 20.50 22 CYS I O 1
ATOM 4870 N N . GLY I 1 23 ? -16.064 -13.427 121.632 1.00 19.75 23 GLY I N 1
ATOM 4871 C CA . GLY I 1 23 ? -16.854 -12.234 121.992 1.00 20.00 23 GLY I CA 1
ATOM 4872 C C . GLY I 1 23 ? -15.994 -10.965 122.024 1.00 20.94 23 GLY I C 1
ATOM 4873 O O . GLY I 1 23 ? -16.431 -9.886 121.591 1.00 20.15 23 GLY I O 1
ATOM 4874 N N . ILE I 1 24 ? -14.778 -11.095 122.546 1.00 21.04 24 ILE I N 1
ATOM 4875 C CA . ILE I 1 24 ? -13.845 -9.957 122.601 1.00 21.81 24 ILE I CA 1
ATOM 4876 C C . ILE I 1 24 ? -13.455 -9.557 121.183 1.00 20.99 24 ILE I C 1
ATOM 4877 O O . ILE I 1 24 ? -13.417 -8.354 120.859 1.00 21.46 24 ILE I O 1
ATOM 4882 N N . LEU I 1 25 ? -13.167 -10.554 120.348 1.00 19.44 25 LEU I N 1
ATOM 4883 C CA . LEU I 1 25 ? -12.898 -10.330 118.924 1.00 19.45 25 LEU I CA 1
ATOM 4884 C C . LEU I 1 25 ? -14.054 -9.603 118.235 1.00 19.61 25 LEU I C 1
ATOM 4885 O O . LEU I 1 25 ? -13.839 -8.602 117.540 1.00 18.39 25 LEU I O 1
ATOM 4890 N N . GLU I 1 26 ? -15.282 -10.103 118.426 1.00 18.78 26 GLU I N 1
ATOM 4891 C CA . GLU I 1 26 ? -16.442 -9.451 117.842 1.00 18.81 26 GLU I CA 1
ATOM 4892 C C . GLU I 1 26 ? -16.576 -7.992 118.294 1.00 18.66 26 GLU I C 1
ATOM 4893 O O . GLU I 1 26 ? -16.799 -7.103 117.469 1.00 18.97 26 GLU I O 1
ATOM 4899 N N . GLY I 1 27 ? -16.456 -7.745 119.601 1.00 18.61 27 GLY I N 1
ATOM 4900 C CA . GLY I 1 27 ? -16.490 -6.374 120.139 1.00 19.14 27 GLY I CA 1
ATOM 4901 C C . GLY I 1 27 ? -15.444 -5.456 119.512 1.00 19.70 27 GLY I C 1
ATOM 4902 O O . GLY I 1 27 ? -15.716 -4.294 119.179 1.00 19.06 27 GLY I O 1
ATOM 4903 N N . GLY I 1 28 ? -14.233 -5.981 119.368 1.00 19.78 28 GLY I N 1
ATOM 4904 C CA . GLY I 1 28 ? -13.100 -5.234 118.818 1.00 19.30 28 GLY I CA 1
ATOM 4905 C C . GLY I 1 28 ? -13.303 -4.890 117.357 1.00 19.02 28 GLY I C 1
ATOM 4906 O O . GLY I 1 28 ? -13.028 -3.769 116.935 1.00 18.89 28 GLY I O 1
ATOM 4907 N N . LEU I 1 29 ? -13.791 -5.856 116.587 1.00 19.02 29 LEU I N 1
ATOM 4908 C CA . LEU I 1 29 ? -14.065 -5.664 115.164 1.00 19.70 29 LEU I CA 1
ATOM 4909 C C . LEU I 1 29 ? -15.233 -4.693 114.930 1.00 20.75 29 LEU I C 1
ATOM 4910 O O . LEU I 1 29 ? -15.209 -3.913 113.963 1.00 21.32 29 LEU I O 1
ATOM 4915 N N . LYS I 1 30 ? -16.234 -4.737 115.813 1.00 21.05 30 LYS I N 1
ATOM 4916 C CA . LYS I 1 30 ? -17.316 -3.748 115.768 1.00 22.05 30 LYS I CA 1
ATOM 4917 C C . LYS I 1 30 ? -16.799 -2.365 116.184 1.00 21.44 30 LYS I C 1
ATOM 4918 O O . LYS I 1 30 ? -17.146 -1.357 115.559 1.00 22.01 30 LYS I O 1
ATOM 4924 N N . ALA I 1 31 ? -15.965 -2.308 117.224 1.00 20.82 31 ALA I N 1
ATOM 4925 C CA . ALA I 1 31 ? -15.398 -1.023 117.671 1.00 21.02 31 ALA I CA 1
ATOM 4926 C C . ALA I 1 31 ? -14.621 -0.365 116.560 1.00 21.87 31 ALA I C 1
ATOM 4927 O O . ALA I 1 31 ? -14.585 0.868 116.456 1.00 21.72 31 ALA I O 1
ATOM 4929 N N . ALA I 1 32 ? -13.958 -1.201 115.764 1.00 21.49 32 ALA I N 1
ATOM 4930 C CA . ALA I 1 32 ? -13.134 -0.745 114.654 1.00 22.68 32 ALA I CA 1
ATOM 4931 C C . ALA I 1 32 ? -13.957 -0.382 113.415 1.00 23.46 32 ALA I C 1
ATOM 4932 O O . ALA I 1 32 ? -13.410 0.169 112.454 1.00 24.93 32 ALA I O 1
ATOM 4934 N N . GLY I 1 33 ? -15.252 -0.689 113.444 1.00 24.68 33 GLY I N 1
ATOM 4935 C CA . GLY I 1 33 ? -16.189 -0.410 112.351 1.00 25.52 33 GLY I CA 1
ATOM 4936 C C . GLY I 1 33 ? -15.968 -1.224 111.084 1.00 25.72 33 GLY I C 1
ATOM 4937 O O . GLY I 1 33 ? -16.253 -0.755 109.982 1.00 26.40 33 GLY I O 1
ATOM 4938 N N . VAL I 1 34 ? -15.461 -2.443 111.225 1.00 25.04 34 VAL I N 1
ATOM 4939 C CA . VAL I 1 34 ? -15.216 -3.285 110.061 1.00 24.58 34 VAL I CA 1
ATOM 4940 C C . VAL I 1 34 ? -16.232 -4.408 109.970 1.00 25.08 34 VAL I C 1
ATOM 4941 O O . VAL I 1 34 ? -16.543 -4.888 108.876 1.00 24.97 34 VAL I O 1
ATOM 4945 N N . LEU I 1 35 ? -16.747 -4.828 111.124 1.00 25.43 35 LEU I N 1
ATOM 4946 C CA . LEU I 1 35 ? -17.713 -5.927 111.192 1.00 26.02 35 LEU I CA 1
ATOM 4947 C C . LEU I 1 35 ? -19.156 -5.440 111.076 1.00 27.39 35 LEU I C 1
ATOM 4948 O O . LEU I 1 35 ? -19.566 -4.522 111.780 1.00 28.28 35 LEU I O 1
ATOM 4953 N N . GLU I 1 36 ? -19.925 -6.061 110.189 1.00 28.30 36 GLU I N 1
ATOM 4954 C CA . GLU I 1 36 ? -21.324 -5.705 110.017 1.00 29.45 36 GLU I CA 1
ATOM 4955 C C . GLU I 1 36 ? -22.192 -6.957 110.048 1.00 29.53 36 GLU I C 1
ATOM 4956 O O . GLU I 1 36 ? -21.681 -8.079 109.986 1.00 29.41 36 GLU I O 1
ATOM 4962 N N . GLU I 1 37 ? -23.505 -6.753 110.127 1.00 29.56 37 GLU I N 1
ATOM 4963 C CA . GLU I 1 37 ? -24.467 -7.846 110.070 1.00 29.87 37 GLU I CA 1
ATOM 4964 C C . GLU I 1 37 ? -24.504 -8.470 108.689 1.00 29.50 37 GLU I C 1
ATOM 4965 O O . GLU I 1 37 ? -24.540 -7.756 107.684 1.00 29.77 37 GLU I O 1
ATOM 4971 N N . GLY I 1 38 ? -24.486 -9.799 108.647 1.00 28.83 38 GLY I N 1
ATOM 4972 C CA . GLY I 1 38 ? -24.672 -10.545 107.400 1.00 28.11 38 GLY I CA 1
ATOM 4973 C C . GLY I 1 38 ? -23.458 -10.610 106.495 1.00 27.40 38 GLY I C 1
ATOM 4974 O O . GLY I 1 38 ? -23.543 -11.091 105.367 1.00 27.20 38 GLY I O 1
ATOM 4975 N N . GLN I 1 39 ? -22.323 -10.142 106.995 1.00 27.05 39 GLN I N 1
ATOM 4976 C CA . GLN I 1 39 ? -21.080 -10.098 106.227 1.00 26.74 39 GLN I CA 1
ATOM 4977 C C . GLN I 1 39 ? -20.513 -11.463 105.847 1.00 26.20 39 GLN I C 1
ATOM 4978 O O . GLN I 1 39 ? -20.540 -12.396 106.647 1.00 26.40 39 GLN I O 1
ATOM 4984 N N . TYR I 1 40 ? -19.980 -11.554 104.632 1.00 25.78 40 TYR I N 1
ATOM 4985 C CA . TYR I 1 40 ? -19.159 -12.694 104.230 1.00 25.71 40 TYR I CA 1
ATOM 4986 C C . TYR I 1 40 ? -17.690 -12.468 104.574 1.00 25.33 40 TYR I C 1
ATOM 4987 O O . TYR I 1 40 ? -17.267 -11.328 104.804 1.00 24.71 40 TYR I O 1
ATOM 4996 N N . ASN I 1 41 ? -16.918 -13.556 104.598 1.00 24.71 41 ASN I N 1
ATOM 4997 C CA . ASN I 1 41 ? -15.488 -13.503 104.921 1.00 23.99 41 ASN I CA 1
ATOM 4998 C C . ASN I 1 41 ? -14.781 -12.445 104.044 1.00 24.08 41 ASN I C 1
ATOM 4999 O O . ASN I 1 41 ? -14.087 -11.546 104.548 1.00 23.44 41 ASN I O 1
ATOM 5004 N N . ARG I 1 42 ? -15.006 -12.538 102.737 1.00 23.24 42 ARG I N 1
ATOM 5005 C CA . ARG I 1 42 ? -14.450 -11.588 101.766 1.00 24.04 42 ARG I CA 1
ATOM 5006 C C . ARG I 1 42 ? -14.721 -10.123 102.090 1.00 22.20 42 ARG I C 1
ATOM 5007 O O . ARG I 1 42 ? -13.811 -9.298 102.013 1.00 21.03 42 ARG I O 1
ATOM 5015 N N . GLU I 1 43 ? -15.962 -9.804 102.458 1.00 21.15 43 GLU I N 1
ATOM 5016 C CA . GLU I 1 43 ? -16.342 -8.420 102.763 1.00 20.64 43 GLU I CA 1
ATOM 5017 C C . GLU I 1 43 ? -15.620 -7.885 103.993 1.00 20.07 43 GLU I C 1
ATOM 5018 O O . GLU I 1 43 ? -15.202 -6.728 104.025 1.00 19.63 43 GLU I O 1
ATOM 5024 N N . LEU I 1 44 ? -15.489 -8.733 105.011 1.00 19.69 44 LEU I N 1
ATOM 5025 C CA . LEU I 1 44 ? -14.757 -8.361 106.213 1.00 19.57 44 LEU I CA 1
ATOM 5026 C C . LEU I 1 44 ? -13.291 -8.142 105.903 1.00 18.76 44 LEU I C 1
ATOM 5027 O O . LEU I 1 44 ? -12.729 -7.163 106.346 1.00 18.81 44 LEU I O 1
ATOM 5032 N N . ALA I 1 45 ? -12.665 -9.066 105.182 1.00 18.96 45 ALA I N 1
ATOM 5033 C CA . ALA I 1 45 ? -11.261 -8.871 104.805 1.00 19.33 45 ALA I CA 1
ATOM 5034 C C . ALA I 1 45 ? -11.040 -7.538 104.056 1.00 19.67 45 ALA I C 1
ATOM 5035 O O . ALA I 1 45 ? -10.076 -6.825 104.315 1.00 18.48 45 ALA I O 1
ATOM 5037 N N . GLU I 1 46 ? -11.950 -7.202 103.144 1.00 19.96 46 GLU I N 1
ATOM 5038 C CA . GLU I 1 46 ? -11.847 -5.959 102.369 1.00 20.81 46 GLU I CA 1
ATOM 5039 C C . GLU I 1 46 ? -12.069 -4.721 103.252 1.00 19.20 46 GLU I C 1
ATOM 5040 O O . GLU I 1 46 ? -11.406 -3.712 103.068 1.00 18.76 46 GLU I O 1
ATOM 5046 N N . ALA I 1 47 ? -12.973 -4.813 104.236 1.00 18.26 47 ALA I N 1
ATOM 5047 C CA . ALA I 1 47 ? -13.206 -3.696 105.160 1.00 17.12 47 ALA I CA 1
ATOM 5048 C C . ALA I 1 47 ? -11.985 -3.455 106.038 1.00 17.67 47 ALA I C 1
ATOM 5049 O O . ALA I 1 47 ? -11.616 -2.296 106.288 1.00 17.46 47 ALA I O 1
ATOM 5051 N N . ILE I 1 48 ? -11.372 -4.542 106.505 1.00 16.26 48 ILE I N 1
ATOM 5052 C CA . ILE I 1 48 ? -10.162 -4.418 107.342 1.00 16.07 48 ILE I CA 1
ATOM 5053 C C . ILE I 1 48 ? -9.016 -3.836 106.512 1.00 16.00 48 ILE I C 1
ATOM 5054 O O . ILE I 1 48 ? -8.322 -2.910 106.939 1.00 14.56 48 ILE I O 1
ATOM 5059 N N . ALA I 1 49 ? -8.845 -4.377 105.316 1.00 16.70 49 ALA I N 1
ATOM 5060 C CA . ALA I 1 49 ? -7.785 -3.877 104.433 1.00 16.64 49 ALA I CA 1
ATOM 5061 C C . ALA I 1 49 ? -7.944 -2.377 104.147 1.00 17.24 49 ALA I C 1
ATOM 5062 O O . ALA I 1 49 ? -6.951 -1.644 104.176 1.00 17.59 49 ALA I O 1
ATOM 5064 N N . ALA I 1 50 ? -9.176 -1.920 103.901 1.00 16.77 50 ALA I N 1
ATOM 5065 C CA . ALA I 1 50 ? -9.429 -0.504 103.624 1.00 17.16 50 ALA I CA 1
ATOM 5066 C C . ALA I 1 50 ? -9.033 0.373 104.818 1.00 17.03 50 ALA I C 1
ATOM 5067 O O . ALA I 1 50 ? -8.423 1.432 104.654 1.00 17.16 50 ALA I O 1
ATOM 5069 N N . LYS I 1 51 ? -9.366 -0.076 106.013 1.00 17.07 51 LYS I N 1
ATOM 5070 C CA . LYS I 1 51 ? -8.989 0.654 107.224 1.00 17.66 51 LYS I CA 1
AT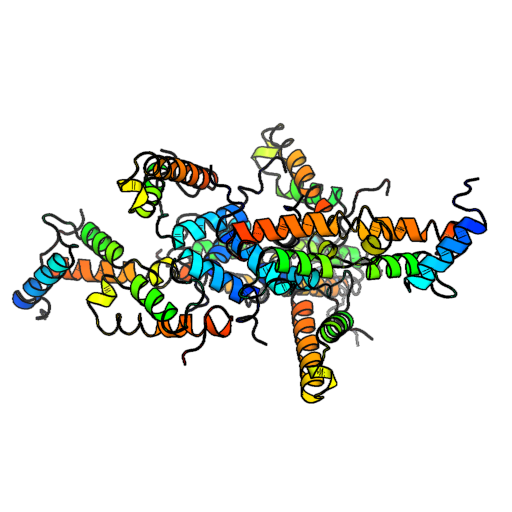OM 5071 C C . LYS I 1 51 ? -7.506 0.558 107.522 1.00 16.54 51 LYS I C 1
ATOM 5072 O O . LYS I 1 51 ? -6.980 1.427 108.221 1.00 17.35 51 LYS I O 1
ATOM 5078 N N . GLY I 1 52 ? -6.843 -0.484 107.008 1.00 15.82 52 GLY I N 1
ATOM 5079 C CA . GLY I 1 52 ? -5.382 -0.625 107.183 1.00 16.72 52 GLY I CA 1
ATOM 5080 C C . GLY I 1 52 ? -4.561 0.241 106.227 1.00 16.94 52 GLY I C 1
ATOM 5081 O O . GLY I 1 52 ? -3.345 0.446 106.427 1.00 16.90 52 GLY I O 1
ATOM 5082 N N . GLU I 1 53 ? -5.209 0.796 105.211 1.00 16.39 53 GLU I N 1
ATOM 5083 C CA . GLU I 1 53 ? -4.496 1.596 104.207 1.00 16.63 53 GLU I CA 1
ATOM 5084 C C . GLU I 1 53 ? -4.064 2.926 104.798 1.00 17.19 53 GLU I C 1
ATOM 5085 O O . GLU I 1 53 ? -4.783 3.496 105.634 1.00 18.41 53 GLU I O 1
ATOM 5091 N N . GLY I 1 54 ? -2.891 3.389 104.388 1.00 16.00 54 GLY I N 1
ATOM 5092 C CA . GLY I 1 54 ? -2.346 4.680 104.816 1.00 14.69 54 GLY I CA 1
ATOM 5093 C C . GLY I 1 54 ? -1.020 4.973 104.154 1.00 14.46 54 GLY I C 1
ATOM 5094 O O . GLY I 1 54 ? -0.707 4.412 103.106 1.00 14.04 54 GLY I O 1
ATOM 5095 N N . PHE I 1 55 ? -0.243 5.865 104.767 1.00 12.82 55 PHE I N 1
ATOM 5096 C CA . PHE I 1 55 ? 1.006 6.330 104.191 1.00 13.68 55 PHE I CA 1
ATOM 5097 C C . PHE I 1 55 ? 1.875 5.171 103.745 1.00 14.05 55 PHE I C 1
ATOM 5098 O O . PHE I 1 55 ? 2.375 5.185 102.631 1.00 14.81 55 PHE I O 1
ATOM 5106 N N . TRP I 1 56 ? 2.060 4.171 104.613 1.00 13.88 56 TRP I N 1
ATOM 5107 C CA . TRP I 1 56 ? 3.010 3.091 104.274 1.00 14.65 56 TRP I CA 1
ATOM 5108 C C . TRP I 1 56 ? 2.464 2.137 103.213 1.00 14.49 56 TRP I C 1
ATOM 5109 O O . TRP I 1 56 ? 3.215 1.715 102.334 1.00 14.39 56 TRP I O 1
ATOM 5120 N N . THR I 1 57 ? 1.172 1.833 103.258 1.00 14.30 57 THR I N 1
ATOM 5121 C CA . THR I 1 57 ? 0.633 0.845 102.299 1.00 15.83 57 THR I CA 1
ATOM 5122 C C . THR I 1 57 ? 0.585 1.367 100.891 1.00 16.42 57 THR I C 1
ATOM 5123 O O . THR I 1 57 ? 0.786 0.593 99.934 1.00 16.84 57 THR I O 1
ATOM 5127 N N . THR I 1 58 ? 0.319 2.655 100.727 1.00 15.29 58 THR I N 1
ATOM 5128 C CA . THR I 1 58 ? 0.263 3.214 99.364 1.00 16.64 58 THR I CA 1
ATOM 5129 C C . THR I 1 58 ? 1.662 3.537 98.823 1.00 16.79 58 THR I C 1
ATOM 5130 O O . THR I 1 58 ? 1.817 3.648 97.604 1.00 17.26 58 THR I O 1
ATOM 5134 N N . GLN I 1 59 ? 2.668 3.694 99.694 1.00 15.79 59 GLN I N 1
ATOM 5135 C CA . GLN I 1 59 ? 4.037 4.083 99.211 1.00 16.16 59 GLN I CA 1
ATOM 5136 C C . GLN I 1 59 ? 4.954 2.852 98.969 1.00 15.17 59 GLN I C 1
ATOM 5137 O O . GLN I 1 59 ? 5.979 2.952 98.265 1.00 13.86 59 GLN I O 1
ATOM 5143 N N . PHE I 1 60 ? 4.581 1.712 99.554 1.00 13.98 60 PHE I N 1
ATOM 5144 C CA . PHE I 1 60 ? 5.411 0.490 99.515 1.00 14.32 60 PHE I CA 1
ATOM 5145 C C . PHE I 1 60 ? 4.533 -0.713 99.241 1.00 14.19 60 PHE I C 1
ATOM 5146 O O . PHE I 1 60 ? 3.799 -1.161 100.114 1.00 14.68 60 PHE I O 1
ATOM 5154 N N . PRO I 1 61 ? 4.609 -1.260 98.014 1.00 14.24 61 PRO I N 1
ATOM 5155 C CA . PRO I 1 61 ? 3.851 -2.474 97.663 1.00 14.17 61 PRO I CA 1
ATOM 5156 C C . PRO I 1 61 ? 3.962 -3.656 98.611 1.00 14.09 61 PRO I C 1
ATOM 5157 O O . PRO I 1 61 ? 2.948 -4.334 98.827 1.00 14.16 61 PRO I O 1
ATOM 5161 N N . GLN I 1 62 ? 5.143 -3.918 99.174 1.00 13.58 62 GLN I N 1
ATOM 5162 C CA . GLN I 1 62 ? 5.276 -5.028 100.143 1.00 14.25 62 GLN I CA 1
ATOM 5163 C C . GLN I 1 62 ? 4.359 -4.787 101.327 1.00 14.27 62 GLN I C 1
ATOM 5164 O O . GLN I 1 62 ? 3.805 -5.731 101.917 1.00 14.13 62 GLN I O 1
ATOM 5170 N N . ILE I 1 63 ? 4.235 -3.519 101.711 1.00 14.05 63 ILE I N 1
ATOM 5171 C CA . ILE I 1 63 ? 3.360 -3.165 102.849 1.00 14.64 63 ILE I CA 1
ATOM 5172 C C . ILE I 1 63 ? 1.883 -3.238 102.485 1.00 14.51 63 ILE I C 1
ATOM 5173 O O . ILE I 1 63 ? 1.063 -3.720 103.276 1.00 14.44 63 ILE I O 1
ATOM 5178 N N . GLY I 1 64 ? 1.520 -2.792 101.280 1.00 15.10 64 GLY I N 1
ATOM 5179 C CA . GLY I 1 64 ? 0.142 -3.010 100.798 1.00 15.26 64 GLY I CA 1
ATOM 5180 C C . GLY I 1 64 ? -0.234 -4.487 100.804 1.00 15.77 64 GLY I C 1
ATOM 5181 O O . GLY I 1 64 ? -1.364 -4.850 101.191 1.00 16.11 64 GLY I O 1
ATOM 5182 N N A ASP I 1 65 ? 0.705 -5.334 100.369 0.50 15.40 65 ASP I N 1
ATOM 5183 N N B ASP I 1 65 ? 0.704 -5.335 100.366 0.50 15.89 65 ASP I N 1
ATOM 5184 C CA A ASP I 1 65 ? 0.514 -6.789 100.343 0.50 15.52 65 ASP I CA 1
ATOM 5185 C CA B ASP I 1 65 ? 0.515 -6.794 100.345 0.50 16.41 65 ASP I CA 1
ATOM 5186 C C A ASP I 1 65 ? 0.337 -7.354 101.756 0.50 15.63 65 ASP I C 1
ATOM 5187 C C B ASP I 1 65 ? 0.340 -7.359 101.758 0.50 16.16 65 ASP I C 1
ATOM 5188 O O A ASP I 1 65 ? -0.575 -8.152 102.006 0.50 15.05 65 ASP I O 1
ATOM 5189 O O B ASP I 1 65 ? -0.579 -8.146 102.016 0.50 15.56 65 ASP I O 1
ATOM 5198 N N . TRP I 1 66 ? 1.211 -6.934 102.669 1.00 16.03 66 TRP I N 1
ATOM 5199 C CA . TRP I 1 66 ? 1.121 -7.336 104.091 1.00 16.94 66 TRP I CA 1
ATOM 5200 C C . TRP I 1 66 ? -0.259 -6.971 104.666 1.00 17.13 66 TRP I C 1
ATOM 5201 O O . TRP I 1 66 ? -0.896 -7.793 105.355 1.00 17.51 66 TRP I O 1
ATOM 5212 N N . ASN I 1 67 ? -0.716 -5.753 104.382 1.00 16.20 67 ASN I N 1
ATOM 5213 C CA . ASN I 1 67 ? -2.051 -5.300 104.788 1.00 16.98 67 ASN I CA 1
ATOM 5214 C C . ASN I 1 67 ? -3.164 -6.242 104.315 1.00 17.40 67 ASN I C 1
ATOM 5215 O O . ASN I 1 67 ? -3.988 -6.704 105.125 1.00 18.52 67 ASN I O 1
ATOM 5220 N N . GLU I 1 68 ? -3.159 -6.566 103.026 1.00 17.65 68 GLU I N 1
ATOM 5221 C CA . GLU I 1 68 ? -4.144 -7.478 102.471 1.00 18.60 68 GLU I CA 1
ATOM 5222 C C . GLU I 1 68 ? -4.026 -8.887 103.053 1.00 18.13 68 GLU I C 1
ATOM 5223 O O . GLU I 1 68 ? -5.051 -9.509 103.361 1.00 18.20 68 GLU I O 1
ATOM 5229 N N . ASP I 1 69 ? -2.797 -9.383 103.221 1.00 17.57 69 ASP I N 1
ATOM 5230 C CA . ASP I 1 69 ? -2.619 -10.731 103.764 1.00 18.35 69 ASP I CA 1
ATOM 5231 C C . ASP I 1 69 ? -3.099 -10.803 105.198 1.00 17.83 69 ASP I C 1
ATOM 5232 O O . ASP I 1 69 ? -3.749 -11.799 105.584 1.00 17.62 69 ASP I O 1
ATOM 5237 N N . GLN I 1 70 ? -2.728 -9.802 106.005 1.00 17.94 70 GLN I N 1
ATOM 5238 C CA . GLN I 1 70 ? -3.159 -9.782 107.415 1.00 18.40 70 GLN I CA 1
ATOM 5239 C C . GLN I 1 70 ? -4.662 -9.586 107.543 1.00 18.32 70 GLN I C 1
ATOM 5240 O O . GLN I 1 70 ? -5.276 -10.144 108.481 1.00 17.50 70 GLN I O 1
ATOM 5246 N N . ALA I 1 71 ? -5.265 -8.820 106.624 1.00 16.66 71 ALA I N 1
ATOM 5247 C CA . ALA I 1 71 ? -6.723 -8.645 106.633 1.00 17.68 71 ALA I CA 1
ATOM 5248 C C . ALA I 1 71 ? -7.420 -9.975 106.344 1.00 17.95 71 ALA I C 1
ATOM 5249 O O . ALA I 1 71 ? -8.437 -10.322 106.989 1.00 18.24 71 ALA I O 1
ATOM 5251 N N . ALA I 1 72 ? -6.890 -10.724 105.380 1.00 18.39 72 ALA I N 1
ATOM 5252 C CA . ALA I 1 72 ? -7.489 -12.039 105.064 1.00 19.09 72 ALA I CA 1
ATOM 5253 C C . ALA I 1 72 ? -7.368 -13.020 106.228 1.00 19.36 72 ALA I C 1
ATOM 5254 O O . ALA I 1 72 ? -8.323 -13.742 106.537 1.00 19.57 72 ALA I O 1
ATOM 5256 N N . ALA I 1 73 ? -6.204 -13.042 106.875 1.00 19.09 73 ALA I N 1
ATOM 5257 C CA . ALA I 1 73 ? -5.986 -13.932 108.035 1.00 19.56 73 ALA I CA 1
ATOM 5258 C C . ALA I 1 73 ? -6.921 -13.613 109.196 1.00 19.74 73 ALA I C 1
ATOM 5259 O O . ALA I 1 73 ? -7.462 -14.533 109.838 1.00 19.73 73 ALA I O 1
ATOM 5261 N N . LEU I 1 74 ? -7.145 -12.327 109.450 1.00 19.47 74 LEU I N 1
ATOM 5262 C CA . LEU I 1 74 ? -8.026 -11.916 110.540 1.00 20.18 74 LEU I CA 1
ATOM 5263 C C . LEU I 1 74 ? -9.482 -12.212 110.204 1.00 20.46 74 LEU I C 1
ATOM 5264 O O . LEU I 1 74 ? -10.260 -12.613 111.101 1.00 20.13 74 LEU I O 1
ATOM 5269 N N . ALA I 1 75 ? -9.849 -12.066 108.926 1.00 20.55 75 ALA I N 1
ATOM 5270 C CA . ALA I 1 75 ? -11.205 -12.397 108.481 1.00 21.29 75 ALA I CA 1
ATOM 5271 C C . ALA I 1 75 ? -11.502 -13.885 108.667 1.00 21.98 75 ALA I C 1
ATOM 5272 O O . ALA I 1 75 ? -12.615 -14.241 109.052 1.00 22.14 75 ALA I O 1
ATOM 5274 N N . ASP I 1 76 ? -10.509 -14.737 108.400 1.00 22.21 76 ASP I N 1
ATOM 5275 C CA . ASP I 1 76 ? -10.593 -16.179 108.658 1.00 22.35 76 ASP I CA 1
ATOM 5276 C C . ASP I 1 76 ? -10.773 -16.463 110.153 1.00 22.61 76 ASP I C 1
ATOM 5277 O O . ASP I 1 76 ? -11.548 -17.334 110.521 1.00 23.16 76 ASP I O 1
ATOM 5282 N N . ARG I 1 77 ? -10.047 -15.738 111.004 1.00 22.38 77 ARG I N 1
ATOM 5283 C CA . ARG I 1 77 ? -10.172 -15.908 112.450 1.00 22.68 77 ARG I CA 1
ATOM 5284 C C . ARG I 1 77 ? -11.585 -15.559 112.889 1.00 22.18 77 ARG I C 1
ATOM 5285 O O . ARG I 1 77 ? -12.167 -16.254 113.743 1.00 21.86 77 ARG I O 1
ATOM 5293 N N . ALA I 1 78 ? -12.141 -14.499 112.299 1.00 21.27 78 ALA I N 1
ATOM 5294 C CA . ALA I 1 78 ? -13.521 -14.069 112.560 1.00 21.79 78 ALA I CA 1
ATOM 5295 C C . ALA I 1 78 ? -14.532 -15.145 112.133 1.00 22.25 78 ALA I C 1
ATOM 5296 O O . ALA I 1 78 ? -15.514 -15.404 112.837 1.00 22.20 78 ALA I O 1
ATOM 5298 N N . GLN I 1 79 ? -14.282 -15.764 110.984 1.00 22.27 79 GLN I N 1
ATOM 5299 C CA . GLN I 1 79 ? -15.162 -16.840 110.506 1.00 22.76 79 GLN I CA 1
ATOM 5300 C C . GLN I 1 79 ? -15.147 -18.009 111.488 1.00 22.89 79 GLN I C 1
ATOM 5301 O O . GLN I 1 79 ? -16.194 -18.597 111.802 1.00 22.58 79 GLN I O 1
ATOM 5307 N N . THR I 1 80 ? -13.961 -18.335 111.986 1.00 23.32 80 THR I N 1
ATOM 5308 C CA . THR I 1 80 ? -13.814 -19.442 112.921 1.00 23.80 80 THR I CA 1
ATOM 5309 C C . THR I 1 80 ? -14.610 -19.122 114.178 1.00 24.30 80 THR I C 1
ATOM 5310 O O . THR I 1 80 ? -15.258 -20.002 114.755 1.00 25.49 80 THR I O 1
ATOM 5314 N N . CYS I 1 81 ? -14.607 -17.846 114.557 1.00 23.30 81 CYS I N 1
ATOM 5315 C CA . CYS I 1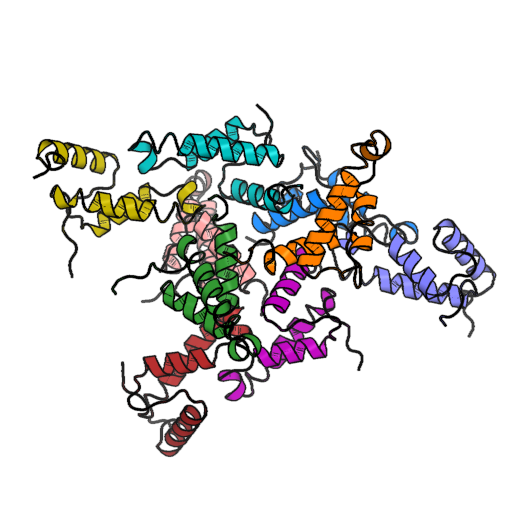 81 ? -15.367 -17.359 115.710 1.00 23.33 81 CYS I CA 1
ATOM 5316 C C . CYS I 1 81 ? -16.861 -17.189 115.459 1.00 23.52 81 CYS I C 1
ATOM 5317 O O . CYS I 1 81 ? -17.591 -16.698 116.332 1.00 24.14 81 CYS I O 1
ATOM 5320 N N . GLY I 1 82 ? -17.291 -17.582 114.267 1.00 23.33 82 GLY I N 1
ATOM 5321 C CA . GLY I 1 82 ? -18.687 -17.548 113.843 1.00 23.77 82 GLY I CA 1
ATOM 5322 C C . GLY I 1 82 ? -19.250 -16.166 113.588 1.00 23.86 82 GLY I C 1
ATOM 5323 O O . GLY I 1 82 ? -20.470 -15.969 113.640 1.00 24.60 82 GLY I O 1
ATOM 5324 N N . LEU I 1 83 ? -18.370 -15.214 113.276 1.00 22.83 83 LEU I N 1
ATOM 5325 C CA . LEU I 1 83 ? -18.735 -13.806 113.158 1.00 22.29 83 LEU I CA 1
ATOM 5326 C C . LEU I 1 83 ? -19.031 -13.370 111.716 1.00 22.13 83 LEU I C 1
ATOM 5327 O O . LEU I 1 83 ? -19.647 -12.326 111.505 1.00 21.87 83 LEU I O 1
ATOM 5332 N N . VAL I 1 84 ? -18.567 -14.148 110.745 1.00 21.74 84 VAL I N 1
ATOM 5333 C CA . VAL I 1 84 ? -18.894 -13.902 109.334 1.00 22.91 84 VAL I CA 1
ATOM 5334 C C . VAL I 1 84 ? -19.203 -15.211 108.615 1.00 23.61 84 VAL I C 1
ATOM 5335 O O . VAL I 1 84 ? -18.786 -16.287 109.062 1.00 22.81 84 VAL I O 1
ATOM 5339 N N . LYS I 1 85 ? -19.909 -15.108 107.492 1.00 24.80 85 LYS I N 1
ATOM 5340 C CA . LYS I 1 85 ? -20.262 -16.277 106.704 1.00 26.55 85 LYS I CA 1
ATOM 5341 C C . LYS I 1 85 ? -19.125 -16.709 105.791 1.00 27.03 85 LYS I C 1
ATOM 5342 O O . LYS I 1 85 ? -18.350 -15.872 105.304 1.00 27.36 85 LYS I O 1
ATOM 5348 N N . ALA I 1 86 ? -19.045 -18.017 105.542 1.00 27.85 86 ALA I N 1
ATOM 5349 C CA . ALA I 1 86 ? -18.156 -18.565 104.513 1.00 28.82 86 ALA I CA 1
ATOM 5350 C C . ALA I 1 86 ? -18.575 -18.072 103.120 1.00 29.26 86 ALA I C 1
ATOM 5351 O O . ALA I 1 86 ? -19.780 -17.947 102.837 1.00 29.49 86 ALA I O 1
ATOM 5353 N N . ASP I 1 87 ? -17.571 -17.800 102.255 1.00 30.21 87 ASP I N 1
ATOM 5354 C CA . ASP I 1 87 ? -17.802 -17.316 100.881 1.00 30.85 87 ASP I CA 1
ATOM 5355 C C . ASP I 1 87 ? -18.581 -18.301 99.996 1.00 31.97 87 ASP I C 1
ATOM 5356 O O . ASP I 1 87 ? -18.475 -19.567 100.215 1.00 31.41 87 ASP I O 1
ATOM 5361 N N . THR I 1 88 ? -19.342 -17.694 99.149 1.00 32.11 88 THR I N 1
ATOM 5362 C CA . THR I 1 88 ? -20.402 -18.531 98.365 1.00 33.20 88 THR I CA 1
ATOM 5363 C C . THR I 1 88 ? -20.250 -18.787 96.905 1.00 32.90 88 THR I C 1
ATOM 5364 O O . THR I 1 88 ? -19.071 -18.382 96.500 1.00 33.59 88 THR I O 1
#